Protein AF-0000000084946177 (afdb_homodimer)

pLDDT: mean 91.39, std 12.53, range [30.97, 98.94]

Organism: NCBI:txid445974

Radius of gyration: 28.73 Å; Cα contacts (8 Å, |Δi|>4): 1331; chains: 2; bounding box: 66×85×78 Å

Structure (mmCIF, N/CA/C/O backbone):
data_AF-0000000084946177-model_v1
#
loop_
_entity.id
_entity.type
_entity.pdbx_description
1 polymer 'Sugar-binding domain protein'
#
loop_
_atom_site.group_PDB
_atom_site.id
_atom_site.type_symbol
_atom_site.label_atom_id
_atom_site.label_alt_id
_atom_site.label_comp_id
_atom_site.label_asym_id
_atom_site.label_entity_id
_atom_site.label_seq_id
_atom_site.pdbx_PDB_ins_code
_atom_site.Cartn_x
_atom_site.Cartn_y
_atom_site.Cartn_z
_atom_site.occupancy
_atom_site.B_iso_or_equiv
_atom_site.auth_seq_id
_atom_site.auth_comp_id
_atom_site.auth_asym_id
_atom_site.auth_atom_id
_atom_site.pdbx_PDB_model_num
ATOM 1 N N . MET A 1 1 ? -23.422 39 31.766 1 31.2 1 MET A N 1
ATOM 2 C CA . MET A 1 1 ? -22.031 38.812 32.156 1 31.2 1 MET A CA 1
ATOM 3 C C . MET A 1 1 ? -21.438 37.594 31.469 1 31.2 1 MET A C 1
ATOM 5 O O . MET A 1 1 ? -21.938 36.469 31.656 1 31.2 1 MET A O 1
ATOM 9 N N . LYS A 1 2 ? -20.859 37.656 30.344 1 40.78 2 LYS A N 1
ATOM 10 C CA . LYS A 1 2 ? -20.438 36.625 29.391 1 40.78 2 LYS A CA 1
ATOM 11 C C . LYS A 1 2 ? -19.547 35.594 30.047 1 40.78 2 LYS A C 1
ATOM 13 O O . LYS A 1 2 ? -18.641 35.906 30.797 1 40.78 2 LYS A O 1
ATOM 18 N N . ASP A 1 3 ? -19.953 34.344 30.266 1 45.5 3 ASP A N 1
ATOM 19 C CA . ASP A 1 3 ? -19.312 33.219 30.922 1 45.5 3 ASP A CA 1
ATOM 20 C C . ASP A 1 3 ? -17.906 33 30.375 1 45.5 3 ASP A C 1
ATOM 22 O O . ASP A 1 3 ? -17.734 32.531 29.25 1 45.5 3 ASP A O 1
ATOM 26 N N . LYS A 1 4 ? -16.906 33.812 30.672 1 51.53 4 LYS A N 1
ATOM 27 C CA . LYS A 1 4 ? -15.492 33.781 30.328 1 51.53 4 LYS A CA 1
ATOM 28 C C . LYS A 1 4 ? -14.914 32.375 30.594 1 51.53 4 LYS A C 1
ATOM 30 O O . LYS A 1 4 ? -15 31.875 31.719 1 51.53 4 LYS A O 1
ATOM 35 N N . LYS A 1 5 ? -14.719 31.594 29.656 1 61.84 5 LYS A N 1
ATOM 36 C CA . LYS A 1 5 ? -14.039 30.297 29.797 1 61.84 5 LYS A CA 1
ATOM 37 C C . LYS A 1 5 ? -12.734 30.453 30.594 1 61.84 5 LYS A C 1
ATOM 39 O O . LYS A 1 5 ? -11.938 31.359 30.312 1 61.84 5 LYS A O 1
ATOM 44 N N . LEU A 1 6 ? -12.633 29.719 31.734 1 71.62 6 LEU A N 1
ATOM 45 C CA . LEU A 1 6 ? -11.484 29.734 32.625 1 71.62 6 LEU A CA 1
ATOM 46 C C . LEU A 1 6 ? -10.203 29.422 31.875 1 71.62 6 LEU A C 1
ATOM 48 O O . LEU A 1 6 ? -10.18 28.516 31.016 1 71.62 6 LEU A O 1
ATOM 52 N N . THR A 1 7 ? -9.242 30.312 31.938 1 73 7 THR A N 1
ATOM 53 C CA . THR A 1 7 ? -7.914 30.125 31.375 1 73 7 THR A CA 1
ATOM 54 C C . THR A 1 7 ? -6.984 29.453 32.375 1 73 7 THR A C 1
ATOM 56 O O . THR A 1 7 ? -7.316 29.344 33.562 1 73 7 THR A O 1
ATOM 59 N N . MET A 1 8 ? -5.836 29.047 31.812 1 77.12 8 MET A N 1
ATOM 60 C CA . MET A 1 8 ? -4.82 28.5 32.719 1 77.12 8 MET A CA 1
ATOM 61 C C . MET A 1 8 ? -4.441 29.531 33.781 1 77.12 8 MET A C 1
ATOM 63 O O . MET A 1 8 ? -4.16 29.156 34.906 1 77.12 8 MET A O 1
ATOM 67 N N . SER A 1 9 ? -4.523 30.766 33.344 1 81.12 9 SER A N 1
ATOM 68 C CA . SER A 1 9 ? -4.211 31.844 34.281 1 81.12 9 SER A CA 1
ATOM 69 C C . SER A 1 9 ? -5.266 31.953 35.406 1 81.12 9 SER A C 1
ATOM 71 O O . SER A 1 9 ? -4.934 32.156 36.562 1 81.12 9 SER A O 1
ATOM 73 N N . ASP A 1 10 ? -6.457 31.719 35 1 81.81 10 ASP A N 1
ATOM 74 C CA . ASP A 1 10 ? -7.543 31.75 35.969 1 81.81 10 ASP A CA 1
ATOM 75 C C . ASP A 1 10 ? -7.41 30.594 36.969 1 81.81 10 ASP A C 1
ATOM 77 O O . ASP A 1 10 ? -7.59 30.797 38.188 1 81.81 10 ASP A O 1
ATOM 81 N N . ILE A 1 11 ? -7.074 29.422 36.438 1 82.69 11 ILE A N 1
ATOM 82 C CA . ILE A 1 11 ? -6.891 28.234 37.25 1 82.69 11 ILE A CA 1
ATOM 83 C C . ILE A 1 11 ? -5.715 28.453 38.219 1 82.69 11 ILE A C 1
ATOM 85 O O . ILE A 1 11 ? -5.789 28.094 39.375 1 82.69 11 ILE A O 1
ATOM 89 N N . ALA A 1 12 ? -4.73 29.016 37.719 1 87.12 12 ALA A N 1
ATOM 90 C CA . ALA A 1 12 ? -3.553 29.328 38.531 1 87.12 12 ALA A CA 1
ATOM 91 C C . ALA A 1 12 ? -3.912 30.25 39.688 1 87.12 12 ALA A C 1
ATOM 93 O O . ALA A 1 12 ? -3.51 30.016 40.812 1 87.12 12 ALA A O 1
ATOM 94 N N . LYS A 1 13 ? -4.68 31.172 39.375 1 86.62 13 LYS A N 1
ATOM 95 C CA . LYS A 1 13 ? -5.117 32.125 40.406 1 86.62 13 LYS A CA 1
ATOM 96 C C . LYS A 1 13 ? -6.012 31.469 41.438 1 86.62 13 LYS A C 1
ATOM 98 O O . LYS A 1 13 ? -5.855 31.703 42.625 1 86.62 13 LYS A O 1
ATOM 103 N N . MET A 1 14 ? -6.82 30.688 40.969 1 86.25 14 MET A N 1
ATOM 104 C CA . MET A 1 14 ? -7.777 30.016 41.844 1 86.25 14 MET A CA 1
ATOM 105 C C . MET A 1 14 ? -7.066 29.031 42.75 1 86.25 14 MET A C 1
ATOM 107 O O . MET A 1 14 ? -7.48 28.828 43.906 1 86.25 14 MET A O 1
ATOM 111 N N . ALA A 1 15 ? -6.004 28.438 42.219 1 85.38 15 ALA A N 1
ATOM 112 C CA . ALA A 1 15 ? -5.262 27.422 42.969 1 85.38 15 ALA A CA 1
ATOM 113 C C . ALA A 1 15 ? -4.121 28.047 43.75 1 85.38 15 ALA A C 1
ATOM 115 O O . ALA A 1 15 ? -3.482 27.375 44.562 1 85.38 15 ALA A O 1
ATOM 116 N N . GLY A 1 16 ? -3.924 29.359 43.562 1 88.56 16 GLY A N 1
ATOM 117 C CA . GLY A 1 16 ? -2.861 30.062 44.25 1 88.56 16 GLY A CA 1
ATOM 118 C C . GLY A 1 16 ? -1.473 29.625 43.812 1 88.56 16 GLY A C 1
ATOM 119 O O . GLY A 1 16 ? -0.554 29.562 44.625 1 88.56 16 GLY A O 1
ATOM 120 N N . VAL A 1 17 ? -1.409 29.172 42.625 1 85.88 17 VAL A N 1
ATOM 121 C CA . VAL A 1 17 ? -0.122 28.75 42.094 1 85.88 17 VAL A CA 1
ATOM 122 C C . VAL A 1 17 ? 0.201 29.531 40.812 1 85.88 17 VAL A C 1
ATOM 124 O O . VAL A 1 17 ? -0.634 30.297 40.312 1 85.88 17 VAL A O 1
ATOM 127 N N . GLY A 1 18 ? 1.424 29.516 40.375 1 82.25 18 GLY A N 1
ATOM 128 C CA . GLY A 1 18 ? 1.798 30.141 39.094 1 82.25 18 GLY A CA 1
ATOM 129 C C . GLY A 1 18 ? 1.264 29.391 37.875 1 82.25 18 GLY A C 1
ATOM 130 O O . GLY A 1 18 ? 0.935 28.219 37.969 1 82.25 18 GLY A O 1
ATOM 131 N N . LYS A 1 19 ? 1.171 30.078 36.875 1 79.31 19 LYS A N 1
ATOM 132 C CA . LYS A 1 19 ? 0.706 29.5 35.594 1 79.31 19 LYS A CA 1
ATOM 133 C C . LYS A 1 19 ? 1.559 28.297 35.219 1 79.31 19 LYS A C 1
ATOM 135 O O . LYS A 1 19 ? 1.045 27.312 34.656 1 79.31 19 LYS A O 1
ATOM 140 N N . SER A 1 20 ? 2.84 28.391 35.625 1 79.69 20 SER A N 1
ATOM 141 C CA . SER A 1 20 ? 3.785 27.328 35.312 1 79.69 20 SER A CA 1
ATOM 142 C C . SER A 1 20 ? 3.461 26.047 36.062 1 79.69 20 SER A C 1
ATOM 144 O O . SER A 1 20 ? 3.65 24.953 35.531 1 79.69 20 SER A O 1
ATOM 146 N N . THR A 1 21 ? 2.963 26.234 37.219 1 81.25 21 THR A N 1
ATOM 147 C CA . THR A 1 21 ? 2.602 25.078 38.031 1 81.25 21 THR A CA 1
ATOM 148 C C . THR A 1 21 ? 1.371 24.375 37.469 1 81.25 21 THR A C 1
ATOM 150 O O . THR A 1 21 ? 1.31 23.141 37.438 1 81.25 21 THR A O 1
ATOM 153 N N . VAL A 1 22 ? 0.417 25.109 36.938 1 79.75 22 VAL A N 1
ATOM 154 C CA . VAL A 1 22 ? -0.782 24.547 36.312 1 79.75 22 VAL A CA 1
ATOM 155 C C . VAL A 1 22 ? -0.404 23.797 35.031 1 79.75 22 VAL A C 1
ATOM 157 O O . VAL A 1 22 ? -0.905 22.703 34.812 1 79.75 22 VAL A O 1
ATOM 160 N N . SER A 1 23 ? 0.478 24.391 34.375 1 74.94 23 SER A N 1
ATOM 161 C CA . SER A 1 23 ? 0.968 23.75 33.156 1 74.94 23 SER A CA 1
ATOM 162 C C . SER A 1 23 ? 1.623 22.406 33.469 1 74.94 23 SER A C 1
ATOM 164 O O . SER A 1 23 ? 1.36 21.406 32.781 1 74.94 23 SER A O 1
ATOM 166 N N . ARG A 1 24 ? 2.4 22.391 34.531 1 74.62 24 ARG A N 1
ATOM 167 C CA . ARG A 1 24 ? 3.07 21.172 34.969 1 74.62 24 ARG A CA 1
ATOM 168 C C . ARG A 1 24 ? 2.059 20.109 35.375 1 74.62 24 ARG A C 1
ATOM 170 O O . ARG A 1 24 ? 2.266 18.922 35.125 1 74.62 24 ARG A O 1
ATOM 177 N N . TYR A 1 25 ? 1.079 20.484 35.906 1 76.06 25 TYR A N 1
ATOM 178 C CA . TYR A 1 25 ? 0.021 19.594 36.344 1 76.06 25 TYR A CA 1
ATOM 179 C C . TYR A 1 25 ? -0.574 18.828 35.188 1 76.06 25 TYR A C 1
ATOM 181 O O . TYR A 1 25 ? -0.737 17.609 35.219 1 76.06 25 TYR A O 1
ATOM 189 N N . PHE A 1 26 ? -0.836 19.562 34.125 1 74.06 26 PHE A N 1
ATOM 190 C CA . PHE A 1 26 ? -1.528 18.953 33 1 74.06 26 PHE A CA 1
ATOM 191 C C . PHE A 1 26 ? -0.552 18.203 32.125 1 74.06 26 PHE A C 1
ATOM 193 O O . PHE A 1 26 ? -0.937 17.25 31.438 1 74.06 26 PHE A O 1
ATOM 200 N N . ASN A 1 27 ? 0.798 18.578 32.25 1 64.62 27 ASN A N 1
ATOM 201 C CA . ASN A 1 27 ? 1.787 18 31.359 1 64.62 27 ASN A CA 1
ATOM 202 C C . ASN A 1 27 ? 2.623 16.938 32.062 1 64.62 27 ASN A C 1
ATOM 204 O O . ASN A 1 27 ? 3.664 16.516 31.547 1 64.62 27 ASN A O 1
ATOM 208 N N . GLY A 1 28 ? 2.201 16.672 33.188 1 66.44 28 GLY A N 1
ATOM 209 C CA . GLY A 1 28 ? 2.83 15.586 33.938 1 66.44 28 GLY A CA 1
ATOM 210 C C . GLY A 1 28 ? 4.145 15.992 34.562 1 66.44 28 GLY A C 1
ATOM 211 O O . GLY A 1 28 ? 5.016 15.148 34.812 1 66.44 28 GLY A O 1
ATOM 212 N N . GLY A 1 29 ? 4.309 17.203 34.719 1 64.94 29 GLY A N 1
ATOM 213 C CA . GLY A 1 29 ? 5.504 17.688 35.406 1 64.94 29 GLY A CA 1
ATOM 214 C C . GLY A 1 29 ? 5.457 17.5 36.906 1 64.94 29 GLY A C 1
ATOM 215 O O . GLY A 1 29 ? 4.438 17.078 37.438 1 64.94 29 GLY A O 1
ATOM 216 N N . TYR A 1 30 ? 6.582 17.625 37.5 1 74.25 30 TYR A N 1
ATOM 217 C CA . TYR A 1 30 ? 6.66 17.469 38.938 1 74.25 30 TYR A CA 1
ATOM 218 C C . TYR A 1 30 ? 5.941 18.625 39.656 1 74.25 30 TYR A C 1
ATOM 220 O O . TYR A 1 30 ? 6.18 19.797 39.344 1 74.25 30 TYR A O 1
ATOM 228 N N . ILE A 1 31 ? 5.098 18.25 40.5 1 79.06 31 ILE A N 1
ATOM 229 C CA . ILE A 1 31 ? 4.441 19.172 41.406 1 79.06 31 ILE A CA 1
ATOM 230 C C . ILE A 1 31 ? 4.266 18.5 42.781 1 79.06 31 ILE A C 1
ATOM 232 O O . ILE A 1 31 ? 4.113 17.281 42.875 1 79.06 31 ILE A O 1
ATOM 236 N N . LYS A 1 32 ? 4.441 19.25 43.875 1 82 32 LYS A N 1
ATOM 237 C CA . LYS A 1 32 ? 4.227 18.703 45.219 1 82 32 LYS A CA 1
ATOM 238 C C . LYS A 1 32 ? 2.818 18.125 45.344 1 82 32 LYS A C 1
ATOM 240 O O . LYS A 1 32 ? 1.868 18.672 44.781 1 82 32 LYS A O 1
ATOM 245 N N . GLU A 1 33 ? 2.811 17.078 46.031 1 80.56 33 GLU A N 1
ATOM 246 C CA . GLU A 1 33 ? 1.549 16.359 46.188 1 80.56 33 GLU A CA 1
ATOM 247 C C . GLU A 1 33 ? 0.448 17.281 46.688 1 80.56 33 GLU A C 1
ATOM 249 O O . GLU A 1 33 ? -0.698 17.203 46.25 1 80.56 33 GLU A O 1
ATOM 254 N N . GLU A 1 34 ? 0.741 18.156 47.625 1 82.75 34 GLU A N 1
ATOM 255 C CA . GLU A 1 34 ? -0.228 19.094 48.156 1 82.75 34 GLU A CA 1
ATOM 256 C C . GLU A 1 34 ? -0.778 20.016 47.094 1 82.75 34 GLU A C 1
ATOM 258 O O . GLU A 1 34 ? -1.98 20.281 47.031 1 82.75 34 GLU A O 1
ATOM 263 N N . THR A 1 35 ? 0.054 20.438 46.156 1 84.44 35 THR A N 1
ATOM 264 C CA . THR A 1 35 ? -0.32 21.312 45.062 1 84.44 35 THR A CA 1
ATOM 265 C C . THR A 1 35 ? -1.135 20.562 44.031 1 84.44 35 THR A C 1
ATOM 267 O O . THR A 1 35 ? -2.09 21.109 43.469 1 84.44 35 THR A O 1
ATOM 270 N N . ARG A 1 36 ? -0.783 19.422 43.781 1 83.5 36 ARG A N 1
ATOM 271 C CA . ARG A 1 36 ? -1.489 18.562 42.844 1 83.5 36 ARG A CA 1
ATOM 272 C C . ARG A 1 36 ? -2.947 18.375 43.25 1 83.5 36 ARG A C 1
ATOM 274 O O . ARG A 1 36 ? -3.848 18.469 42.406 1 83.5 36 ARG A O 1
ATOM 281 N N . LEU A 1 37 ? -3.074 18.062 44.5 1 83.19 37 LEU A N 1
ATOM 282 C CA . LEU A 1 37 ? -4.414 17.828 45.031 1 83.19 37 LEU A CA 1
ATOM 283 C C . LEU A 1 37 ? -5.246 19.109 44.969 1 83.19 37 LEU A C 1
ATOM 285 O O . LEU A 1 37 ? -6.434 19.062 44.625 1 83.19 37 LEU A O 1
ATOM 289 N N . LYS A 1 38 ? -4.656 20.234 45.281 1 84.19 38 LYS A N 1
ATOM 290 C CA . LYS A 1 38 ? -5.324 21.531 45.219 1 84.19 38 LYS A CA 1
ATOM 291 C C . LYS A 1 38 ? -5.758 21.828 43.781 1 84.19 38 LYS A C 1
ATOM 293 O O . LYS A 1 38 ? -6.879 22.281 43.562 1 84.19 38 LYS A O 1
ATOM 298 N N . LEU A 1 39 ? -4.879 21.578 42.875 1 86.38 39 LEU A N 1
ATOM 299 C CA . LEU A 1 39 ? -5.168 21.828 41.469 1 86.38 39 LEU A CA 1
ATOM 300 C C . LEU A 1 39 ? -6.273 20.906 40.969 1 86.38 39 LEU A C 1
ATOM 302 O O . LEU A 1 39 ? -7.172 21.328 40.219 1 86.38 39 LEU A O 1
ATOM 306 N N . LYS A 1 40 ? -6.117 19.688 41.281 1 84.38 40 LYS A N 1
ATOM 307 C CA . LYS A 1 40 ? -7.156 18.734 40.906 1 84.38 40 LYS A CA 1
ATOM 308 C C . LYS A 1 40 ? -8.531 19.188 41.375 1 84.38 40 LYS A C 1
ATOM 310 O O . LYS A 1 40 ? -9.508 19.125 40.625 1 84.38 40 LYS A O 1
ATOM 315 N N . LYS A 1 41 ? -8.609 19.609 42.594 1 82.5 41 LYS A N 1
ATOM 316 C CA . LYS A 1 41 ? -9.852 20.078 43.188 1 82.5 41 LYS A CA 1
ATOM 317 C C . LYS A 1 41 ? -10.414 21.266 42.406 1 82.5 41 LYS A C 1
ATOM 319 O O . LYS A 1 41 ? -11.602 21.281 42.062 1 82.5 41 LYS A O 1
ATOM 324 N N . VAL A 1 42 ? -9.586 22.25 42.125 1 85.19 42 VAL A N 1
ATOM 325 C CA . VAL A 1 42 ? -10.008 23.453 41.406 1 85.19 42 VAL A CA 1
ATOM 326 C C . VAL A 1 42 ? -10.461 23.078 40 1 85.19 42 VAL A C 1
ATOM 328 O O . VAL A 1 42 ? -11.477 23.578 39.5 1 85.19 42 VAL A O 1
ATOM 331 N N . ILE A 1 43 ? -9.719 22.172 39.375 1 80.5 43 ILE A N 1
ATOM 332 C CA . ILE A 1 43 ? -9.992 21.734 38 1 80.5 43 ILE A CA 1
ATOM 333 C C . ILE A 1 43 ? -11.312 20.969 37.969 1 80.5 43 ILE A C 1
ATOM 335 O O . ILE A 1 43 ? -12.148 21.219 37.094 1 80.5 43 ILE A O 1
ATOM 339 N N . ASP A 1 44 ? -11.492 20.141 38.875 1 79.69 44 ASP A N 1
ATOM 340 C CA . ASP A 1 44 ? -12.711 19.328 38.969 1 79.69 44 ASP A CA 1
ATOM 341 C C . ASP A 1 44 ? -13.922 20.219 39.281 1 79.69 44 ASP A C 1
ATOM 343 O O . ASP A 1 44 ? -14.992 20.031 38.688 1 79.69 44 ASP A O 1
ATOM 347 N N . GLU A 1 45 ? -13.742 21.125 40.156 1 80.94 45 GLU A N 1
ATOM 348 C CA . GLU A 1 45 ? -14.82 22 40.625 1 80.94 45 GLU A CA 1
ATOM 349 C C . GLU A 1 45 ? -15.266 22.938 39.5 1 80.94 45 GLU A C 1
ATOM 351 O O . GLU A 1 45 ? -16.422 23.359 39.469 1 80.94 45 GLU A O 1
ATOM 356 N N . ASN A 1 46 ? -14.297 23.219 38.594 1 80.5 46 ASN A N 1
ATOM 357 C CA . ASN A 1 46 ? -14.617 24.188 37.562 1 80.5 46 ASN A CA 1
ATOM 358 C C . ASN A 1 46 ? -14.75 23.516 36.188 1 80.5 46 ASN A C 1
ATOM 360 O O . ASN A 1 46 ? -14.938 24.188 35.188 1 80.5 46 ASN A O 1
ATOM 364 N N . ASN A 1 47 ? -14.602 22.203 36.188 1 75.19 47 ASN A N 1
ATOM 365 C CA . ASN A 1 47 ? -14.625 21.422 34.969 1 75.19 47 ASN A CA 1
ATOM 366 C C . ASN A 1 47 ? -13.711 22.016 33.906 1 75.19 47 ASN A C 1
ATOM 368 O O . ASN A 1 47 ? -14.117 22.172 32.75 1 75.19 47 ASN A O 1
ATOM 372 N N . TYR A 1 48 ? -12.641 22.438 34.438 1 69.12 48 TYR A N 1
ATOM 373 C CA . TYR A 1 48 ? -11.68 23.062 33.531 1 69.12 48 TYR A CA 1
ATOM 374 C C . TYR A 1 48 ? -10.93 22 32.719 1 69.12 48 TYR A C 1
ATOM 376 O O . TYR A 1 48 ? -10.43 21.031 33.281 1 69.12 48 TYR A O 1
ATOM 384 N N . GLU A 1 49 ? -10.969 22.094 31.375 1 63.44 49 GLU A N 1
ATOM 385 C CA . GLU A 1 49 ? -10.117 21.359 30.453 1 63.44 49 GLU A CA 1
ATOM 386 C C . GLU A 1 49 ? -9.195 22.297 29.688 1 63.44 49 GLU A C 1
ATOM 388 O O . GLU A 1 49 ? -9.648 23.281 29.094 1 63.44 49 GLU A O 1
ATOM 393 N N . PRO A 1 50 ? -7.902 22.234 30.062 1 54.47 50 PRO A N 1
ATOM 394 C CA . PRO A 1 50 ? -7.016 23.094 29.281 1 54.47 50 PRO A CA 1
ATOM 395 C C . PRO A 1 50 ? -7.324 23.062 27.781 1 54.47 50 PRO A C 1
ATOM 397 O O . PRO A 1 50 ? -7.711 22.016 27.25 1 54.47 50 PRO A O 1
ATOM 400 N N . SER A 1 51 ? -7.668 24.156 27.234 1 47.81 51 SER A N 1
ATOM 401 C CA . SER A 1 51 ? -7.867 24.141 25.781 1 47.81 51 SER A CA 1
ATOM 402 C C . SER A 1 51 ? -6.68 23.516 25.062 1 47.81 51 SER A C 1
ATOM 404 O O . SER A 1 51 ? -5.531 23.703 25.469 1 47.81 51 SER A O 1
ATOM 406 N N . THR A 1 52 ? -6.812 22.484 24.344 1 43.66 52 THR A N 1
ATOM 407 C CA . THR A 1 52 ? -5.758 21.859 23.547 1 43.66 52 THR A CA 1
ATOM 408 C C . THR A 1 52 ? -4.898 22.922 22.859 1 43.66 52 THR A C 1
ATOM 410 O O . THR A 1 52 ? -3.693 22.719 22.672 1 43.66 52 THR A O 1
ATOM 413 N N . LEU A 1 53 ? -5.434 24.031 22.422 1 40.28 53 LEU A N 1
ATOM 414 C CA . LEU A 1 53 ? -4.73 25.094 21.703 1 40.28 53 LEU A CA 1
ATOM 415 C C . LEU A 1 53 ? -3.746 25.797 22.625 1 40.28 53 LEU A C 1
ATOM 417 O O . LEU A 1 53 ? -2.629 26.125 22.219 1 40.28 53 LEU A O 1
ATOM 421 N N . ALA A 1 54 ? -4.082 26.281 23.797 1 41.75 54 ALA A N 1
ATOM 422 C CA . ALA A 1 54 ? -3.219 26.984 24.734 1 41.75 54 ALA A CA 1
ATOM 423 C C . ALA A 1 54 ? -2.135 26.062 25.281 1 41.75 54 ALA A C 1
ATOM 425 O O . ALA A 1 54 ? -1.025 26.5 25.594 1 41.75 54 ALA A O 1
ATOM 426 N N . GLN A 1 55 ? -2.496 24.859 25.469 1 40.69 55 GLN A N 1
ATOM 427 C CA . GLN A 1 55 ? -1.429 23.922 25.797 1 40.69 55 GLN A CA 1
ATOM 428 C C . GLN A 1 55 ? -0.458 23.75 24.641 1 40.69 55 GLN A C 1
ATOM 430 O O . GLN A 1 55 ? 0.71 23.422 24.828 1 40.69 55 GLN A O 1
ATOM 435 N N . SER A 1 56 ? -0.946 23.891 23.359 1 40.12 56 SER A N 1
ATOM 436 C CA . SER A 1 56 ? -0.113 23.875 22.156 1 40.12 56 SER A CA 1
ATOM 437 C C . SER A 1 56 ? 0.808 25.078 22.094 1 40.12 56 SER A C 1
ATOM 439 O O . SER A 1 56 ? 1.889 25.016 21.516 1 40.12 56 SER A O 1
ATOM 441 N N . LEU A 1 57 ? 0.324 26.234 22.5 1 38.66 57 LEU A N 1
ATOM 442 C CA . LEU A 1 57 ? 1.154 27.438 22.359 1 38.66 57 LEU A CA 1
ATOM 443 C C . LEU A 1 57 ? 2.521 27.219 23 1 38.66 57 LEU A C 1
ATOM 445 O O . LEU A 1 57 ? 3.537 27.688 22.484 1 38.66 57 LEU A O 1
ATOM 449 N N . LYS A 1 58 ? 2.564 27.094 24.375 1 40.94 58 LYS A N 1
ATOM 450 C CA . LYS A 1 58 ? 3.887 27.094 25 1 40.94 58 LYS A CA 1
ATOM 451 C C . LYS A 1 58 ? 4.531 25.703 24.891 1 40.94 58 LYS A C 1
ATOM 453 O O . LYS A 1 58 ? 5.605 25.484 25.453 1 40.94 58 LYS A O 1
ATOM 458 N N . ALA A 1 59 ? 3.795 24.625 24.578 1 47.44 59 ALA A N 1
ATOM 459 C CA . ALA A 1 59 ? 4.484 23.344 24.656 1 47.44 59 ALA A CA 1
ATOM 460 C C . ALA A 1 59 ? 5.598 23.25 23.609 1 47.44 59 ALA A C 1
ATOM 462 O O . ALA A 1 59 ? 5.387 23.578 22.438 1 47.44 59 ALA A O 1
ATOM 463 N N . LYS A 1 60 ? 6.754 23.234 23.984 1 61.09 60 LYS A N 1
ATOM 464 C CA . LYS A 1 60 ? 7.992 23.109 23.219 1 61.09 60 LYS A CA 1
ATOM 465 C C . LYS A 1 60 ? 7.82 22.141 22.047 1 61.09 60 LYS A C 1
ATOM 467 O O . LYS A 1 60 ? 8.391 22.359 20.969 1 61.09 60 LYS A O 1
ATOM 472 N N . TYR A 1 61 ? 6.773 21.125 22.109 1 76.81 61 TYR A N 1
ATOM 473 C CA . TYR A 1 61 ? 6.613 20.109 21.078 1 76.81 61 TYR A CA 1
ATOM 474 C C . TYR A 1 61 ? 5.145 19.922 20.719 1 76.81 61 TYR A C 1
ATOM 476 O O . TYR A 1 61 ? 4.285 19.875 21.594 1 76.81 61 TYR A O 1
ATOM 484 N N . THR A 1 62 ? 4.719 19.906 19.469 1 87.81 62 THR A N 1
ATOM 485 C CA . THR A 1 62 ? 3.375 19.703 18.938 1 87.81 62 THR A CA 1
ATOM 486 C C . THR A 1 62 ? 3.012 18.219 18.938 1 87.81 62 THR A C 1
ATOM 488 O O . THR A 1 62 ? 1.841 17.875 18.797 1 87.81 62 THR A O 1
ATOM 491 N N . LYS A 1 63 ? 3.982 17.328 19.062 1 95 63 LYS A N 1
ATOM 492 C CA . LYS A 1 63 ? 3.852 15.883 18.984 1 95 63 LYS A CA 1
ATOM 493 C C . LYS A 1 63 ? 3.303 15.453 17.625 1 95 63 LYS A C 1
ATOM 495 O O . LYS A 1 63 ? 2.469 14.547 17.547 1 95 63 LYS A O 1
ATOM 500 N N . VAL A 1 64 ? 3.643 16.188 16.594 1 96.44 64 VAL A N 1
ATOM 501 C CA . VAL A 1 64 ? 3.303 15.852 15.219 1 96.44 64 VAL A CA 1
ATOM 502 C C . VAL A 1 64 ? 4.578 15.609 14.414 1 96.44 64 VAL A C 1
ATOM 504 O O . VAL A 1 64 ? 5.531 16.391 14.5 1 96.44 64 VAL A O 1
ATOM 507 N N . ILE A 1 65 ? 4.641 14.547 13.703 1 98.5 65 ILE A N 1
ATOM 508 C CA . ILE A 1 65 ? 5.746 14.242 12.805 1 98.5 65 ILE A CA 1
ATOM 509 C C . ILE A 1 65 ? 5.246 14.188 11.367 1 98.5 65 ILE A C 1
ATOM 511 O O . ILE A 1 65 ? 4.238 13.539 11.078 1 98.5 65 ILE A O 1
ATOM 515 N N . GLY A 1 66 ? 5.891 14.953 10.461 1 98.69 66 GLY A N 1
ATOM 516 C CA . GLY A 1 66 ? 5.617 14.867 9.039 1 98.69 66 GLY A CA 1
ATOM 517 C C . GLY A 1 66 ? 6.367 13.734 8.359 1 98.69 66 GLY A C 1
ATOM 518 O O . GLY A 1 66 ? 7.535 13.484 8.664 1 98.69 66 GLY A O 1
ATOM 519 N N . ILE A 1 67 ? 5.695 13.031 7.535 1 98.81 67 ILE A N 1
ATOM 520 C CA . ILE A 1 67 ? 6.297 11.961 6.746 1 98.81 67 ILE A CA 1
ATOM 521 C C . ILE A 1 67 ? 6.047 12.211 5.262 1 98.81 67 ILE A C 1
ATOM 523 O O . ILE A 1 67 ? 4.898 12.336 4.832 1 98.81 67 ILE A O 1
ATOM 527 N N . VAL A 1 68 ? 7.105 12.32 4.453 1 98.56 68 VAL A N 1
ATOM 528 C CA . VAL A 1 68 ? 7.031 12.516 3.01 1 98.56 68 VAL A CA 1
ATOM 529 C C . VAL A 1 68 ? 7.457 11.242 2.285 1 98.56 68 VAL A C 1
ATOM 531 O O . VAL A 1 68 ? 8.562 10.742 2.496 1 98.56 68 VAL A O 1
ATOM 534 N N . VAL A 1 69 ? 6.566 10.727 1.438 1 97.94 69 VAL A N 1
ATOM 535 C CA . VAL A 1 69 ? 6.852 9.445 0.796 1 97.94 69 VAL A CA 1
ATOM 536 C C . VAL A 1 69 ? 6.715 9.586 -0.719 1 97.94 69 VAL A C 1
ATOM 538 O O . VAL A 1 69 ? 5.938 10.406 -1.206 1 97.94 69 VAL A O 1
ATOM 541 N N . PRO A 1 70 ? 7.422 8.742 -1.498 1 94.81 70 PRO A N 1
ATOM 542 C CA . PRO A 1 70 ? 7.387 8.852 -2.959 1 94.81 70 PRO A CA 1
ATOM 543 C C . PRO A 1 70 ? 6.113 8.266 -3.562 1 94.81 70 PRO A C 1
ATOM 545 O O . PRO A 1 70 ? 5.711 8.656 -4.664 1 94.81 70 PRO A O 1
ATOM 548 N N . CYS A 1 71 ? 5.566 7.293 -2.828 1 94.25 71 CYS A N 1
ATOM 549 C CA . CYS A 1 71 ? 4.352 6.648 -3.318 1 94.25 71 CYS A CA 1
ATOM 550 C C . CYS A 1 71 ? 3.641 5.902 -2.197 1 94.25 71 CYS A C 1
ATOM 552 O O . CYS A 1 71 ? 4.219 5.668 -1.135 1 94.25 71 CYS A O 1
ATOM 554 N N . LEU A 1 72 ? 2.4 5.59 -2.441 1 96.12 72 LEU A N 1
ATOM 555 C CA . LEU A 1 72 ? 1.601 4.906 -1.432 1 96.12 72 LEU A CA 1
ATOM 556 C C . LEU A 1 72 ? 1.212 3.508 -1.899 1 96.12 72 LEU A C 1
ATOM 558 O O . LEU A 1 72 ? 0.559 2.762 -1.167 1 96.12 72 LEU A O 1
ATOM 562 N N . ASP A 1 73 ? 1.671 3.084 -3.098 1 93.69 73 ASP A N 1
ATOM 563 C CA . ASP A 1 73 ? 1.244 1.804 -3.652 1 93.69 73 ASP A CA 1
ATOM 564 C C . ASP A 1 73 ? 2.416 0.829 -3.748 1 93.69 73 ASP A C 1
ATOM 566 O O . ASP A 1 73 ? 2.375 -0.124 -4.531 1 93.69 73 ASP A O 1
ATOM 570 N N . SER A 1 74 ? 3.463 1.104 -3.033 1 93.62 74 SER A N 1
ATOM 571 C CA . SER A 1 74 ? 4.602 0.201 -2.91 1 93.62 74 SER A CA 1
ATOM 572 C C . SER A 1 74 ? 4.48 -0.679 -1.67 1 93.62 74 SER A C 1
ATOM 574 O O . SER A 1 74 ? 4.227 -0.181 -0.571 1 93.62 74 SER A O 1
ATOM 576 N N . ILE A 1 75 ? 4.699 -1.955 -1.872 1 93.38 75 ILE A N 1
ATOM 577 C CA . ILE A 1 75 ? 4.637 -2.9 -0.763 1 93.38 75 ILE A CA 1
ATOM 578 C C . ILE A 1 75 ? 5.719 -2.568 0.26 1 93.38 75 ILE A C 1
ATOM 580 O O . ILE A 1 75 ? 5.461 -2.547 1.466 1 93.38 75 ILE A O 1
ATOM 584 N N . THR A 1 76 ? 6.895 -2.266 -0.215 1 93.81 76 THR A N 1
ATOM 585 C CA . THR A 1 76 ? 8.016 -1.966 0.666 1 93.81 76 THR A CA 1
ATOM 586 C C . THR A 1 76 ? 7.77 -0.677 1.442 1 93.81 76 THR A C 1
ATOM 588 O O . THR A 1 76 ? 8.016 -0.614 2.648 1 93.81 76 THR A O 1
ATOM 591 N N . THR A 1 77 ? 7.246 0.347 0.774 1 95.25 77 THR A N 1
ATOM 592 C CA . THR A 1 77 ? 6.93 1.61 1.433 1 95.25 77 THR A CA 1
ATOM 593 C C . THR A 1 77 ? 5.848 1.412 2.492 1 95.25 77 THR A C 1
ATOM 595 O O . THR A 1 77 ? 5.953 1.941 3.6 1 95.25 77 THR A O 1
ATOM 598 N N . SER A 1 78 ? 4.848 0.645 2.15 1 96.44 78 SER A N 1
ATOM 599 C CA . SER A 1 78 ? 3.744 0.419 3.076 1 96.44 78 SER A CA 1
ATOM 600 C C . SER A 1 78 ? 4.215 -0.3 4.336 1 96.44 78 SER A C 1
ATOM 602 O O . SER A 1 78 ? 3.764 0.011 5.438 1 96.44 78 SER A O 1
ATOM 604 N N . ARG A 1 79 ? 5.105 -1.274 4.18 1 95.88 79 ARG A N 1
ATOM 605 C CA . ARG A 1 79 ? 5.641 -2.004 5.324 1 95.88 79 ARG A CA 1
ATOM 606 C C . ARG A 1 79 ? 6.398 -1.07 6.262 1 95.88 79 ARG A C 1
ATOM 608 O O . ARG A 1 79 ? 6.207 -1.117 7.48 1 95.88 79 ARG A O 1
ATOM 615 N N . VAL A 1 80 ? 7.18 -0.196 5.664 1 97.75 80 VAL A N 1
ATOM 616 C CA . VAL A 1 80 ? 7.93 0.777 6.449 1 97.75 80 VAL A CA 1
ATOM 617 C C . VAL A 1 80 ? 6.969 1.736 7.148 1 97.75 80 VAL A C 1
ATOM 619 O O . VAL A 1 80 ? 7.07 1.963 8.352 1 97.75 80 VAL A O 1
ATOM 622 N N . LEU A 1 81 ? 6 2.219 6.406 1 97.94 81 LEU A N 1
ATOM 623 C CA . LEU A 1 81 ? 5.078 3.236 6.902 1 97.94 81 LEU A CA 1
ATOM 624 C C . LEU A 1 81 ? 4.223 2.691 8.039 1 97.94 81 LEU A C 1
ATOM 626 O O . LEU A 1 81 ? 4.004 3.377 9.039 1 97.94 81 LEU A O 1
ATOM 630 N N . MET A 1 82 ? 3.762 1.491 7.887 1 97.5 82 MET A N 1
ATOM 631 C CA . MET A 1 82 ? 2.861 0.915 8.883 1 97.5 82 MET A CA 1
ATOM 632 C C . MET A 1 82 ? 3.568 0.755 10.227 1 97.5 82 MET A C 1
ATOM 634 O O . MET A 1 82 ? 3.01 1.095 11.273 1 97.5 82 MET A O 1
ATOM 638 N N . THR A 1 83 ? 4.789 0.277 10.211 1 98.06 83 THR A N 1
ATOM 639 C CA . THR A 1 83 ? 5.512 0.056 11.453 1 98.06 83 THR A CA 1
ATOM 640 C C . THR A 1 83 ? 6.023 1.375 12.023 1 98.06 83 THR A C 1
ATOM 642 O O . THR A 1 83 ? 6.012 1.579 13.242 1 98.06 83 THR A O 1
ATOM 645 N N . MET A 1 84 ? 6.422 2.309 11.133 1 98.56 84 MET A N 1
ATOM 646 C CA . MET A 1 84 ? 6.84 3.645 11.555 1 98.56 84 MET A CA 1
ATOM 647 C C . MET A 1 84 ? 5.691 4.387 12.227 1 98.56 84 MET A C 1
ATOM 649 O O . MET A 1 84 ? 5.848 4.922 13.328 1 98.56 84 MET A O 1
ATOM 653 N N . ASP A 1 85 ? 4.559 4.406 11.555 1 98.19 85 ASP A N 1
ATOM 654 C CA . ASP A 1 85 ? 3.365 5.098 12.039 1 98.19 85 ASP A CA 1
ATOM 655 C C . ASP A 1 85 ? 2.914 4.547 13.383 1 98.19 85 ASP A C 1
ATOM 657 O O . ASP A 1 85 ? 2.646 5.309 14.32 1 98.19 85 ASP A O 1
ATOM 661 N N . GLN A 1 86 ? 2.85 3.227 13.477 1 97.31 86 GLN A N 1
ATOM 662 C CA . GLN A 1 86 ? 2.424 2.605 14.727 1 97.31 86 GLN A CA 1
ATOM 663 C C . GLN A 1 86 ? 3.395 2.928 15.859 1 97.31 86 GLN A C 1
ATOM 665 O O . GLN A 1 86 ? 2.975 3.254 16.969 1 97.31 86 GLN A O 1
ATOM 670 N N . TYR A 1 87 ? 4.695 2.871 15.602 1 98.5 87 TYR A N 1
ATOM 671 C CA . TYR A 1 87 ? 5.703 3.178 16.609 1 98.5 87 TYR A CA 1
ATOM 672 C C . TYR A 1 87 ? 5.539 4.602 17.125 1 98.5 87 TYR A C 1
ATOM 674 O O . TYR A 1 87 ? 5.555 4.832 18.344 1 98.5 87 TYR A O 1
ATOM 682 N N . LEU A 1 88 ? 5.391 5.551 16.219 1 98.31 88 LEU A N 1
ATOM 683 C CA . LEU A 1 88 ? 5.266 6.957 16.578 1 98.31 88 LEU A CA 1
ATOM 684 C C . LEU A 1 88 ? 3.986 7.203 17.375 1 98.31 88 LEU A C 1
ATOM 686 O O . LEU A 1 88 ? 3.996 7.93 18.375 1 98.31 88 LEU A O 1
ATOM 690 N N . LYS A 1 89 ? 2.934 6.559 16.984 1 96.44 89 LYS A N 1
ATOM 691 C CA . LYS A 1 89 ? 1.67 6.699 17.703 1 96.44 89 LYS A CA 1
ATOM 692 C C . LYS A 1 89 ? 1.769 6.113 19.109 1 96.44 89 LYS A C 1
ATOM 694 O O . LYS A 1 89 ? 1.261 6.703 20.062 1 96.44 89 LYS A O 1
ATOM 699 N N . ASP A 1 90 ? 2.428 4.977 19.188 1 97.06 90 ASP A N 1
ATOM 700 C CA . ASP A 1 90 ? 2.625 4.348 20.5 1 97.06 90 ASP A CA 1
ATOM 701 C C . ASP A 1 90 ? 3.43 5.25 21.422 1 97.06 90 ASP A C 1
ATOM 703 O O . ASP A 1 90 ? 3.416 5.062 22.641 1 97.06 90 ASP A O 1
ATOM 707 N N . HIS A 1 91 ? 4.105 6.23 20.859 1 97.19 91 HIS A N 1
ATOM 708 C CA . HIS A 1 91 ? 4.922 7.137 21.656 1 97.19 91 HIS A CA 1
ATOM 709 C C . HIS A 1 91 ? 4.301 8.523 21.719 1 97.19 91 HIS A C 1
ATOM 711 O O . HIS A 1 91 ? 4.988 9.508 22.016 1 97.19 91 HIS A O 1
ATOM 717 N N . GLY A 1 92 ? 3.045 8.578 21.328 1 94.88 92 GLY A N 1
ATOM 718 C CA . GLY A 1 92 ? 2.254 9.773 21.578 1 94.88 92 GLY A CA 1
ATOM 719 C C . GLY A 1 92 ? 2.285 10.766 20.438 1 94.88 92 GLY A C 1
ATOM 720 O O . GLY A 1 92 ? 1.822 11.898 20.578 1 94.88 92 GLY A O 1
ATOM 721 N N . TYR A 1 93 ? 2.863 10.406 19.266 1 96.12 93 TYR A N 1
ATOM 722 C CA . TYR A 1 93 ? 2.941 11.32 18.141 1 96.12 93 TYR A CA 1
ATOM 723 C C . TYR A 1 93 ? 1.806 11.07 17.156 1 96.12 93 TYR A C 1
ATOM 725 O O . TYR A 1 93 ? 1.358 9.938 16.984 1 96.12 93 TYR A O 1
ATOM 733 N N . THR A 1 94 ? 1.342 12.125 16.578 1 95 94 THR A N 1
ATOM 734 C CA . THR A 1 94 ? 0.514 12.047 15.375 1 95 94 THR A CA 1
ATOM 735 C C . THR A 1 94 ? 1.372 12.148 14.117 1 95 94 THR A C 1
ATOM 737 O O . THR A 1 94 ? 2.318 12.938 14.07 1 95 94 THR A O 1
ATOM 740 N N . THR A 1 95 ? 1.017 11.391 13.125 1 98.06 95 THR A N 1
ATOM 741 C CA . THR A 1 95 ? 1.771 11.445 11.875 1 98.06 95 THR A CA 1
ATOM 742 C C . THR A 1 95 ? 0.938 12.086 10.766 1 98.06 95 THR A C 1
ATOM 744 O O . THR A 1 95 ? -0.259 11.812 10.648 1 98.06 95 THR A O 1
ATOM 747 N N . LEU A 1 96 ? 1.521 13.016 10.016 1 98.25 96 LEU A N 1
ATOM 748 C CA . LEU A 1 96 ? 0.97 13.586 8.789 1 98.25 96 LEU A CA 1
ATOM 749 C C . LEU A 1 96 ? 1.757 13.117 7.57 1 98.25 96 LEU A C 1
ATOM 751 O O . LEU A 1 96 ? 2.936 13.453 7.426 1 98.25 96 LEU A O 1
ATOM 755 N N . ILE A 1 97 ? 1.069 12.438 6.699 1 98.62 97 ILE A N 1
ATOM 756 C CA . ILE A 1 97 ? 1.754 11.828 5.562 1 98.62 97 ILE A CA 1
ATOM 757 C C . ILE A 1 97 ? 1.424 12.602 4.289 1 98.62 97 ILE A C 1
ATOM 759 O O . ILE A 1 97 ? 0.263 12.938 4.039 1 98.62 97 ILE A O 1
ATOM 763 N N . ILE A 1 98 ? 2.467 12.93 3.525 1 98.31 98 ILE A N 1
ATOM 764 C CA . ILE A 1 98 ? 2.305 13.539 2.209 1 98.31 98 ILE A CA 1
ATOM 765 C C . ILE A 1 98 ? 2.945 12.648 1.146 1 98.31 98 ILE A C 1
ATOM 767 O O . ILE A 1 98 ? 4.094 12.227 1.292 1 98.31 98 ILE A O 1
ATOM 771 N N . ASN A 1 99 ? 2.172 12.289 0.175 1 98.06 99 ASN A N 1
ATOM 772 C CA . ASN A 1 99 ? 2.654 11.539 -0.978 1 98.06 99 ASN A CA 1
ATOM 773 C C . ASN A 1 99 ? 3.111 12.461 -2.102 1 98.06 99 ASN A C 1
ATOM 775 O O . ASN A 1 99 ? 2.42 13.422 -2.441 1 98.06 99 ASN A O 1
ATOM 779 N N . THR A 1 100 ? 4.309 12.141 -2.713 1 96 100 THR A N 1
ATOM 780 C CA . THR A 1 100 ? 4.855 13.078 -3.68 1 96 100 THR A CA 1
ATOM 781 C C . THR A 1 100 ? 4.742 12.531 -5.098 1 96 100 THR A C 1
ATOM 783 O O . THR A 1 100 ? 4.996 13.242 -6.07 1 96 100 THR A O 1
ATOM 786 N N . ASN A 1 101 ? 4.32 11.258 -5.219 1 90.69 101 ASN A N 1
ATOM 787 C CA . ASN A 1 101 ? 4.242 10.594 -6.516 1 90.69 101 ASN A CA 1
ATOM 788 C C . ASN A 1 101 ? 5.57 10.68 -7.27 1 90.69 101 ASN A C 1
ATOM 790 O O . ASN A 1 101 ? 5.598 11.031 -8.453 1 90.69 101 ASN A O 1
ATOM 794 N N . HIS A 1 102 ? 6.648 10.5 -6.598 1 88.31 102 HIS A N 1
ATOM 795 C CA . HIS A 1 102 ? 8.008 10.43 -7.129 1 88.31 102 HIS A CA 1
ATOM 796 C C . HIS A 1 102 ? 8.422 11.758 -7.742 1 88.31 102 HIS A C 1
ATOM 798 O O . HIS A 1 102 ? 9.289 11.797 -8.617 1 88.31 102 HIS A O 1
ATOM 804 N N . ASP A 1 103 ? 7.809 12.836 -7.297 1 89.94 103 ASP A N 1
ATOM 805 C CA . ASP A 1 103 ? 8.141 14.172 -7.789 1 89.94 103 ASP A CA 1
ATOM 806 C C . ASP A 1 103 ? 9.062 14.906 -6.816 1 89.94 103 ASP A C 1
ATOM 808 O O . ASP A 1 103 ? 8.648 15.281 -5.719 1 89.94 103 ASP A O 1
ATOM 812 N N . GLU A 1 104 ? 10.242 15.156 -7.258 1 88.69 104 GLU A N 1
ATOM 813 C CA . GLU A 1 104 ? 11.266 15.773 -6.41 1 88.69 104 GLU A CA 1
ATOM 814 C C . GLU A 1 104 ? 10.828 17.156 -5.93 1 88.69 104 GLU A C 1
ATOM 816 O O . GLU A 1 104 ? 11.07 17.516 -4.777 1 88.69 104 GLU A O 1
ATOM 821 N N . MET A 1 105 ? 10.273 17.906 -6.836 1 90.81 105 MET A N 1
ATOM 822 C CA . MET A 1 105 ? 9.82 19.234 -6.461 1 90.81 105 MET A CA 1
ATOM 823 C C . MET A 1 105 ? 8.742 19.172 -5.383 1 90.81 105 MET A C 1
ATOM 825 O O . MET A 1 105 ? 8.711 20 -4.48 1 90.81 105 MET A O 1
ATOM 829 N N . ARG A 1 106 ? 7.945 18.188 -5.457 1 92.94 106 ARG A N 1
ATOM 830 C CA . ARG A 1 106 ? 6.906 18.016 -4.445 1 92.94 106 ARG A CA 1
ATOM 831 C C . ARG A 1 106 ? 7.512 17.609 -3.105 1 92.94 106 ARG A C 1
ATOM 833 O O . ARG A 1 106 ? 6.98 17.938 -2.047 1 92.94 106 ARG A O 1
ATOM 840 N N . GLU A 1 107 ? 8.609 16.859 -3.146 1 95.12 107 GLU A N 1
ATOM 841 C CA . GLU A 1 107 ? 9.289 16.531 -1.901 1 95.12 107 GLU A CA 1
ATOM 842 C C . GLU A 1 107 ? 9.695 17.797 -1.142 1 95.12 107 GLU A C 1
ATOM 844 O O . GLU A 1 107 ? 9.414 17.922 0.05 1 95.12 107 GLU A O 1
ATOM 849 N N . LEU A 1 108 ? 10.289 18.734 -1.903 1 94.44 108 LEU A N 1
ATOM 850 C CA . LEU A 1 108 ? 10.797 19.953 -1.295 1 94.44 108 LEU A CA 1
ATOM 851 C C . LEU A 1 108 ? 9.648 20.812 -0.767 1 94.44 108 LEU A C 1
ATOM 853 O O . LEU A 1 108 ? 9.703 21.297 0.364 1 94.44 108 LEU A O 1
ATOM 857 N N . THR A 1 109 ? 8.617 20.906 -1.579 1 94.5 109 THR A N 1
ATOM 858 C CA . THR A 1 109 ? 7.473 21.719 -1.165 1 94.5 109 THR A CA 1
ATOM 859 C C . THR A 1 109 ? 6.762 21.078 0.027 1 94.5 109 THR A C 1
ATOM 861 O O . THR A 1 109 ? 6.25 21.781 0.9 1 94.5 109 THR A O 1
ATOM 864 N N . SER A 1 110 ? 6.715 19.781 0.078 1 96.5 110 SER A N 1
ATOM 865 C CA . SER A 1 110 ? 6.086 19.078 1.187 1 96.5 110 SER A CA 1
ATOM 866 C C . SER A 1 110 ? 6.844 19.297 2.488 1 96.5 110 SER A C 1
ATOM 868 O O . SER A 1 110 ? 6.234 19.5 3.543 1 96.5 110 SER A O 1
ATOM 870 N N . ILE A 1 111 ? 8.156 19.297 2.385 1 96.94 111 ILE A N 1
ATOM 871 C CA . ILE A 1 111 ? 8.984 19.547 3.557 1 96.94 111 ILE A CA 1
ATOM 872 C C . ILE A 1 111 ? 8.703 20.938 4.098 1 96.94 111 ILE A C 1
ATOM 874 O O . ILE A 1 111 ? 8.492 21.125 5.301 1 96.94 111 ILE A O 1
ATOM 878 N N . GLU A 1 112 ? 8.648 21.875 3.225 1 94.31 112 GLU A N 1
ATOM 879 C CA . GLU A 1 112 ? 8.398 23.266 3.621 1 94.31 112 GLU A CA 1
ATOM 880 C C . GLU A 1 112 ? 7.012 23.406 4.242 1 94.31 112 GLU A C 1
ATOM 882 O O . GLU A 1 112 ? 6.844 24.109 5.242 1 94.31 112 GLU A O 1
ATOM 887 N N . GLN A 1 113 ? 6.074 22.781 3.627 1 93.19 113 GLN A N 1
ATOM 888 C CA . GLN A 1 113 ? 4.703 22.844 4.125 1 93.19 113 GLN A CA 1
ATOM 889 C C . GLN A 1 113 ? 4.598 22.266 5.531 1 93.19 113 GLN A C 1
ATOM 891 O O . GLN A 1 113 ? 3.971 22.859 6.41 1 93.19 113 GLN A O 1
ATOM 896 N N . LEU A 1 114 ? 5.191 21.125 5.77 1 95.69 114 LEU A N 1
ATOM 897 C CA . LEU A 1 114 ? 5.168 20.5 7.082 1 95.69 114 LEU A CA 1
ATOM 898 C C . LEU A 1 114 ? 5.891 21.359 8.109 1 95.69 114 LEU A C 1
ATOM 900 O O . LEU A 1 114 ? 5.441 21.484 9.258 1 95.69 114 LEU A O 1
ATOM 904 N N . TRP A 1 115 ? 6.98 21.953 7.609 1 94.62 115 TRP A N 1
ATOM 905 C CA . TRP A 1 115 ? 7.73 22.859 8.477 1 94.62 115 TRP A CA 1
ATOM 906 C C . TRP A 1 115 ? 6.863 24.031 8.922 1 94.62 115 TRP A C 1
ATOM 908 O O . TRP A 1 115 ? 6.844 24.391 10.102 1 94.62 115 TRP A O 1
ATOM 918 N N . ARG A 1 116 ? 6.09 24.562 8.023 1 89.38 116 ARG A N 1
ATOM 919 C CA . ARG A 1 116 ? 5.215 25.703 8.305 1 89.38 116 ARG A CA 1
ATOM 920 C C . ARG A 1 116 ? 4.07 25.297 9.227 1 89.38 116 ARG A C 1
ATOM 922 O O . ARG A 1 116 ? 3.5 26.141 9.922 1 89.38 116 ARG A O 1
ATOM 929 N N . MET A 1 117 ? 3.803 24.062 9.25 1 89.06 117 MET A N 1
ATOM 930 C CA . MET A 1 117 ? 2.74 23.547 10.109 1 89.06 117 MET A CA 1
ATOM 931 C C . MET A 1 117 ? 3.27 23.25 11.508 1 89.06 117 MET A C 1
ATOM 933 O O . MET A 1 117 ? 2.549 22.719 12.352 1 89.06 117 MET A O 1
ATOM 937 N N . ASN A 1 118 ? 4.535 23.516 11.758 1 91.5 118 ASN A N 1
ATOM 938 C CA . ASN A 1 118 ? 5.188 23.438 13.062 1 91.5 118 ASN A CA 1
ATOM 939 C C . ASN A 1 118 ? 5.246 22 13.578 1 91.5 118 ASN A C 1
ATOM 941 O O . ASN A 1 118 ? 5.004 21.75 14.758 1 91.5 118 ASN A O 1
ATOM 945 N N . VAL A 1 119 ? 5.496 21.047 12.688 1 95.56 119 VAL A N 1
ATOM 946 C CA . VAL A 1 119 ? 5.727 19.688 13.141 1 95.56 119 VAL A CA 1
ATOM 947 C C . VAL A 1 119 ? 7.035 19.609 13.93 1 95.56 119 VAL A C 1
ATOM 949 O O . VAL A 1 119 ? 7.895 20.484 13.789 1 95.56 119 VAL A O 1
ATOM 952 N N . ASP A 1 120 ? 7.152 18.594 14.75 1 97.38 120 ASP A N 1
ATOM 953 C CA . ASP A 1 120 ? 8.336 18.469 15.602 1 97.38 120 ASP A CA 1
ATOM 954 C C . ASP A 1 120 ? 9.508 17.875 14.828 1 97.38 120 ASP A C 1
ATOM 956 O O . ASP A 1 120 ? 10.664 18.031 15.227 1 97.38 120 ASP A O 1
ATOM 960 N N . GLY A 1 121 ? 9.273 17.203 13.766 1 98.44 121 GLY A N 1
ATOM 961 C CA . GLY A 1 121 ? 10.266 16.562 12.914 1 98.44 121 GLY A CA 1
ATOM 962 C C . GLY A 1 121 ? 9.688 16.062 11.602 1 98.44 121 GLY A C 1
ATOM 963 O O . GLY A 1 121 ? 8.469 15.945 11.461 1 98.44 121 GLY A O 1
ATOM 964 N N . ILE A 1 122 ? 10.555 15.82 10.602 1 98.69 122 ILE A N 1
ATOM 965 C CA . ILE A 1 122 ? 10.141 15.344 9.289 1 98.69 122 ILE A CA 1
ATOM 966 C C . ILE A 1 122 ? 10.969 14.117 8.906 1 98.69 122 ILE A C 1
ATOM 968 O O . ILE A 1 122 ? 12.18 14.094 9.109 1 98.69 122 ILE A O 1
ATOM 972 N N . ILE A 1 123 ? 10.32 13.125 8.477 1 98.81 123 ILE A N 1
ATOM 973 C CA . ILE A 1 123 ? 10.961 11.961 7.871 1 98.81 123 ILE A CA 1
ATOM 974 C C . ILE A 1 123 ? 10.711 11.961 6.363 1 98.81 123 ILE A C 1
ATOM 976 O O . ILE A 1 123 ? 9.562 12.023 5.914 1 98.81 123 ILE A O 1
ATOM 980 N N . LEU A 1 124 ? 11.766 11.93 5.586 1 98.25 124 LEU A N 1
ATOM 981 C CA . LEU A 1 124 ? 11.688 11.898 4.129 1 98.25 124 LEU A CA 1
ATOM 982 C C . LEU A 1 124 ? 12.141 10.547 3.588 1 98.25 124 LEU A C 1
ATOM 984 O O . LEU A 1 124 ? 13.312 10.18 3.73 1 98.25 124 LEU A O 1
ATOM 988 N N . MET A 1 125 ? 11.195 9.797 3.107 1 96.94 125 MET A N 1
ATOM 989 C CA . MET A 1 125 ? 11.594 8.68 2.258 1 96.94 125 MET A CA 1
ATOM 990 C C . MET A 1 125 ? 11.898 9.156 0.841 1 96.94 125 MET A C 1
ATOM 992 O O . MET A 1 125 ? 10.992 9.281 0.019 1 96.94 125 MET A O 1
ATOM 996 N N . ALA A 1 126 ? 13.133 9.367 0.546 1 89.12 126 ALA A N 1
ATOM 997 C CA . ALA A 1 126 ? 13.578 10.125 -0.624 1 89.12 126 ALA A CA 1
ATOM 998 C C . ALA A 1 126 ? 13.75 9.211 -1.834 1 89.12 126 ALA A C 1
ATOM 1000 O O . ALA A 1 126 ? 14.141 8.047 -1.692 1 89.12 126 ALA A O 1
ATOM 1001 N N . THR A 1 127 ? 13.422 9.734 -2.992 1 84.5 127 THR A N 1
ATOM 1002 C CA . THR A 1 127 ? 13.773 9.078 -4.246 1 84.5 127 THR A CA 1
ATOM 1003 C C . THR A 1 127 ? 15.234 9.336 -4.598 1 84.5 127 THR A C 1
ATOM 1005 O O . THR A 1 127 ? 15.945 8.43 -5.043 1 84.5 127 THR A O 1
ATOM 1008 N N . ALA A 1 128 ? 15.656 10.523 -4.371 1 87.88 128 ALA A N 1
ATOM 1009 C CA . ALA A 1 128 ? 17.031 11.008 -4.539 1 87.88 128 ALA A CA 1
ATOM 1010 C C . ALA A 1 128 ? 17.328 12.141 -3.564 1 87.88 128 ALA A C 1
ATOM 1012 O O . ALA A 1 128 ? 16.422 12.844 -3.117 1 87.88 128 ALA A O 1
ATOM 1013 N N . VAL A 1 129 ? 18.578 12.188 -3.205 1 91.81 129 VAL A N 1
ATOM 1014 C CA . VAL A 1 129 ? 19 13.328 -2.398 1 91.81 129 VAL A CA 1
ATOM 1015 C C . VAL A 1 129 ? 19.844 14.281 -3.248 1 91.81 129 VAL A C 1
ATOM 1017 O O . VAL A 1 129 ? 20.984 13.984 -3.582 1 91.81 129 VAL A O 1
ATOM 1020 N N . THR A 1 130 ? 19.281 15.383 -3.555 1 91.06 130 THR A N 1
ATOM 1021 C CA . THR A 1 130 ? 19.938 16.391 -4.395 1 91.06 130 THR A CA 1
ATOM 1022 C C . THR A 1 130 ? 20.438 17.547 -3.551 1 91.06 130 THR A C 1
ATOM 1024 O O . THR A 1 130 ? 20.219 17.594 -2.338 1 91.06 130 THR A O 1
ATOM 1027 N N . MET A 1 131 ? 21.031 18.484 -4.207 1 91.25 131 MET A N 1
ATOM 1028 C CA . MET A 1 131 ? 21.5 19.688 -3.529 1 91.25 131 MET A CA 1
ATOM 1029 C C . MET A 1 131 ? 20.312 20.469 -2.951 1 91.25 131 MET A C 1
ATOM 1031 O O . MET A 1 131 ? 20.438 21.094 -1.895 1 91.25 131 MET A O 1
ATOM 1035 N N . ALA A 1 132 ? 19.25 20.438 -3.646 1 91.06 132 ALA A N 1
ATOM 1036 C CA . ALA A 1 132 ? 18.062 21.125 -3.164 1 91.06 132 ALA A CA 1
ATOM 1037 C C . ALA A 1 132 ? 17.594 20.547 -1.83 1 91.06 132 ALA A C 1
ATOM 1039 O O . ALA A 1 132 ? 17.172 21.281 -0.936 1 91.06 132 ALA A O 1
ATOM 1040 N N . HIS A 1 133 ? 17.672 19.266 -1.666 1 93.12 133 HIS A N 1
ATOM 1041 C CA . HIS A 1 133 ? 17.344 18.609 -0.404 1 93.12 133 HIS A CA 1
ATOM 1042 C C . HIS A 1 133 ? 18.297 19.047 0.708 1 93.12 133 HIS A C 1
ATOM 1044 O O . HIS A 1 133 ? 17.859 19.312 1.831 1 93.12 133 HIS A O 1
ATOM 1050 N N . GLN A 1 134 ? 19.531 19.141 0.353 1 91.62 134 GLN A N 1
ATOM 1051 C CA . GLN A 1 134 ? 20.547 19.547 1.321 1 91.62 134 GLN A CA 1
ATOM 1052 C C . GLN A 1 134 ? 20.297 20.984 1.791 1 91.62 134 GLN A C 1
ATOM 1054 O O . GLN A 1 134 ? 20.406 21.281 2.982 1 91.62 134 GLN A O 1
ATOM 1059 N N . ASN A 1 135 ? 19.969 21.797 0.83 1 92.69 135 ASN A N 1
ATOM 1060 C CA . ASN A 1 135 ? 19.719 23.203 1.138 1 92.69 135 ASN A CA 1
ATOM 1061 C C . ASN A 1 135 ? 18.516 23.359 2.068 1 92.69 135 ASN A C 1
ATOM 1063 O O . ASN A 1 135 ? 18.562 24.141 3.029 1 92.69 135 ASN A O 1
ATOM 1067 N N . ILE A 1 136 ? 17.484 22.656 1.809 1 92.69 136 ILE A N 1
ATOM 1068 C CA . ILE A 1 136 ? 16.297 22.781 2.646 1 92.69 136 ILE A CA 1
ATOM 1069 C C . ILE A 1 136 ? 16.578 22.188 4.027 1 92.69 136 ILE A C 1
ATOM 1071 O O . ILE A 1 136 ? 16.109 22.719 5.039 1 92.69 136 ILE A O 1
ATOM 1075 N N . ALA A 1 137 ? 17.281 21.125 4.109 1 93.25 137 ALA A N 1
ATOM 1076 C CA . ALA A 1 137 ? 17.641 20.5 5.387 1 93.25 137 ALA A CA 1
ATOM 1077 C C . ALA A 1 137 ? 18.422 21.484 6.266 1 93.25 137 ALA A C 1
ATOM 1079 O O . ALA A 1 137 ? 18.203 21.531 7.48 1 93.25 137 ALA A O 1
ATOM 1080 N N . ALA A 1 138 ? 19.281 22.266 5.668 1 91.69 138 ALA A N 1
ATOM 1081 C CA . ALA A 1 138 ? 20.141 23.203 6.391 1 91.69 138 ALA A CA 1
ATOM 1082 C C . ALA A 1 138 ? 19.328 24.375 6.934 1 91.69 138 ALA A C 1
ATOM 1084 O O . ALA A 1 138 ? 19.719 25.016 7.91 1 91.69 138 ALA A O 1
ATOM 1085 N N . LYS A 1 139 ? 18.219 24.594 6.285 1 92.19 139 LYS A N 1
ATOM 1086 C CA . LYS A 1 139 ? 17.406 25.734 6.652 1 92.19 139 LYS A CA 1
ATOM 1087 C C . LYS A 1 139 ? 16.438 25.391 7.789 1 92.19 139 LYS A C 1
ATOM 1089 O O . LYS A 1 139 ? 15.953 26.281 8.492 1 92.19 139 LYS A O 1
ATOM 1094 N N . LEU A 1 140 ? 16.156 24.156 7.973 1 94 140 LEU A N 1
ATOM 1095 C CA . LEU A 1 140 ? 15.172 23.719 8.945 1 94 140 LEU A CA 1
ATOM 1096 C C . LEU A 1 140 ? 15.703 23.859 10.367 1 94 140 LEU A C 1
ATOM 1098 O O . LEU A 1 140 ? 16.891 23.625 10.617 1 94 140 LEU A O 1
ATOM 1102 N N . ASP A 1 141 ? 14.883 24.266 11.281 1 95.06 141 ASP A N 1
ATOM 1103 C CA . ASP A 1 141 ? 15.242 24.312 12.695 1 95.06 141 ASP A CA 1
ATOM 1104 C C . ASP A 1 141 ? 14.711 23.094 13.438 1 95.06 141 ASP A C 1
ATOM 1106 O O . ASP A 1 141 ? 14.648 23.094 14.672 1 95.06 141 ASP A O 1
ATOM 1110 N N . ILE A 1 142 ? 14.172 22.141 12.734 1 96.19 142 ILE A N 1
ATOM 1111 C CA . ILE A 1 142 ? 13.711 20.875 13.273 1 96.19 142 ILE A CA 1
ATOM 1112 C C . ILE A 1 142 ? 14.461 19.719 12.594 1 96.19 142 ILE A C 1
ATOM 1114 O O . ILE A 1 142 ? 15.023 19.906 11.516 1 96.19 142 ILE A O 1
ATOM 1118 N N . PRO A 1 143 ? 14.43 18.516 13.18 1 97.69 143 PRO A N 1
ATOM 1119 C CA . PRO A 1 143 ? 15.141 17.375 12.578 1 97.69 143 PRO A CA 1
ATOM 1120 C C . PRO A 1 143 ? 14.492 16.906 11.273 1 97.69 143 PRO A C 1
ATOM 1122 O O . PRO A 1 143 ? 13.266 16.891 11.164 1 97.69 143 PRO A O 1
ATOM 1125 N N . LEU A 1 144 ? 15.367 16.594 10.305 1 97.94 144 LEU A N 1
ATOM 1126 C CA . LEU A 1 144 ? 14.992 15.922 9.062 1 97.94 144 LEU A CA 1
ATOM 1127 C C . LEU A 1 144 ? 15.734 14.594 8.922 1 97.94 144 LEU A C 1
ATOM 1129 O O . LEU A 1 144 ? 16.969 14.57 8.844 1 97.94 144 LEU A O 1
ATOM 1133 N N . LEU A 1 145 ? 15.023 13.531 8.93 1 98.5 145 LEU A N 1
ATOM 1134 C CA . LEU A 1 145 ? 15.586 12.188 8.797 1 98.5 145 LEU A CA 1
ATOM 1135 C C . LEU A 1 145 ? 15.391 11.648 7.387 1 98.5 145 LEU A C 1
ATOM 1137 O O . LEU A 1 145 ? 14.273 11.664 6.863 1 98.5 145 LEU A O 1
ATOM 1141 N N . PHE A 1 146 ? 16.469 11.234 6.762 1 98 146 PHE A N 1
ATOM 1142 C CA . PHE A 1 146 ? 16.406 10.609 5.445 1 98 146 PHE A CA 1
ATOM 1143 C C . PHE A 1 146 ? 16.328 9.094 5.566 1 98 146 PHE A C 1
ATOM 1145 O O . PHE A 1 146 ? 17.125 8.477 6.266 1 98 146 PHE A O 1
ATOM 1152 N N . VAL A 1 147 ? 15.367 8.516 4.879 1 97.88 147 VAL A N 1
ATOM 1153 C CA . VAL A 1 147 ? 15.195 7.07 4.828 1 97.88 147 VAL A CA 1
ATOM 1154 C C . VAL A 1 147 ? 15.281 6.59 3.383 1 97.88 147 VAL A C 1
ATOM 1156 O O . VAL A 1 147 ? 14.797 7.262 2.469 1 97.88 147 VAL A O 1
ATOM 1159 N N . ALA A 1 148 ? 15.945 5.43 3.086 1 95.44 148 ALA A N 1
ATOM 1160 C CA . ALA A 1 148 ? 16.047 4.719 1.815 1 95.44 148 ALA A CA 1
ATOM 1161 C C . ALA A 1 148 ? 17.203 5.262 0.979 1 95.44 148 ALA A C 1
ATOM 1163 O O . ALA A 1 148 ? 17.703 4.582 0.077 1 95.44 148 ALA A O 1
ATOM 1164 N N . GLN A 1 149 ? 17.531 6.57 1.145 1 94.88 149 GLN A N 1
ATOM 1165 C CA . GLN A 1 149 ? 18.656 7.172 0.44 1 94.88 149 GLN A CA 1
ATOM 1166 C C . GLN A 1 149 ? 19.672 7.766 1.421 1 94.88 149 GLN A C 1
ATOM 1168 O O . GLN A 1 149 ? 19.281 8.344 2.441 1 94.88 149 GLN A O 1
ATOM 1173 N N . ARG A 1 150 ? 20.859 7.711 1.04 1 93.38 150 ARG A N 1
ATOM 1174 C CA . ARG A 1 150 ? 21.922 8.242 1.897 1 93.38 150 ARG A CA 1
ATOM 1175 C C . ARG A 1 150 ? 21.969 9.766 1.833 1 93.38 150 ARG A C 1
ATOM 1177 O O . ARG A 1 150 ? 21.812 10.352 0.758 1 93.38 150 ARG A O 1
ATOM 1184 N N . TYR A 1 151 ? 22.062 10.305 2.92 1 91.38 151 TYR A N 1
ATOM 1185 C CA . TYR A 1 151 ? 22.328 11.734 3.084 1 91.38 151 TYR A CA 1
ATOM 1186 C C . TYR A 1 151 ? 23.625 11.961 3.852 1 91.38 151 TYR A C 1
ATOM 1188 O O . TYR A 1 151 ? 23.656 11.844 5.078 1 91.38 151 TYR A O 1
ATOM 1196 N N . GLY A 1 152 ? 24.656 12.406 3.195 1 89.44 152 GLY A N 1
ATOM 1197 C CA . GLY A 1 152 ? 25.984 12.5 3.768 1 89.44 152 GLY A CA 1
ATOM 1198 C C . GLY A 1 152 ? 26.094 13.539 4.863 1 89.44 152 GLY A C 1
ATOM 1199 O O . GLY A 1 152 ? 26.906 13.406 5.781 1 89.44 152 GLY A O 1
ATOM 1200 N N . ALA A 1 153 ? 25.297 14.547 4.852 1 90.62 153 ALA A N 1
ATOM 1201 C CA . ALA A 1 153 ? 25.422 15.68 5.773 1 90.62 153 ALA A CA 1
ATOM 1202 C C . ALA A 1 153 ? 24.469 15.531 6.953 1 90.62 153 ALA A C 1
ATOM 1204 O O . ALA A 1 153 ? 24.359 16.438 7.785 1 90.62 153 ALA A O 1
ATOM 1205 N N . GLY A 1 154 ? 23.812 14.367 7.031 1 93.69 154 GLY A N 1
ATOM 1206 C CA . GLY A 1 154 ? 22.812 14.18 8.078 1 93.69 154 GLY A CA 1
ATOM 1207 C C . GLY A 1 154 ? 22.578 12.719 8.422 1 93.69 154 GLY A C 1
ATOM 1208 O O . GLY A 1 154 ? 23.469 11.891 8.266 1 93.69 154 GLY A O 1
ATOM 1209 N N . VAL A 1 155 ? 21.469 12.453 9.039 1 96.75 155 VAL A N 1
ATOM 1210 C CA . VAL A 1 155 ? 21.141 11.109 9.508 1 96.75 155 VAL A CA 1
ATOM 1211 C C . VAL A 1 155 ? 20.312 10.375 8.453 1 96.75 155 VAL A C 1
ATOM 1213 O O . VAL A 1 155 ? 19.344 10.914 7.938 1 96.75 155 VAL A O 1
ATOM 1216 N N . SER A 1 156 ? 20.766 9.203 8.094 1 97.88 156 SER A N 1
ATOM 1217 C CA . SER A 1 156 ? 20.047 8.414 7.105 1 97.88 156 SER A CA 1
ATOM 1218 C C . SER A 1 156 ? 19.953 6.953 7.527 1 97.88 156 SER A C 1
ATOM 1220 O O . SER A 1 156 ? 20.844 6.438 8.211 1 97.88 156 SER A O 1
ATOM 1222 N N . ILE A 1 157 ? 18.875 6.324 7.238 1 98.25 157 ILE A N 1
ATOM 1223 C CA . ILE A 1 157 ? 18.641 4.887 7.359 1 98.25 157 ILE A CA 1
ATOM 1224 C C . ILE A 1 157 ? 18.484 4.27 5.973 1 98.25 157 ILE A C 1
ATOM 1226 O O . ILE A 1 157 ? 17.594 4.66 5.211 1 98.25 157 ILE A O 1
ATOM 1230 N N . ILE A 1 158 ? 19.375 3.316 5.586 1 97.69 158 ILE A N 1
ATOM 1231 C CA . ILE A 1 158 ? 19.328 2.787 4.227 1 97.69 158 ILE A CA 1
ATOM 1232 C C . ILE A 1 158 ? 19.453 1.264 4.266 1 97.69 158 ILE A C 1
ATOM 1234 O O . ILE A 1 158 ? 19.938 0.697 5.246 1 97.69 158 ILE A O 1
ATOM 1238 N N . ASN A 1 159 ? 18.984 0.626 3.225 1 97.5 159 ASN A N 1
ATOM 1239 C CA . ASN A 1 159 ? 19.25 -0.792 3.018 1 97.5 159 ASN A CA 1
ATOM 1240 C C . ASN A 1 159 ? 20.703 -1.033 2.586 1 97.5 159 ASN A C 1
ATOM 1242 O O . ASN A 1 159 ? 21.312 -0.171 1.957 1 97.5 159 ASN A O 1
ATOM 1246 N N . ASP A 1 160 ? 21.234 -2.133 2.912 1 97.88 160 ASP A N 1
ATOM 1247 C CA . ASP A 1 160 ? 22.531 -2.545 2.361 1 97.88 160 ASP A CA 1
ATOM 1248 C C . ASP A 1 160 ? 22.375 -3.08 0.94 1 97.88 160 ASP A C 1
ATOM 1250 O O . ASP A 1 160 ? 22.625 -4.258 0.684 1 97.88 160 ASP A O 1
ATOM 1254 N N . ASP A 1 161 ? 22.062 -2.232 0.037 1 98.12 161 ASP A N 1
ATOM 1255 C CA . ASP A 1 161 ? 21.719 -2.576 -1.339 1 98.12 161 ASP A CA 1
ATOM 1256 C C . ASP A 1 161 ? 22.906 -3.215 -2.061 1 98.12 161 ASP A C 1
ATOM 1258 O O . ASP A 1 161 ? 22.734 -4.172 -2.818 1 98.12 161 ASP A O 1
ATOM 1262 N N . TYR A 1 162 ? 24.078 -2.678 -1.789 1 98.38 162 TYR A N 1
ATOM 1263 C CA . TYR A 1 162 ? 25.25 -3.223 -2.477 1 98.38 162 TYR A CA 1
ATOM 1264 C C . TYR A 1 162 ? 25.484 -4.676 -2.082 1 98.38 162 TYR A C 1
ATOM 1266 O O . TYR A 1 162 ? 25.625 -5.543 -2.945 1 98.38 162 TYR A O 1
ATOM 1274 N N . SER A 1 163 ? 25.5 -4.941 -0.772 1 98.81 163 SER A N 1
ATOM 1275 C CA . SER A 1 163 ? 25.766 -6.301 -0.305 1 98.81 163 SER A CA 1
ATOM 1276 C C . SER A 1 163 ? 24.672 -7.258 -0.75 1 98.81 163 SER A C 1
ATOM 1278 O O . SER A 1 163 ? 24.938 -8.406 -1.093 1 98.81 163 SER A O 1
ATOM 1280 N N . ALA A 1 164 ? 23.469 -6.781 -0.711 1 98.81 164 ALA A N 1
ATOM 1281 C CA . ALA A 1 164 ? 22.359 -7.59 -1.188 1 98.81 164 ALA A CA 1
ATOM 1282 C C . ALA A 1 164 ? 22.531 -7.945 -2.662 1 98.81 164 ALA A C 1
ATOM 1284 O O . ALA A 1 164 ? 22.359 -9.102 -3.053 1 98.81 164 ALA A O 1
ATOM 1285 N N . GLY A 1 165 ? 22.859 -6.926 -3.465 1 98.94 165 GLY A N 1
ATOM 1286 C CA . GLY A 1 165 ? 23.125 -7.172 -4.875 1 98.94 165 GLY A CA 1
ATOM 1287 C C . GLY A 1 165 ? 24.266 -8.141 -5.105 1 98.94 165 GLY A C 1
ATOM 1288 O O . GLY A 1 165 ? 24.156 -9.047 -5.934 1 98.94 165 GLY A O 1
ATOM 1289 N N . TYR A 1 166 ? 25.297 -7.945 -4.352 1 98.88 166 TYR A N 1
ATOM 1290 C CA . TYR A 1 166 ? 26.469 -8.797 -4.48 1 98.88 166 TYR A CA 1
ATOM 1291 C C . TYR A 1 166 ? 26.109 -10.258 -4.211 1 98.88 166 TYR A C 1
ATOM 1293 O O . TYR A 1 166 ? 26.531 -11.148 -4.949 1 98.88 166 TYR A O 1
ATOM 1301 N N . GLU A 1 167 ? 25.359 -10.477 -3.219 1 98.88 167 GLU A N 1
ATOM 1302 C CA . GLU A 1 167 ? 24.953 -11.836 -2.865 1 98.88 167 GLU A CA 1
ATOM 1303 C C . GLU A 1 167 ? 24.109 -12.461 -3.971 1 98.88 167 GLU A C 1
ATOM 1305 O O . GLU A 1 167 ? 24.234 -13.656 -4.262 1 98.88 167 GLU A O 1
ATOM 1310 N N . VAL A 1 168 ? 23.25 -11.68 -4.59 1 98.94 168 VAL A N 1
ATOM 1311 C CA . VAL A 1 168 ? 22.406 -12.164 -5.684 1 98.94 168 VAL A CA 1
ATOM 1312 C C . VAL A 1 168 ? 23.281 -12.531 -6.879 1 98.94 168 VAL A C 1
ATOM 1314 O O . VAL A 1 168 ? 23.109 -13.602 -7.477 1 98.94 168 VAL A O 1
ATOM 1317 N N . GLY A 1 169 ? 24.234 -11.656 -7.203 1 98.88 169 GLY A N 1
ATOM 1318 C CA . GLY A 1 169 ? 25.156 -11.961 -8.281 1 98.88 169 GLY A CA 1
ATOM 1319 C C . GLY A 1 169 ? 25.953 -13.234 -8.039 1 98.88 169 GLY A C 1
ATOM 1320 O O . GLY A 1 169 ? 26.062 -14.086 -8.93 1 98.88 169 GLY A O 1
ATOM 1321 N N . LYS A 1 170 ? 26.469 -13.344 -6.832 1 98.81 170 LYS A N 1
ATOM 1322 C CA . LYS A 1 170 ? 27.219 -14.523 -6.434 1 98.81 170 LYS A CA 1
ATOM 1323 C C . LYS A 1 170 ? 26.375 -15.789 -6.555 1 98.81 170 LYS A C 1
ATOM 1325 O O . LYS A 1 170 ? 26.828 -16.812 -7.07 1 98.81 170 LYS A O 1
ATOM 1330 N N . TYR A 1 171 ? 25.172 -15.719 -6.094 1 98.88 171 TYR A N 1
ATOM 1331 C CA . TYR A 1 171 ? 24.25 -16.844 -6.133 1 98.88 171 TYR A CA 1
ATOM 1332 C C . TYR A 1 171 ? 23.953 -17.266 -7.57 1 98.88 171 TYR A C 1
ATOM 1334 O O . TYR A 1 171 ? 24 -18.453 -7.895 1 98.88 171 TYR A O 1
ATOM 1342 N N . ALA A 1 172 ? 23.703 -16.297 -8.422 1 98.75 172 ALA A N 1
ATOM 1343 C CA . ALA A 1 172 ? 23.422 -16.578 -9.828 1 98.75 172 ALA A CA 1
ATOM 1344 C C . ALA A 1 172 ? 24.594 -17.297 -10.5 1 98.75 172 ALA A C 1
ATOM 1346 O O . ALA A 1 172 ? 24.391 -18.281 -11.203 1 98.75 172 ALA A O 1
ATOM 1347 N N . ALA A 1 173 ? 25.75 -16.812 -10.266 1 98.56 173 ALA A N 1
ATOM 1348 C CA . ALA A 1 173 ? 26.953 -17.422 -10.836 1 98.56 173 ALA A CA 1
ATOM 1349 C C . ALA A 1 173 ? 27.156 -18.844 -10.297 1 98.56 173 ALA A C 1
ATOM 1351 O O . ALA A 1 173 ? 27.484 -19.75 -11.047 1 98.56 173 ALA A O 1
ATOM 1352 N N . TYR A 1 174 ? 26.969 -18.953 -9 1 98.44 174 TYR A N 1
ATOM 1353 C CA . TYR A 1 174 ? 27.125 -20.234 -8.336 1 98.44 174 TYR A CA 1
ATOM 1354 C C . TYR A 1 174 ? 26.172 -21.266 -8.93 1 98.44 174 TYR A C 1
ATOM 1356 O O . TYR A 1 174 ? 26.516 -22.438 -9.055 1 98.44 174 TYR A O 1
ATOM 1364 N N . MET A 1 175 ? 25 -20.859 -9.352 1 98.56 175 MET A N 1
ATOM 1365 C CA . MET A 1 175 ? 23.984 -21.734 -9.922 1 98.56 175 MET A CA 1
ATOM 1366 C C . MET A 1 175 ? 24.297 -22.031 -11.383 1 98.56 175 MET A C 1
ATOM 1368 O O . MET A 1 175 ? 23.547 -22.766 -12.039 1 98.56 175 MET A O 1
ATOM 1372 N N . GLY A 1 176 ? 25.344 -21.453 -11.953 1 98.31 176 GLY A N 1
ATOM 1373 C CA . GLY A 1 176 ? 25.859 -21.828 -13.258 1 98.31 176 GLY A CA 1
ATOM 1374 C C . GLY A 1 176 ? 25.391 -20.922 -14.375 1 98.31 176 GLY A C 1
ATOM 1375 O O . GLY A 1 176 ? 25.672 -21.156 -15.547 1 98.31 176 GLY A O 1
ATOM 1376 N N . HIS A 1 177 ? 24.656 -19.875 -14.062 1 98.5 177 HIS A N 1
ATOM 1377 C CA . HIS A 1 177 ? 24.125 -18.984 -15.094 1 98.5 177 HIS A CA 1
ATOM 1378 C C . HIS A 1 177 ? 25.203 -18.062 -15.641 1 98.5 177 HIS A C 1
ATOM 1380 O O . HIS A 1 177 ? 25.969 -17.469 -14.867 1 98.5 177 HIS A O 1
ATOM 1386 N N . ARG A 1 178 ? 25.281 -17.938 -16.953 1 97.69 178 ARG A N 1
ATOM 1387 C CA . ARG A 1 178 ? 26.281 -17.109 -17.609 1 97.69 178 ARG A CA 1
ATOM 1388 C C . ARG A 1 178 ? 25.641 -16.141 -18.609 1 97.69 178 ARG A C 1
ATOM 1390 O O . ARG A 1 178 ? 26.234 -15.133 -18.984 1 97.69 178 ARG A O 1
ATOM 1397 N N . LYS A 1 179 ? 24.453 -16.453 -19.094 1 98 179 LYS A N 1
ATOM 1398 C CA . LYS A 1 179 ? 23.641 -15.562 -19.938 1 98 179 LYS A CA 1
ATOM 1399 C C . LYS A 1 179 ? 22.578 -14.859 -19.109 1 98 179 LYS A C 1
ATOM 1401 O O . LYS A 1 179 ? 21.438 -15.336 -19.031 1 98 179 LYS A O 1
ATOM 1406 N N . ILE A 1 180 ? 22.969 -13.719 -18.578 1 98.56 180 ILE A N 1
ATOM 1407 C CA . ILE A 1 180 ? 22.109 -13.062 -17.594 1 98.56 180 ILE A CA 1
ATOM 1408 C C . ILE A 1 180 ? 21.672 -11.695 -18.125 1 98.56 180 ILE A C 1
ATOM 1410 O O . ILE A 1 180 ? 22.469 -10.969 -18.734 1 98.56 180 ILE A O 1
ATOM 1414 N N . CYS A 1 181 ? 20.391 -11.406 -17.938 1 98.88 181 CYS A N 1
ATOM 1415 C CA . CYS A 1 181 ? 19.859 -10.07 -18.172 1 98.88 181 CYS A CA 1
ATOM 1416 C C . CYS A 1 181 ? 19.391 -9.43 -16.875 1 98.88 181 CYS A C 1
ATOM 1418 O O . CYS A 1 181 ? 18.562 -10 -16.156 1 98.88 181 CYS A O 1
ATOM 1420 N N . TYR A 1 182 ? 20 -8.32 -16.531 1 98.88 182 TYR A N 1
ATOM 1421 C CA . TYR A 1 182 ? 19.562 -7.512 -15.398 1 98.88 182 TYR A CA 1
ATOM 1422 C C . TYR A 1 182 ? 18.703 -6.348 -15.844 1 98.88 182 TYR A C 1
ATOM 1424 O O . TYR A 1 182 ? 19.094 -5.574 -16.719 1 98.88 182 TYR A O 1
ATOM 1432 N N . ILE A 1 183 ? 17.5 -6.293 -15.266 1 98.88 183 ILE A N 1
ATOM 1433 C CA . ILE A 1 183 ? 16.609 -5.168 -15.547 1 98.88 183 ILE A CA 1
ATOM 1434 C C . ILE A 1 183 ? 16.484 -4.289 -14.297 1 98.88 183 ILE A C 1
ATOM 1436 O O . ILE A 1 183 ? 15.914 -4.703 -13.289 1 98.88 183 ILE A O 1
ATOM 1440 N N . GLY A 1 184 ? 17.062 -3.098 -14.367 1 98.5 184 GLY A N 1
ATOM 1441 C CA . GLY A 1 184 ? 17.078 -2.17 -13.242 1 98.5 184 GLY A CA 1
ATOM 1442 C C . GLY A 1 184 ? 16.438 -0.839 -13.562 1 98.5 184 GLY A C 1
ATOM 1443 O O . GLY A 1 184 ? 15.617 -0.744 -14.484 1 98.5 184 GLY A O 1
ATOM 1444 N N . VAL A 1 185 ? 16.641 0.116 -12.664 1 97.31 185 VAL A N 1
ATOM 1445 C CA . VAL A 1 185 ? 16.078 1.452 -12.828 1 97.31 185 VAL A CA 1
ATOM 1446 C C . VAL A 1 185 ? 17.203 2.467 -13.023 1 97.31 185 VAL A C 1
ATOM 1448 O O . VAL A 1 185 ? 18.375 2.115 -12.977 1 97.31 185 VAL A O 1
ATOM 1451 N N . SER A 1 186 ? 16.797 3.711 -13.281 1 95.38 186 SER A N 1
ATOM 1452 C CA . SER A 1 186 ? 17.75 4.77 -13.555 1 95.38 186 SER A CA 1
ATOM 1453 C C . SER A 1 186 ? 18.609 5.066 -12.328 1 95.38 186 SER A C 1
ATOM 1455 O O . SER A 1 186 ? 18.188 4.828 -11.195 1 95.38 186 SER A O 1
ATOM 1457 N N . GLY A 1 187 ? 19.797 5.656 -12.539 1 94.94 187 GLY A N 1
ATOM 1458 C CA . GLY A 1 187 ? 20.734 6.027 -11.484 1 94.94 187 GLY A CA 1
ATOM 1459 C C . GLY A 1 187 ? 20.25 7.211 -10.664 1 94.94 187 GLY A C 1
ATOM 1460 O O . GLY A 1 187 ? 20.875 7.566 -9.656 1 94.94 187 GLY A O 1
ATOM 1461 N N . LYS A 1 188 ? 19.109 7.762 -11.055 1 90.94 188 LYS A N 1
ATOM 1462 C CA . LYS A 1 188 ? 18.531 8.805 -10.211 1 90.94 188 LYS A CA 1
ATOM 1463 C C . LYS A 1 188 ? 18.219 8.273 -8.82 1 90.94 188 LYS A C 1
ATOM 1465 O O . LYS A 1 188 ? 18.344 8.992 -7.824 1 90.94 188 LYS A O 1
ATOM 1470 N N . ASP A 1 189 ? 17.719 7.074 -8.844 1 92.81 189 ASP A N 1
ATOM 1471 C CA . ASP A 1 189 ? 17.625 6.336 -7.586 1 92.81 189 ASP A CA 1
ATOM 1472 C C . ASP A 1 189 ? 18.938 5.637 -7.262 1 92.81 189 ASP A C 1
ATOM 1474 O O . ASP A 1 189 ? 19.188 4.52 -7.719 1 92.81 189 ASP A O 1
ATOM 1478 N N . GLU A 1 190 ? 19.703 6.191 -6.5 1 94.94 190 GLU A N 1
ATOM 1479 C CA . GLU A 1 190 ? 21.078 5.711 -6.281 1 94.94 190 GLU A CA 1
ATOM 1480 C C . GLU A 1 190 ? 21.078 4.355 -5.586 1 94.94 190 GLU A C 1
ATOM 1482 O O . GLU A 1 190 ? 21.891 3.488 -5.906 1 94.94 190 GLU A O 1
ATOM 1487 N N . ALA A 1 191 ? 20.219 4.145 -4.641 1 95.94 191 ALA A N 1
ATOM 1488 C CA . ALA A 1 191 ? 20.188 2.895 -3.885 1 95.94 191 ALA A CA 1
ATOM 1489 C C . ALA A 1 191 ? 19.938 1.705 -4.809 1 95.94 191 ALA A C 1
ATOM 1491 O O . ALA A 1 191 ? 20.672 0.723 -4.781 1 95.94 191 ALA A O 1
ATOM 1492 N N . VAL A 1 192 ? 18.969 1.835 -5.688 1 96.81 192 VAL A N 1
ATOM 1493 C CA . VAL A 1 192 ? 18.562 0.71 -6.523 1 96.81 192 VAL A CA 1
ATOM 1494 C C . VAL A 1 192 ? 19.297 0.761 -7.859 1 96.81 192 VAL A C 1
ATOM 1496 O O . VAL A 1 192 ? 19.781 -0.261 -8.344 1 96.81 192 VAL A O 1
ATOM 1499 N N . GLY A 1 193 ? 19.406 1.96 -8.398 1 97.38 193 GLY A N 1
ATOM 1500 C CA . GLY A 1 193 ? 19.922 2.107 -9.75 1 97.38 193 GLY A CA 1
ATOM 1501 C C . GLY A 1 193 ? 21.438 2.084 -9.812 1 97.38 193 GLY A C 1
ATOM 1502 O O . GLY A 1 193 ? 22.016 1.887 -10.883 1 97.38 193 GLY A O 1
ATOM 1503 N N . ILE A 1 194 ? 22.078 2.275 -8.688 1 97.75 194 ILE A N 1
ATOM 1504 C CA . ILE A 1 194 ? 23.531 2.293 -8.688 1 97.75 194 ILE A CA 1
ATOM 1505 C C . ILE A 1 194 ? 24.062 1.22 -7.742 1 97.75 194 ILE A C 1
ATOM 1507 O O . ILE A 1 194 ? 24.594 0.196 -8.188 1 97.75 194 ILE A O 1
ATOM 1511 N N . TYR A 1 195 ? 23.812 1.301 -6.465 1 98.12 195 TYR A N 1
ATOM 1512 C CA . TYR A 1 195 ? 24.453 0.434 -5.48 1 98.12 195 TYR A CA 1
ATOM 1513 C C . TYR A 1 195 ? 23.969 -1.006 -5.629 1 98.12 195 TYR A C 1
ATOM 1515 O O . TYR A 1 195 ? 24.781 -1.938 -5.633 1 98.12 195 TYR A O 1
ATOM 1523 N N . ARG A 1 196 ? 22.703 -1.243 -5.723 1 98.56 196 ARG A N 1
ATOM 1524 C CA . ARG A 1 196 ? 22.172 -2.592 -5.906 1 98.56 196 ARG A CA 1
ATOM 1525 C C . ARG A 1 196 ? 22.672 -3.195 -7.219 1 98.56 196 ARG A C 1
ATOM 1527 O O . ARG A 1 196 ? 23.125 -4.34 -7.25 1 98.56 196 ARG A O 1
ATOM 1534 N N . LYS A 1 197 ? 22.516 -2.383 -8.273 1 98.81 197 LYS A N 1
ATOM 1535 C CA . LYS A 1 197 ? 22.984 -2.818 -9.586 1 98.81 197 LYS A CA 1
ATOM 1536 C C . LYS A 1 197 ? 24.453 -3.178 -9.562 1 98.81 197 LYS A C 1
ATOM 1538 O O . LYS A 1 197 ? 24.859 -4.25 -10.031 1 98.81 197 LYS A O 1
ATOM 1543 N N . ASP A 1 198 ? 25.266 -2.256 -9.008 1 98.69 198 ASP A N 1
ATOM 1544 C CA . ASP A 1 198 ? 26.703 -2.5 -8.93 1 98.69 198 ASP A CA 1
ATOM 1545 C C . ASP A 1 198 ? 27.016 -3.762 -8.125 1 98.69 198 ASP A C 1
ATOM 1547 O O . ASP A 1 198 ? 27.906 -4.527 -8.477 1 98.69 198 ASP A O 1
ATOM 1551 N N . GLY A 1 199 ? 26.25 -3.957 -7.07 1 98.88 199 GLY A N 1
ATOM 1552 C CA . GLY A 1 199 ? 26.406 -5.18 -6.297 1 98.88 199 GLY A CA 1
ATOM 1553 C C . GLY A 1 199 ? 26.188 -6.434 -7.121 1 98.88 199 GLY A C 1
ATOM 1554 O O . GLY A 1 199 ? 27.016 -7.352 -7.09 1 98.88 199 GLY A O 1
ATOM 1555 N N . VAL A 1 200 ? 25.141 -6.453 -7.883 1 98.88 200 VAL A N 1
ATOM 1556 C CA . VAL A 1 200 ? 24.812 -7.613 -8.711 1 98.88 200 VAL A CA 1
ATOM 1557 C C . VAL A 1 200 ? 25.938 -7.848 -9.727 1 98.88 200 VAL A C 1
ATOM 1559 O O . VAL A 1 200 ? 26.438 -8.961 -9.859 1 98.88 200 VAL A O 1
ATOM 1562 N N . ILE A 1 201 ? 26.328 -6.793 -10.43 1 98.69 201 ILE A N 1
ATOM 1563 C CA . ILE A 1 201 ? 27.312 -6.883 -11.508 1 98.69 201 ILE A CA 1
ATOM 1564 C C . ILE A 1 201 ? 28.641 -7.359 -10.938 1 98.69 201 ILE A C 1
ATOM 1566 O O . ILE A 1 201 ? 29.281 -8.25 -11.5 1 98.69 201 ILE A O 1
ATOM 1570 N N . ASN A 1 202 ? 29.062 -6.77 -9.812 1 98.69 202 ASN A N 1
ATOM 1571 C CA . ASN A 1 202 ? 30.328 -7.152 -9.203 1 98.69 202 ASN A CA 1
ATOM 1572 C C . ASN A 1 202 ? 30.281 -8.578 -8.648 1 98.69 202 ASN A C 1
ATOM 1574 O O . ASN A 1 202 ? 31.266 -9.305 -8.719 1 98.69 202 ASN A O 1
ATOM 1578 N N . GLY A 1 203 ? 29.125 -8.961 -8.016 1 98.75 203 GLY A N 1
ATOM 1579 C CA . GLY A 1 203 ? 28.969 -10.336 -7.574 1 98.75 203 GLY A CA 1
ATOM 1580 C C . GLY A 1 203 ? 29.094 -11.344 -8.695 1 98.75 203 GLY A C 1
ATOM 1581 O O . GLY A 1 203 ? 29.719 -12.398 -8.516 1 98.75 203 GLY A O 1
ATOM 1582 N N . LEU A 1 204 ? 28.562 -10.992 -9.867 1 98.75 204 LEU A N 1
ATOM 1583 C CA . LEU A 1 204 ? 28.688 -11.836 -11.055 1 98.75 204 LEU A CA 1
ATOM 1584 C C . LEU A 1 204 ? 30.141 -11.867 -11.547 1 98.75 204 LEU A C 1
ATOM 1586 O O . LEU A 1 204 ? 30.719 -12.938 -11.727 1 98.75 204 LEU A O 1
ATOM 1590 N N . ARG A 1 205 ? 30.688 -10.695 -11.719 1 98.31 205 ARG A N 1
ATOM 1591 C CA . ARG A 1 205 ? 32.031 -10.547 -12.258 1 98.31 205 ARG A CA 1
ATOM 1592 C C . ARG A 1 205 ? 33.062 -11.289 -11.398 1 98.31 205 ARG A C 1
ATOM 1594 O O . ARG A 1 205 ? 33.875 -12.055 -11.914 1 98.31 205 ARG A O 1
ATOM 1601 N N . ASP A 1 206 ? 33 -11.125 -10.148 1 98.38 206 ASP A N 1
ATOM 1602 C CA . ASP A 1 206 ? 33.938 -11.719 -9.219 1 98.38 206 ASP A CA 1
ATOM 1603 C C . ASP A 1 206 ? 33.781 -13.242 -9.172 1 98.38 206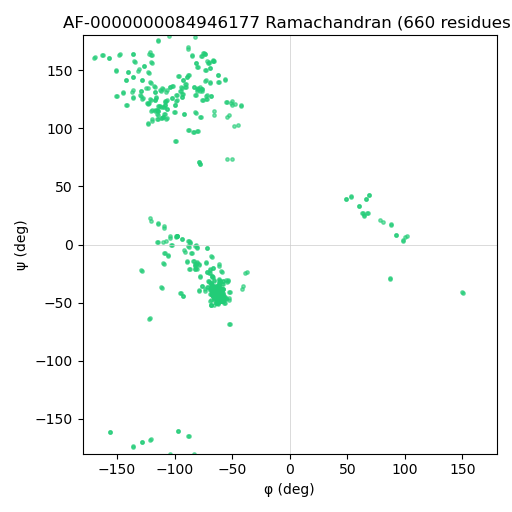 ASP A C 1
ATOM 1605 O O . ASP A 1 206 ? 34.656 -13.938 -8.633 1 98.38 206 ASP A O 1
ATOM 1609 N N . ASN A 1 207 ? 32.781 -13.734 -9.734 1 98.12 207 ASN A N 1
ATOM 1610 C CA . ASN A 1 207 ? 32.531 -15.172 -9.742 1 98.12 207 ASN A CA 1
ATOM 1611 C C . ASN A 1 207 ? 32.469 -15.727 -11.164 1 98.12 207 ASN A C 1
ATOM 1613 O O . ASN A 1 207 ? 31.766 -16.703 -11.422 1 98.12 207 ASN A O 1
ATOM 1617 N N . GLY A 1 208 ? 33.031 -15.016 -12.117 1 97.38 208 GLY A N 1
ATOM 1618 C CA . GLY A 1 208 ? 33.375 -15.578 -13.414 1 97.38 208 GLY A CA 1
ATOM 1619 C C . GLY A 1 208 ? 32.375 -15.219 -14.492 1 97.38 208 GLY A C 1
ATOM 1620 O O . GLY A 1 208 ? 32.406 -15.758 -15.602 1 97.38 208 GLY A O 1
ATOM 1621 N N . VAL A 1 209 ? 31.453 -14.375 -14.203 1 97.44 209 VAL A N 1
ATOM 1622 C CA . VAL A 1 209 ? 30.469 -13.945 -15.211 1 97.44 209 VAL A CA 1
ATOM 1623 C C . VAL A 1 209 ? 30.734 -12.492 -15.602 1 97.44 209 VAL A C 1
ATOM 1625 O O . VAL A 1 209 ? 30.516 -11.578 -14.805 1 97.44 209 VAL A O 1
ATOM 1628 N N . SER A 1 210 ? 31.156 -12.266 -16.797 1 91.19 210 SER A N 1
ATOM 1629 C CA . SER A 1 210 ? 31.625 -10.93 -17.141 1 91.19 210 SER A CA 1
ATOM 1630 C C . SER A 1 210 ? 30.656 -10.227 -18.078 1 91.19 210 SER A C 1
ATOM 1632 O O . SER A 1 210 ? 30.719 -9.008 -18.25 1 91.19 210 SER A O 1
ATOM 1634 N N . SER A 1 211 ? 29.781 -10.938 -18.703 1 92.06 211 SER A N 1
ATOM 1635 C CA . SER A 1 211 ? 28.859 -10.297 -19.641 1 92.06 211 SER A CA 1
ATOM 1636 C C . SER A 1 211 ? 27.422 -10.383 -19.141 1 92.06 211 SER A C 1
ATOM 1638 O O . SER A 1 211 ? 26.891 -11.477 -18.938 1 92.06 211 SER A O 1
ATOM 1640 N N . VAL A 1 212 ? 26.891 -9.289 -18.859 1 97.75 212 VAL A N 1
ATOM 1641 C CA . VAL A 1 212 ? 25.516 -9.164 -18.422 1 97.75 212 VAL A CA 1
ATOM 1642 C C . VAL A 1 212 ? 24.781 -8.125 -19.281 1 97.75 212 VAL A C 1
ATOM 1644 O O . VAL A 1 212 ? 25.312 -7.035 -19.516 1 97.75 212 VAL A O 1
ATOM 1647 N N . ASP A 1 213 ? 23.656 -8.516 -19.859 1 98.56 213 ASP A N 1
ATOM 1648 C CA . ASP A 1 213 ? 22.828 -7.523 -20.531 1 98.56 213 ASP A CA 1
ATOM 1649 C C . ASP A 1 213 ? 22.125 -6.625 -19.516 1 98.56 213 ASP A C 1
ATOM 1651 O O . ASP A 1 213 ? 21.5 -7.113 -18.562 1 98.56 213 ASP A O 1
ATOM 1655 N N . LEU A 1 214 ? 22.328 -5.336 -19.688 1 98.5 214 LEU A N 1
ATOM 1656 C CA . LEU A 1 214 ? 21.75 -4.363 -18.766 1 98.5 214 LEU A CA 1
ATOM 1657 C C . LEU A 1 214 ? 20.609 -3.59 -19.422 1 98.5 214 LEU A C 1
ATOM 1659 O O . LEU A 1 214 ? 20.828 -2.947 -20.453 1 98.5 214 LEU A O 1
ATOM 1663 N N . LEU A 1 215 ? 19.422 -3.699 -18.844 1 98.75 215 LEU A N 1
ATOM 1664 C CA . LEU A 1 215 ? 18.25 -2.949 -19.328 1 98.75 215 LEU A CA 1
ATOM 1665 C C . LEU A 1 215 ? 17.703 -2.043 -18.219 1 98.75 215 LEU A C 1
ATOM 1667 O O . LEU A 1 215 ? 17.953 -2.277 -17.047 1 98.75 215 LEU A O 1
ATOM 1671 N N . GLU A 1 216 ? 17 -1.006 -18.656 1 98.31 216 GLU A N 1
ATOM 1672 C CA . GLU A 1 216 ? 16.453 -0.033 -17.719 1 98.31 216 GLU A CA 1
ATOM 1673 C C . GLU A 1 216 ? 14.953 0.118 -17.906 1 98.31 216 GLU A C 1
ATOM 1675 O O . GLU A 1 216 ? 14.453 0.141 -19.031 1 98.31 216 GLU A O 1
ATOM 1680 N N . THR A 1 217 ? 14.305 0.125 -16.828 1 97.88 217 THR A N 1
ATOM 1681 C CA . THR A 1 217 ? 12.867 0.387 -16.734 1 97.88 217 THR A CA 1
ATOM 1682 C C . THR A 1 217 ? 12.562 1.324 -15.57 1 97.88 217 THR A C 1
ATOM 1684 O O . THR A 1 217 ? 13.453 1.987 -15.047 1 97.88 217 THR A O 1
ATOM 1687 N N . ASP A 1 218 ? 11.289 1.576 -15.273 1 93.88 218 ASP A N 1
ATOM 1688 C CA . ASP A 1 218 ? 10.906 2.168 -14 1 93.88 218 ASP A CA 1
ATOM 1689 C C . ASP A 1 218 ? 10.477 1.095 -13 1 93.88 218 ASP A C 1
ATOM 1691 O O . ASP A 1 218 ? 10.844 -0.075 -13.148 1 93.88 218 ASP A O 1
ATOM 1695 N N . PHE A 1 219 ? 9.789 1.453 -12.031 1 92.75 219 PHE A N 1
ATOM 1696 C CA . PHE A 1 219 ? 9.484 0.509 -10.969 1 92.75 219 PHE A CA 1
ATOM 1697 C C . PHE A 1 219 ? 8.211 -0.27 -11.281 1 92.75 219 PHE A C 1
ATOM 1699 O O . PHE A 1 219 ? 7.793 -1.123 -10.492 1 92.75 219 PHE A O 1
ATOM 1706 N N . SER A 1 220 ? 7.648 -0.015 -12.445 1 92.31 220 SER A N 1
ATOM 1707 C CA . SER A 1 220 ? 6.344 -0.603 -12.734 1 92.31 220 SER A CA 1
ATOM 1708 C C . SER A 1 220 ? 6.488 -1.987 -13.352 1 92.31 220 SER A C 1
ATOM 1710 O O . SER A 1 220 ? 7.402 -2.227 -14.148 1 92.31 220 SER A O 1
ATOM 1712 N N . LEU A 1 221 ? 5.582 -2.82 -13.031 1 94.44 221 LEU A N 1
ATOM 1713 C CA . LEU A 1 221 ? 5.492 -4.16 -13.602 1 94.44 221 LEU A CA 1
ATOM 1714 C C . LEU A 1 221 ? 5.227 -4.098 -15.102 1 94.44 221 LEU A C 1
ATOM 1716 O O . LEU A 1 221 ? 5.859 -4.816 -15.883 1 94.44 221 LEU A O 1
ATOM 1720 N N . GLU A 1 222 ? 4.355 -3.227 -15.531 1 94.31 222 GLU A N 1
ATOM 1721 C CA . GLU A 1 222 ? 3.908 -3.129 -16.906 1 94.31 222 GLU A CA 1
ATOM 1722 C C . GLU A 1 222 ? 5.062 -2.758 -17.844 1 94.31 222 GLU A C 1
ATOM 1724 O O . GLU A 1 222 ? 5.242 -3.375 -18.891 1 94.31 222 GLU A O 1
ATOM 1729 N N . LYS A 1 223 ? 5.809 -1.772 -17.422 1 97.31 223 LYS A N 1
ATOM 1730 C CA . LYS A 1 223 ? 6.93 -1.367 -18.266 1 97.31 223 LYS A CA 1
ATOM 1731 C C . LYS A 1 223 ? 8.008 -2.447 -18.312 1 97.31 223 LYS A C 1
ATOM 1733 O O . LYS A 1 223 ? 8.617 -2.686 -19.359 1 97.31 223 LYS A O 1
ATOM 1738 N N . ALA A 1 224 ? 8.211 -3.082 -17.203 1 98.25 224 ALA A N 1
ATOM 1739 C CA . ALA A 1 224 ? 9.18 -4.176 -17.156 1 98.25 224 ALA A CA 1
ATOM 1740 C C . ALA A 1 224 ? 8.758 -5.316 -18.078 1 98.25 224 ALA A C 1
ATOM 1742 O O . ALA A 1 224 ? 9.594 -5.918 -18.766 1 98.25 224 ALA A O 1
ATOM 1743 N N . HIS A 1 225 ? 7.496 -5.551 -18.141 1 97.81 225 HIS A N 1
ATOM 1744 C CA . HIS A 1 225 ? 6.938 -6.574 -19.016 1 97.81 225 HIS A CA 1
ATOM 1745 C C . HIS A 1 225 ? 7.258 -6.281 -20.484 1 97.81 225 HIS A C 1
ATOM 1747 O O . HIS A 1 225 ? 7.758 -7.152 -21.203 1 97.81 225 HIS A O 1
ATOM 1753 N N . LEU A 1 226 ? 7.012 -5.074 -20.859 1 98.44 226 LEU A N 1
ATOM 1754 C CA . LEU A 1 226 ? 7.211 -4.688 -22.25 1 98.44 226 LEU A CA 1
ATOM 1755 C C . LEU A 1 226 ? 8.688 -4.75 -22.625 1 98.44 226 LEU A C 1
ATOM 1757 O O . LEU A 1 226 ? 9.039 -5.223 -23.703 1 98.44 226 LEU A O 1
ATOM 1761 N N . ILE A 1 227 ? 9.523 -4.355 -21.734 1 98.69 227 ILE A N 1
ATOM 1762 C CA . ILE A 1 227 ? 10.969 -4.352 -21.969 1 98.69 227 ILE A CA 1
ATOM 1763 C C . ILE A 1 227 ? 11.477 -5.785 -22.062 1 98.69 227 ILE A C 1
ATOM 1765 O O . ILE A 1 227 ? 12.266 -6.113 -22.953 1 98.69 227 ILE A O 1
ATOM 1769 N N . ALA A 1 228 ? 11.016 -6.625 -21.203 1 98.69 228 ALA A N 1
ATOM 1770 C CA . ALA A 1 228 ? 11.406 -8.031 -21.203 1 98.69 228 ALA A CA 1
ATOM 1771 C C . ALA A 1 228 ? 10.93 -8.727 -22.484 1 98.69 228 ALA A C 1
ATOM 1773 O O . ALA A 1 228 ? 11.664 -9.523 -23.078 1 98.69 228 ALA A O 1
ATOM 1774 N N . LEU A 1 229 ? 9.711 -8.414 -22.875 1 98.44 229 LEU A N 1
ATOM 1775 C CA . LEU A 1 229 ? 9.148 -9 -24.094 1 98.44 229 LEU A CA 1
ATOM 1776 C C . LEU A 1 229 ? 10 -8.641 -25.312 1 98.44 229 LEU A C 1
ATOM 1778 O O . LEU A 1 229 ? 10.305 -9.5 -26.141 1 98.44 229 LEU A O 1
ATOM 1782 N N . ASP A 1 230 ? 10.32 -7.379 -25.406 1 98.5 230 ASP A N 1
ATOM 1783 C CA . ASP A 1 230 ? 11.133 -6.91 -26.516 1 98.5 230 ASP A CA 1
ATOM 1784 C C . ASP A 1 230 ? 12.508 -7.566 -26.516 1 98.5 230 ASP A C 1
ATOM 1786 O O . ASP A 1 230 ? 13.031 -7.941 -27.562 1 98.5 230 ASP A O 1
ATOM 1790 N N . TYR A 1 231 ? 13.086 -7.746 -25.375 1 98.69 231 TYR A N 1
ATOM 1791 C CA . TYR A 1 231 ? 14.391 -8.375 -25.219 1 98.69 231 TYR A CA 1
ATOM 1792 C C . TYR A 1 231 ? 14.352 -9.836 -25.641 1 98.69 231 TYR A C 1
ATOM 1794 O O . TYR A 1 231 ? 15.258 -10.32 -26.328 1 98.69 231 TYR A O 1
ATOM 1802 N N . LEU A 1 232 ? 13.305 -10.547 -25.297 1 98.31 232 LEU A N 1
ATOM 1803 C CA . LEU A 1 232 ? 13.18 -11.984 -25.516 1 98.31 232 LEU A CA 1
ATOM 1804 C C . LEU A 1 232 ? 12.953 -12.281 -27 1 98.31 232 LEU A C 1
ATOM 1806 O O . LEU A 1 232 ? 13.109 -13.422 -27.438 1 98.31 232 LEU A O 1
ATOM 1810 N N . LYS A 1 233 ? 12.586 -11.242 -27.766 1 96.75 233 LYS A N 1
ATOM 1811 C CA . LYS A 1 233 ? 12.469 -11.406 -29.219 1 96.75 233 LYS A CA 1
ATOM 1812 C C . LYS A 1 233 ? 13.836 -11.594 -29.859 1 96.75 233 LYS A C 1
ATOM 1814 O O . LYS A 1 233 ? 13.953 -12.188 -30.938 1 96.75 233 LYS A O 1
ATOM 1819 N N . LYS A 1 234 ? 14.828 -11.125 -29.219 1 97.12 234 LYS A N 1
ATOM 1820 C CA . LYS A 1 234 ? 16.156 -11.086 -29.828 1 97.12 234 LYS A CA 1
ATOM 1821 C C . LYS A 1 234 ? 17.109 -12.062 -29.125 1 97.12 234 LYS A C 1
ATOM 1823 O O . LYS A 1 234 ? 18.016 -12.609 -29.766 1 97.12 234 LYS A O 1
ATOM 1828 N N . LYS A 1 235 ? 16.938 -12.156 -27.859 1 97.31 235 LYS A N 1
ATOM 1829 C CA . LYS A 1 235 ? 17.859 -12.945 -27.031 1 97.31 235 LYS A CA 1
ATOM 1830 C C . LYS A 1 235 ? 17.125 -13.711 -25.953 1 97.31 235 LYS A C 1
ATOM 1832 O O . LYS A 1 235 ? 16.062 -13.273 -25.484 1 97.31 235 LYS A O 1
ATOM 1837 N N . GLN A 1 236 ? 17.625 -14.852 -25.578 1 97.5 236 GLN A N 1
ATOM 1838 C CA . GLN A 1 236 ? 17.062 -15.609 -24.469 1 97.5 236 GLN A CA 1
ATOM 1839 C C . GLN A 1 236 ? 18.109 -15.875 -23.391 1 97.5 236 GLN A C 1
ATOM 1841 O O . GLN A 1 236 ? 18.953 -16.75 -23.547 1 97.5 236 GLN A O 1
ATOM 1846 N N . PRO A 1 237 ? 18.031 -15.164 -22.359 1 98.38 237 PRO A N 1
ATOM 1847 C CA . PRO A 1 237 ? 18.906 -15.477 -21.234 1 98.38 237 PRO A CA 1
ATOM 1848 C C . PRO A 1 237 ? 18.484 -16.734 -20.484 1 98.38 237 PRO A C 1
ATOM 1850 O O . PRO A 1 237 ? 17.391 -17.25 -20.703 1 98.38 237 PRO A O 1
ATOM 1853 N N . THR A 1 238 ? 19.359 -17.219 -19.719 1 98.38 238 THR A N 1
ATOM 1854 C CA . THR A 1 238 ? 18.969 -18.328 -18.844 1 98.38 238 THR A CA 1
ATOM 1855 C C . THR A 1 238 ? 18.438 -17.797 -17.516 1 98.38 238 THR A C 1
ATOM 1857 O O . THR A 1 238 ? 17.828 -18.547 -16.75 1 98.38 238 THR A O 1
ATOM 1860 N N . LEU A 1 239 ? 18.688 -16.453 -17.234 1 98.81 239 LEU A N 1
ATOM 1861 C CA . LEU A 1 239 ? 18.266 -15.875 -15.969 1 98.81 239 LEU A CA 1
ATOM 1862 C C . LEU A 1 239 ? 17.969 -14.383 -16.141 1 98.81 239 LEU A C 1
ATOM 1864 O O . LEU A 1 239 ? 18.781 -13.641 -16.688 1 98.81 239 LEU A O 1
ATOM 1868 N N . PHE A 1 240 ? 16.766 -13.969 -15.703 1 98.94 240 PHE A N 1
ATOM 1869 C CA . PHE A 1 240 ? 16.469 -12.562 -15.445 1 98.94 240 PHE A CA 1
ATOM 1870 C C . PHE A 1 240 ? 16.703 -12.219 -13.984 1 98.94 240 PHE A C 1
ATOM 1872 O O . PHE A 1 240 ? 16.328 -12.984 -13.094 1 98.94 240 PHE A O 1
ATOM 1879 N N . ILE A 1 241 ? 17.344 -11.125 -13.75 1 98.94 241 ILE A N 1
ATOM 1880 C CA . ILE A 1 241 ? 17.375 -10.5 -12.438 1 98.94 241 ILE A CA 1
ATOM 1881 C C . ILE A 1 241 ? 16.656 -9.148 -12.492 1 98.94 241 ILE A C 1
ATOM 1883 O O . ILE A 1 241 ? 17.109 -8.227 -13.18 1 98.94 241 ILE A O 1
ATOM 1887 N N . GLY A 1 242 ? 15.516 -9.047 -11.836 1 98.81 242 GLY A N 1
ATOM 1888 C CA . GLY A 1 242 ? 14.828 -7.77 -11.695 1 98.81 242 GLY A CA 1
ATOM 1889 C C . GLY A 1 242 ? 15.242 -6.996 -10.461 1 98.81 242 GLY A C 1
ATOM 1890 O O . GLY A 1 242 ? 15.297 -7.555 -9.367 1 98.81 242 GLY A O 1
ATOM 1891 N N . ALA A 1 243 ? 15.422 -5.766 -10.57 1 98.62 243 ALA A N 1
ATOM 1892 C CA . ALA A 1 243 ? 15.883 -4.938 -9.461 1 98.62 243 ALA A CA 1
ATOM 1893 C C . ALA A 1 243 ? 14.836 -4.875 -8.352 1 98.62 243 ALA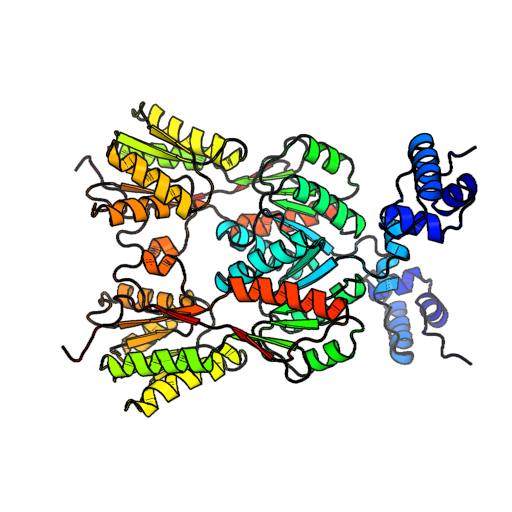 A C 1
ATOM 1895 O O . ALA A 1 243 ? 15.133 -4.453 -7.23 1 98.62 243 ALA A O 1
ATOM 1896 N N . THR A 1 244 ? 13.594 -5.164 -8.633 1 97.56 244 THR A N 1
ATOM 1897 C CA . THR A 1 244 ? 12.523 -5.344 -7.668 1 97.56 244 THR A CA 1
ATOM 1898 C C . THR A 1 244 ? 11.672 -6.566 -8.016 1 97.56 244 THR A C 1
ATOM 1900 O O . THR A 1 244 ? 11.75 -7.078 -9.141 1 97.56 244 THR A O 1
ATOM 1903 N N . ASP A 1 245 ? 10.914 -6.996 -7.062 1 96.69 245 ASP A N 1
ATOM 1904 C CA . ASP A 1 245 ? 9.984 -8.094 -7.352 1 96.69 245 ASP A CA 1
ATOM 1905 C C . ASP A 1 245 ? 8.984 -7.691 -8.43 1 96.69 245 ASP A C 1
ATOM 1907 O O . ASP A 1 245 ? 8.578 -8.523 -9.25 1 96.69 245 ASP A O 1
ATOM 1911 N N . ASN A 1 246 ? 8.602 -6.445 -8.484 1 95.38 246 ASN A N 1
ATOM 1912 C CA . ASN A 1 246 ? 7.707 -5.98 -9.539 1 95.38 246 ASN A CA 1
ATOM 1913 C C . ASN A 1 246 ? 8.328 -6.152 -10.922 1 95.38 246 ASN A C 1
ATOM 1915 O O . ASN A 1 246 ? 7.668 -6.605 -11.859 1 95.38 246 ASN A O 1
ATOM 1919 N N . ILE A 1 247 ? 9.531 -5.758 -11.008 1 97.44 247 ILE A N 1
ATOM 1920 C CA . ILE A 1 247 ? 10.234 -5.895 -12.273 1 97.44 247 ILE A CA 1
ATOM 1921 C C . ILE A 1 247 ? 10.383 -7.371 -12.625 1 97.44 247 ILE A C 1
ATOM 1923 O O . ILE A 1 247 ? 10.141 -7.773 -13.766 1 97.44 247 ILE A O 1
ATOM 1927 N N . ALA A 1 248 ? 10.75 -8.18 -11.633 1 97.81 248 ALA A N 1
ATOM 1928 C CA . ALA A 1 248 ? 10.859 -9.617 -11.852 1 97.81 248 ALA A CA 1
ATOM 1929 C C . ALA A 1 248 ? 9.523 -10.203 -12.312 1 97.81 248 ALA A C 1
ATOM 1931 O O . ALA A 1 248 ? 9.484 -11.023 -13.234 1 97.81 248 ALA A O 1
ATOM 1932 N N . LEU A 1 249 ? 8.461 -9.742 -11.711 1 95.75 249 LEU A N 1
ATOM 1933 C CA . LEU A 1 249 ? 7.141 -10.234 -12.086 1 95.75 249 LEU A CA 1
ATOM 1934 C C . LEU A 1 249 ? 6.77 -9.781 -13.492 1 95.75 249 LEU A C 1
ATOM 1936 O O . LEU A 1 249 ? 6.082 -10.5 -14.219 1 95.75 249 LEU A O 1
ATOM 1940 N N . GLY A 1 250 ? 7.219 -8.555 -13.883 1 96.69 250 GLY A N 1
ATOM 1941 C CA . GLY A 1 250 ? 7.074 -8.148 -15.273 1 96.69 250 GLY A CA 1
ATOM 1942 C C . GLY A 1 250 ? 7.773 -9.078 -16.234 1 96.69 250 GLY A C 1
ATOM 1943 O O . GLY A 1 250 ? 7.23 -9.414 -17.297 1 96.69 250 GLY A O 1
ATOM 1944 N N . CYS A 1 251 ? 8.93 -9.555 -15.867 1 98.12 251 CYS A N 1
ATOM 1945 C CA . CYS A 1 251 ? 9.664 -10.531 -16.656 1 98.12 251 CYS A CA 1
ATOM 1946 C C . CYS A 1 251 ? 8.898 -11.852 -16.734 1 98.12 251 CYS A C 1
ATOM 1948 O O . CYS A 1 251 ? 8.828 -12.469 -17.797 1 98.12 251 CYS A O 1
ATOM 1950 N N . LEU A 1 252 ? 8.375 -12.266 -15.617 1 96.5 252 LEU A N 1
ATOM 1951 C CA . LEU A 1 252 ? 7.609 -13.508 -15.586 1 96.5 252 LEU A CA 1
ATOM 1952 C C . LEU A 1 252 ? 6.41 -13.438 -16.531 1 96.5 252 LEU A C 1
ATOM 1954 O O . LEU A 1 252 ? 6.102 -14.406 -17.219 1 96.5 252 LEU A O 1
ATOM 1958 N N . LYS A 1 253 ? 5.746 -12.305 -16.5 1 94.5 253 LYS A N 1
ATOM 1959 C CA . LYS A 1 253 ? 4.621 -12.102 -17.406 1 94.5 253 LYS A CA 1
ATOM 1960 C C . LYS A 1 253 ? 5.047 -12.289 -18.859 1 94.5 253 LYS A C 1
ATOM 1962 O O . LYS A 1 253 ? 4.34 -12.922 -19.641 1 94.5 253 LYS A O 1
ATOM 1967 N N . ALA A 1 254 ? 6.16 -11.734 -19.234 1 97.44 254 ALA A N 1
ATOM 1968 C CA . ALA A 1 254 ? 6.691 -11.875 -20.594 1 97.44 254 ALA A CA 1
ATOM 1969 C C . ALA A 1 254 ? 7.02 -13.336 -20.891 1 97.44 254 ALA A C 1
ATOM 1971 O O . ALA A 1 254 ? 6.688 -13.836 -21.969 1 97.44 254 ALA A O 1
ATOM 1972 N N . ILE A 1 255 ? 7.641 -14.031 -19.938 1 97 255 ILE A N 1
ATOM 1973 C CA . ILE A 1 255 ? 7.996 -15.438 -20.078 1 97 255 ILE A CA 1
ATOM 1974 C C . ILE A 1 255 ? 6.738 -16.266 -20.359 1 97 255 ILE A C 1
ATOM 1976 O O . ILE A 1 255 ? 6.707 -17.062 -21.297 1 97 255 ILE A O 1
ATOM 1980 N N . ASN A 1 256 ? 5.738 -16 -19.547 1 93.19 256 ASN A N 1
ATOM 1981 C CA . ASN A 1 256 ? 4.48 -16.734 -19.688 1 93.19 256 ASN A CA 1
ATOM 1982 C C . ASN A 1 256 ? 3.82 -16.438 -21.031 1 93.19 256 ASN A C 1
ATOM 1984 O O . ASN A 1 256 ? 3.283 -17.344 -21.672 1 93.19 256 ASN A O 1
ATOM 1988 N N . GLU A 1 257 ? 3.844 -15.188 -21.406 1 93.88 257 GLU A N 1
ATOM 1989 C CA . GLU A 1 257 ? 3.225 -14.766 -22.656 1 93.88 257 GLU A CA 1
ATOM 1990 C C . GLU A 1 257 ? 3.863 -15.477 -23.859 1 93.88 257 GLU A C 1
ATOM 1992 O O . GLU A 1 257 ? 3.186 -15.773 -24.844 1 93.88 257 GLU A O 1
ATOM 1997 N N . LEU A 1 258 ? 5.102 -15.773 -23.75 1 97.06 258 LEU A N 1
ATOM 1998 C CA . LEU A 1 258 ? 5.836 -16.422 -24.828 1 97.06 258 LEU A CA 1
ATOM 1999 C C . LEU A 1 258 ? 5.828 -17.938 -24.656 1 97.06 258 LEU A C 1
ATOM 2001 O O . LEU A 1 258 ? 6.516 -18.656 -25.391 1 97.06 258 LEU A O 1
ATOM 2005 N N . LYS A 1 259 ? 5.121 -18.406 -23.688 1 95.56 259 LYS A N 1
ATOM 2006 C CA . LYS A 1 259 ? 4.934 -19.828 -23.391 1 95.56 259 LYS A CA 1
ATOM 2007 C C . LYS A 1 259 ? 6.262 -20.484 -23.031 1 95.56 259 LYS A C 1
ATOM 2009 O O . LYS A 1 259 ? 6.488 -21.656 -23.375 1 95.56 259 LYS A O 1
ATOM 2014 N N . LEU A 1 260 ? 7.152 -19.688 -22.516 1 96.94 260 LEU A N 1
ATOM 2015 C CA . LEU A 1 260 ? 8.375 -20.219 -21.922 1 96.94 260 LEU A CA 1
ATOM 2016 C C . LEU A 1 260 ? 8.133 -20.625 -20.469 1 96.94 260 LEU A C 1
ATOM 2018 O O . LEU A 1 260 ? 7.141 -20.234 -19.859 1 96.94 260 LEU A O 1
ATOM 2022 N N . LYS A 1 261 ? 9.062 -21.453 -19.969 1 96.06 261 LYS A N 1
ATOM 2023 C CA . LYS A 1 261 ? 8.867 -22 -18.625 1 96.06 261 LYS A CA 1
ATOM 2024 C C . LYS A 1 261 ? 9.898 -21.438 -17.641 1 96.06 261 LYS A C 1
ATOM 2026 O O . LYS A 1 261 ? 11.086 -21.375 -17.953 1 96.06 261 LYS A O 1
ATOM 2031 N N . MET A 1 262 ? 9.523 -21 -16.531 1 96.38 262 MET A N 1
ATOM 2032 C CA . MET A 1 262 ? 10.383 -20.688 -15.383 1 96.38 262 MET A CA 1
ATOM 2033 C C . MET A 1 262 ? 10.359 -21.828 -14.367 1 96.38 262 MET A C 1
ATOM 2035 O O . MET A 1 262 ? 9.289 -22.234 -13.906 1 96.38 262 MET A O 1
ATOM 2039 N N . PRO A 1 263 ? 11.438 -22.406 -14.078 1 97.19 263 PRO A N 1
ATOM 2040 C CA . PRO A 1 263 ? 12.789 -21.938 -14.383 1 97.19 263 PRO A CA 1
ATOM 2041 C C . PRO A 1 263 ? 13.414 -22.672 -15.57 1 97.19 263 PRO A C 1
ATOM 2043 O O . PRO A 1 263 ? 14.555 -22.375 -15.953 1 97.19 263 PRO A O 1
ATOM 2046 N N . ASP A 1 264 ? 12.719 -23.609 -16.156 1 97.88 264 ASP A N 1
ATOM 2047 C CA . ASP A 1 264 ? 13.344 -24.547 -17.062 1 97.88 264 ASP A CA 1
ATOM 2048 C C . ASP A 1 264 ? 13.961 -23.828 -18.266 1 97.88 264 ASP A C 1
ATOM 2050 O O . ASP A 1 264 ? 15.047 -24.188 -18.719 1 97.88 264 ASP A O 1
ATOM 2054 N N . ASP A 1 265 ? 13.242 -22.875 -18.781 1 98.12 265 ASP A N 1
ATOM 2055 C CA . ASP A 1 265 ? 13.766 -22.125 -19.906 1 98.12 265 ASP A CA 1
ATOM 2056 C C . ASP A 1 265 ? 14.508 -20.875 -19.438 1 98.12 265 ASP A C 1
ATOM 2058 O O . ASP A 1 265 ? 15.562 -20.531 -19.969 1 98.12 265 ASP A O 1
ATOM 2062 N N . ILE A 1 266 ? 13.906 -20.156 -18.469 1 98.62 266 ILE A N 1
ATOM 2063 C CA . ILE A 1 266 ? 14.484 -18.922 -17.953 1 98.62 266 ILE A CA 1
ATOM 2064 C C . ILE A 1 266 ? 14.273 -18.828 -16.453 1 98.62 266 ILE A C 1
ATOM 2066 O O . ILE A 1 266 ? 13.133 -18.828 -15.977 1 98.62 266 ILE A O 1
ATOM 2070 N N . SER A 1 267 ? 15.336 -18.75 -15.664 1 98.81 267 SER A N 1
ATOM 2071 C CA . SER A 1 267 ? 15.297 -18.516 -14.219 1 98.81 267 SER A CA 1
ATOM 2072 C C . SER A 1 267 ? 15.008 -17.047 -13.906 1 98.81 267 SER A C 1
ATOM 2074 O O . SER A 1 267 ? 15.156 -16.188 -14.766 1 98.81 267 SER A O 1
ATOM 2076 N N . LEU A 1 268 ? 14.594 -16.828 -12.641 1 98.62 268 LEU A N 1
ATOM 2077 C CA . LEU A 1 268 ? 14.156 -15.492 -12.266 1 98.62 268 LEU A CA 1
ATOM 2078 C C . LEU A 1 268 ? 14.539 -15.18 -10.82 1 98.62 268 LEU A C 1
ATOM 2080 O O . LEU A 1 268 ? 14.336 -16 -9.93 1 98.62 268 LEU A O 1
ATOM 2084 N N . ILE A 1 269 ? 15.156 -14.016 -10.594 1 98.81 269 ILE A N 1
ATOM 2085 C CA . ILE A 1 269 ? 15.445 -13.508 -9.258 1 98.81 269 ILE A CA 1
ATOM 2086 C C . ILE A 1 269 ? 14.922 -12.078 -9.133 1 98.81 269 ILE A C 1
ATOM 2088 O O . ILE A 1 269 ? 15.008 -11.289 -10.078 1 98.81 269 ILE A O 1
ATOM 2092 N N . GLY A 1 270 ? 14.375 -11.727 -7.98 1 98.38 270 GLY A N 1
ATOM 2093 C CA . GLY A 1 270 ? 13.945 -10.359 -7.719 1 98.38 270 GLY A CA 1
ATOM 2094 C C . GLY A 1 270 ? 14.492 -9.797 -6.422 1 98.38 270 GLY A C 1
ATOM 2095 O O . GLY A 1 270 ? 15.453 -10.336 -5.859 1 98.38 270 GLY A O 1
ATOM 2096 N N . PHE A 1 271 ? 14.023 -8.648 -5.969 1 98.31 271 PHE A N 1
ATOM 2097 C CA . PHE A 1 271 ? 14.273 -7.945 -4.715 1 98.31 271 PHE A CA 1
ATOM 2098 C C . PHE A 1 271 ? 12.977 -7.41 -4.121 1 98.31 271 PHE A C 1
ATOM 2100 O O . PHE A 1 271 ? 12.25 -6.66 -4.777 1 98.31 271 PHE A O 1
ATOM 2107 N N . GLY A 1 272 ? 12.711 -7.75 -2.895 1 95.88 272 GLY A N 1
ATOM 2108 C CA . GLY A 1 272 ? 11.539 -7.184 -2.244 1 95.88 272 GLY A CA 1
ATOM 2109 C C . GLY A 1 272 ? 10.938 -8.102 -1.191 1 95.88 272 GLY A C 1
ATOM 2110 O O . GLY A 1 272 ? 10.5 -7.633 -0.138 1 95.88 272 GLY A O 1
ATOM 2111 N N . GLY A 1 273 ? 10.891 -9.391 -1.562 1 94.88 273 GLY A N 1
ATOM 2112 C CA . GLY A 1 273 ? 10.32 -10.352 -0.627 1 94.88 273 GLY A CA 1
ATOM 2113 C C . GLY A 1 273 ? 8.828 -10.188 -0.44 1 94.88 273 GLY A C 1
ATOM 2114 O O . GLY A 1 273 ? 8.328 -10.227 0.687 1 94.88 273 GLY A O 1
ATOM 2115 N N . TYR A 1 274 ? 8.07 -9.953 -1.545 1 90.94 274 TYR A N 1
ATOM 2116 C CA . TYR A 1 274 ? 6.621 -9.805 -1.498 1 90.94 274 TYR A CA 1
ATOM 2117 C C . TYR A 1 274 ? 5.945 -11.133 -1.166 1 90.94 274 TYR A C 1
ATOM 2119 O O . TYR A 1 274 ? 6.457 -12.195 -1.509 1 90.94 274 TYR A O 1
ATOM 2127 N N . GLU A 1 275 ? 4.801 -11.055 -0.565 1 85.31 275 GLU A N 1
ATOM 2128 C CA . GLU A 1 275 ? 4.027 -12.25 -0.236 1 85.31 275 GLU A CA 1
ATOM 2129 C C . GLU A 1 275 ? 3.643 -13.016 -1.495 1 85.31 275 GLU A C 1
ATOM 2131 O O . GLU A 1 275 ? 3.539 -14.242 -1.47 1 85.31 275 GLU A O 1
ATOM 2136 N N . THR A 1 276 ? 3.477 -12.297 -2.576 1 85.12 276 THR A N 1
ATOM 2137 C CA . THR A 1 276 ? 3.121 -12.891 -3.859 1 85.12 276 THR A CA 1
ATOM 2138 C C . THR A 1 276 ? 4.094 -14.008 -4.227 1 85.12 276 THR A C 1
ATOM 2140 O O . THR A 1 276 ? 3.717 -14.969 -4.898 1 85.12 276 THR A O 1
ATOM 2143 N N . SER A 1 277 ? 5.332 -13.875 -3.812 1 85.69 277 SER A N 1
ATOM 2144 C CA . SER A 1 277 ? 6.383 -14.82 -4.168 1 85.69 277 SER A CA 1
ATOM 2145 C C . SER A 1 277 ? 6.035 -16.234 -3.713 1 85.69 277 SER A C 1
ATOM 2147 O O . SER A 1 277 ? 6.449 -17.219 -4.336 1 85.69 277 SER A O 1
ATOM 2149 N N . GLN A 1 278 ? 5.191 -16.297 -2.725 1 83 278 GLN A N 1
ATOM 2150 C CA . GLN A 1 278 ? 4.863 -17.609 -2.174 1 83 278 GLN A CA 1
ATOM 2151 C C . GLN A 1 278 ? 3.773 -18.297 -2.994 1 83 278 GLN A C 1
ATOM 2153 O O . GLN A 1 278 ? 3.572 -19.5 -2.881 1 83 278 GLN A O 1
ATOM 2158 N N . PHE A 1 279 ? 3.121 -17.547 -3.824 1 86.44 279 PHE A N 1
ATOM 2159 C CA . PHE A 1 279 ? 1.983 -18.109 -4.551 1 86.44 279 PHE A CA 1
ATOM 2160 C C . PHE A 1 279 ? 2.346 -18.359 -6.012 1 86.44 279 PHE A C 1
ATOM 2162 O O . PHE A 1 279 ? 1.578 -18.984 -6.746 1 86.44 279 PHE A O 1
ATOM 2169 N N . ILE A 1 280 ? 3.51 -17.828 -6.309 1 85.62 280 ILE A N 1
ATOM 2170 C CA . ILE A 1 280 ? 4.031 -18.125 -7.641 1 85.62 280 ILE A CA 1
ATOM 2171 C C . ILE A 1 280 ? 4.594 -19.547 -7.68 1 85.62 280 ILE A C 1
ATOM 2173 O O . ILE A 1 280 ? 5.219 -19.984 -6.719 1 85.62 280 ILE A O 1
ATOM 2177 N N . ASN A 1 281 ? 4.215 -20.297 -8.695 1 81.56 281 ASN A N 1
ATOM 2178 C CA . ASN A 1 281 ? 4.75 -21.641 -8.891 1 81.56 281 ASN A CA 1
ATOM 2179 C C . ASN A 1 281 ? 5.562 -21.734 -10.18 1 81.56 281 ASN A C 1
ATOM 2181 O O . ASN A 1 281 ? 5.016 -21.641 -11.273 1 81.56 281 ASN A O 1
ATOM 2185 N N . PRO A 1 282 ? 6.867 -22 -10.039 1 89 282 PRO A N 1
ATOM 2186 C CA . PRO A 1 282 ? 7.707 -22.203 -8.852 1 89 282 PRO A CA 1
ATOM 2187 C C . PRO A 1 282 ? 7.934 -20.906 -8.07 1 89 282 PRO A C 1
ATOM 2189 O O . PRO A 1 282 ? 7.867 -19.812 -8.641 1 89 282 PRO A O 1
ATOM 2192 N N . SER A 1 283 ? 8.25 -21 -6.738 1 92 283 SER A N 1
ATOM 2193 C CA . SER A 1 283 ? 8.414 -19.859 -5.844 1 92 283 SER A CA 1
ATOM 2194 C C . SER A 1 283 ? 9.57 -18.969 -6.289 1 92 283 SER A C 1
ATOM 2196 O O . SER A 1 283 ? 10.617 -19.453 -6.719 1 92 283 SER A O 1
ATOM 2198 N N . LEU A 1 284 ? 9.43 -17.703 -6.094 1 95.88 284 LEU A N 1
ATOM 2199 C CA . LEU A 1 284 ? 10.391 -16.719 -6.578 1 95.88 284 LEU A CA 1
ATOM 2200 C C . LEU A 1 284 ? 11.578 -16.609 -5.633 1 95.88 284 LEU A C 1
ATOM 2202 O O . LEU A 1 284 ? 11.406 -16.5 -4.418 1 95.88 284 LEU A O 1
ATOM 2206 N N . SER A 1 285 ? 12.82 -16.703 -6.156 1 98 285 SER A N 1
ATOM 2207 C CA . SER A 1 285 ? 14 -16.266 -5.418 1 98 285 SER A CA 1
ATOM 2208 C C . SER A 1 285 ? 14.062 -14.742 -5.332 1 98 285 SER A C 1
ATOM 2210 O O . SER A 1 285 ? 13.875 -14.055 -6.332 1 98 285 SER A O 1
ATOM 2212 N N . THR A 1 286 ? 14.227 -14.219 -4.164 1 98.25 286 THR A N 1
ATOM 2213 C CA . THR A 1 286 ? 14.164 -12.773 -3.979 1 98.25 286 THR A CA 1
ATOM 2214 C C . THR A 1 286 ? 14.914 -12.359 -2.717 1 98.25 286 THR A C 1
ATOM 2216 O O . THR A 1 286 ? 15.266 -13.203 -1.888 1 98.25 286 THR A O 1
ATOM 2219 N N . VAL A 1 287 ? 15.273 -11.102 -2.625 1 98.56 287 VAL A N 1
ATOM 2220 C CA . VAL A 1 287 ? 15.867 -10.539 -1.422 1 98.56 287 VAL A CA 1
ATOM 2221 C C . VAL A 1 287 ? 14.797 -9.812 -0.608 1 98.56 287 VAL A C 1
ATOM 2223 O O . VAL A 1 287 ? 14.039 -9.008 -1.15 1 98.56 287 VAL A O 1
ATOM 2226 N N . ARG A 1 288 ? 14.695 -10.094 0.599 1 97.69 288 ARG A N 1
ATOM 2227 C CA . ARG A 1 288 ? 13.805 -9.367 1.505 1 97.69 288 ARG A CA 1
ATOM 2228 C C . ARG A 1 288 ? 14.602 -8.461 2.436 1 97.69 288 ARG A C 1
ATOM 2230 O O . ARG A 1 288 ? 15.453 -8.93 3.197 1 97.69 288 ARG A O 1
ATOM 2237 N N . PHE A 1 289 ? 14.391 -7.195 2.314 1 97.75 289 PHE A N 1
ATOM 2238 C CA . PHE A 1 289 ? 14.961 -6.266 3.281 1 97.75 289 PHE A CA 1
ATOM 2239 C C . PHE A 1 289 ? 14.117 -6.219 4.551 1 97.75 289 PHE A C 1
ATOM 2241 O O . PHE A 1 289 ? 12.93 -6.531 4.523 1 97.75 289 PHE A O 1
ATOM 2248 N N . ASN A 1 290 ? 14.719 -5.898 5.668 1 97.81 290 ASN A N 1
ATOM 2249 C CA . ASN A 1 290 ? 13.984 -5.793 6.926 1 97.81 290 ASN A CA 1
ATOM 2250 C C . ASN A 1 290 ? 13.234 -4.469 7.027 1 97.81 290 ASN A C 1
ATOM 2252 O O . ASN A 1 290 ? 13.555 -3.629 7.871 1 97.81 290 ASN A O 1
ATOM 2256 N N . ASN A 1 291 ? 12.18 -4.328 6.238 1 97.38 291 ASN A N 1
ATOM 2257 C CA . ASN A 1 291 ? 11.422 -3.088 6.121 1 97.38 291 ASN A CA 1
ATOM 2258 C C . ASN A 1 291 ? 10.758 -2.711 7.438 1 97.38 291 ASN A C 1
ATOM 2260 O O . ASN A 1 291 ? 10.664 -1.529 7.777 1 97.38 291 ASN A O 1
ATOM 2264 N N . GLU A 1 292 ? 10.234 -3.721 8.195 1 97.25 292 GLU A N 1
ATOM 2265 C CA . GLU A 1 292 ? 9.617 -3.469 9.492 1 97.25 292 GLU A CA 1
ATOM 2266 C C . GLU A 1 292 ? 10.617 -2.855 10.469 1 97.25 292 GLU A C 1
ATOM 2268 O O . GLU A 1 292 ? 10.289 -1.921 11.203 1 97.25 292 GLU A O 1
ATOM 2273 N N . GLU A 1 293 ? 11.836 -3.352 10.422 1 98.19 293 GLU A N 1
ATOM 2274 C CA . GLU A 1 293 ? 12.898 -2.77 11.227 1 98.19 293 GLU A CA 1
ATOM 2275 C C . GLU A 1 293 ? 13.18 -1.326 10.82 1 98.19 293 GLU A C 1
ATOM 2277 O O . GLU A 1 293 ? 13.422 -0.47 11.68 1 98.19 293 GLU A O 1
ATOM 2282 N N . THR A 1 294 ? 13.172 -1.101 9.547 1 98.38 294 THR A N 1
ATOM 2283 C CA . THR A 1 294 ? 13.391 0.251 9.039 1 98.38 294 THR A CA 1
ATOM 2284 C C . THR A 1 294 ? 12.383 1.225 9.656 1 98.38 294 THR A C 1
ATOM 2286 O O . THR A 1 294 ? 12.758 2.312 10.094 1 98.38 294 THR A O 1
ATOM 2289 N N . GLY A 1 295 ? 11.086 0.854 9.68 1 98.69 295 GLY A N 1
ATOM 2290 C CA . GLY A 1 295 ? 10.055 1.716 10.227 1 98.69 295 GLY A CA 1
ATOM 2291 C C . GLY A 1 295 ? 10.258 2.018 11.703 1 98.69 295 GLY A C 1
ATOM 2292 O O . GLY A 1 295 ? 10.18 3.174 12.125 1 98.69 295 GLY A O 1
ATOM 2293 N N . ILE A 1 296 ? 10.547 0.983 12.484 1 98.62 296 ILE A N 1
ATOM 2294 C CA . ILE A 1 296 ? 10.758 1.131 13.922 1 98.62 296 ILE A CA 1
ATOM 2295 C C . ILE A 1 296 ? 11.977 2.016 14.18 1 98.62 296 ILE A C 1
ATOM 2297 O O . ILE A 1 296 ? 11.906 2.957 14.977 1 98.62 296 ILE A O 1
ATOM 2301 N N . LYS A 1 297 ? 13.039 1.747 13.438 1 98.69 297 LYS A N 1
ATOM 2302 C CA . LYS A 1 297 ? 14.273 2.514 13.594 1 98.69 297 LYS A CA 1
ATOM 2303 C C . LYS A 1 297 ? 14.062 3.977 13.219 1 98.69 297 LYS A C 1
ATOM 2305 O O . LYS A 1 297 ? 14.617 4.875 13.859 1 98.69 297 LYS A O 1
ATOM 2310 N N . ALA A 1 298 ? 13.328 4.223 12.164 1 98.81 298 ALA A N 1
ATOM 2311 C CA . ALA A 1 298 ? 13.039 5.594 11.75 1 98.81 298 ALA A CA 1
ATOM 2312 C C . ALA A 1 298 ? 12.273 6.344 12.828 1 98.81 298 ALA A C 1
ATOM 2314 O O . ALA A 1 298 ? 12.594 7.492 13.141 1 98.81 298 ALA A O 1
ATOM 2315 N N . GLY A 1 299 ? 11.219 5.699 13.406 1 98.81 299 GLY A N 1
ATOM 2316 C CA . GLY A 1 299 ? 10.484 6.297 14.508 1 98.81 299 GLY A CA 1
ATOM 2317 C C . GLY A 1 299 ? 11.359 6.609 15.703 1 98.81 299 GLY A C 1
ATOM 2318 O O . GLY A 1 299 ? 11.312 7.723 16.234 1 98.81 299 GLY A O 1
ATOM 2319 N N . GLN A 1 300 ? 12.18 5.621 16.078 1 98.75 300 GLN A N 1
ATOM 2320 C CA . GLN A 1 300 ? 13.094 5.797 17.203 1 98.75 300 GLN A CA 1
ATOM 2321 C C . GLN A 1 300 ? 14.062 6.949 16.938 1 98.75 300 GLN A C 1
ATOM 2323 O O . GLN A 1 300 ? 14.266 7.801 17.812 1 98.75 300 GLN A O 1
ATOM 2328 N N . THR A 1 301 ? 14.617 6.98 15.797 1 98.81 301 THR A N 1
ATOM 2329 C CA . THR A 1 301 ? 15.656 7.934 15.445 1 98.81 301 THR A CA 1
ATOM 2330 C C . THR A 1 301 ? 15.109 9.359 15.414 1 98.81 301 THR A C 1
ATOM 2332 O O . THR A 1 301 ? 15.734 10.281 15.938 1 98.81 301 THR A O 1
ATOM 2335 N N . ILE A 1 302 ? 13.898 9.562 14.82 1 98.75 302 ILE A N 1
ATOM 2336 C CA . ILE A 1 302 ? 13.352 10.914 14.719 1 98.75 302 ILE A CA 1
ATOM 2337 C C . ILE A 1 302 ? 13.031 11.445 16.109 1 98.75 302 ILE A C 1
ATOM 2339 O O . ILE A 1 302 ? 13.227 12.633 16.391 1 98.75 302 ILE A O 1
ATOM 2343 N N . ILE A 1 303 ? 12.523 10.609 17.016 1 98.5 303 ILE A N 1
ATOM 2344 C CA . ILE A 1 303 ? 12.234 11.023 18.375 1 98.5 303 ILE A CA 1
ATOM 2345 C C . ILE A 1 303 ? 13.531 11.383 19.094 1 98.5 303 ILE A C 1
ATOM 2347 O O . ILE A 1 303 ? 13.609 12.414 19.781 1 98.5 303 ILE A O 1
ATOM 2351 N N . ASP A 1 304 ? 14.57 10.531 18.922 1 98.56 304 ASP A N 1
ATOM 2352 C CA . ASP A 1 304 ? 15.875 10.812 19.516 1 98.56 304 ASP A CA 1
ATOM 2353 C C . ASP A 1 304 ? 16.406 12.164 19.031 1 98.56 304 ASP A C 1
ATOM 2355 O O . ASP A 1 304 ? 16.938 12.945 19.828 1 98.56 304 ASP A O 1
ATOM 2359 N N . LEU A 1 305 ? 16.266 12.438 17.75 1 97.94 305 LEU A N 1
ATOM 2360 C CA . LEU A 1 305 ? 16.734 13.703 17.188 1 97.94 305 LEU A CA 1
ATOM 2361 C C . LEU A 1 305 ? 15.969 14.883 17.797 1 97.94 305 LEU A C 1
ATOM 2363 O O . LEU A 1 305 ? 16.562 15.906 18.125 1 97.94 305 LEU A O 1
ATOM 2367 N N . ILE A 1 306 ? 14.664 14.727 17.922 1 97.06 306 ILE A N 1
ATOM 2368 C CA . ILE A 1 306 ? 13.812 15.766 18.484 1 97.06 306 ILE A CA 1
ATOM 2369 C C . ILE A 1 306 ? 14.234 16.047 19.938 1 97.06 306 ILE A C 1
ATOM 2371 O O . ILE A 1 306 ? 14.258 17.203 20.359 1 97.06 306 ILE A O 1
ATOM 2375 N N . GLU A 1 307 ? 14.625 15.008 20.625 1 95.75 307 GLU A N 1
ATOM 2376 C CA . GLU A 1 307 ? 14.977 15.109 22.031 1 95.75 307 GLU A CA 1
ATOM 2377 C C . GLU A 1 307 ? 16.438 15.523 22.203 1 95.75 307 GLU A C 1
ATOM 2379 O O . GLU A 1 307 ? 16.906 15.688 23.328 1 95.75 307 GLU A O 1
ATOM 2384 N N . GLY A 1 308 ? 17.188 15.586 21.188 1 95.38 308 GLY A N 1
ATOM 2385 C CA . GLY A 1 308 ? 18.562 16.047 21.25 1 95.38 308 GLY A CA 1
ATOM 2386 C C . GLY A 1 308 ? 19.562 14.945 21.562 1 95.38 308 GLY A C 1
ATOM 2387 O O . GLY A 1 308 ? 20.672 15.211 22 1 95.38 308 GLY A O 1
ATOM 2388 N N . ASN A 1 309 ? 19.109 13.703 21.391 1 97 309 ASN A N 1
ATOM 2389 C CA . ASN A 1 309 ? 20 12.57 21.625 1 97 309 ASN A CA 1
ATOM 2390 C C . ASN A 1 309 ? 20.906 12.305 20.438 1 97 309 ASN A C 1
ATOM 2392 O O . ASN A 1 309 ? 20.562 12.664 19.297 1 97 309 ASN A O 1
ATOM 2396 N N . VAL A 1 310 ? 22.031 11.672 20.688 1 95.94 310 VAL A N 1
ATOM 2397 C CA . VAL A 1 310 ? 22.984 11.336 19.641 1 95.94 310 VAL A CA 1
ATOM 2398 C C . VAL A 1 310 ? 22.531 10.078 18.906 1 95.94 310 VAL A C 1
ATOM 2400 O O . VAL A 1 310 ? 22.125 9.102 19.531 1 95.94 310 VAL A O 1
ATOM 2403 N N . VAL A 1 311 ? 22.578 10.141 17.609 1 97.25 311 VAL A N 1
ATOM 2404 C CA . VAL A 1 311 ? 22.234 9.008 16.75 1 97.25 311 VAL A CA 1
ATOM 2405 C C . VAL A 1 311 ? 23.328 8.828 15.688 1 97.25 311 VAL A C 1
ATOM 2407 O O . VAL A 1 311 ? 24.031 9.773 15.352 1 97.25 311 VAL A O 1
ATOM 2410 N N . ASP A 1 312 ? 23.516 7.574 15.273 1 96.81 312 ASP A N 1
ATOM 2411 C CA . ASP A 1 312 ? 24.438 7.344 14.164 1 96.81 312 ASP A CA 1
ATOM 2412 C C . ASP A 1 312 ? 23.969 8.055 12.898 1 96.81 312 ASP A C 1
ATOM 2414 O O . ASP A 1 312 ? 22.781 8.023 12.562 1 96.81 312 ASP A O 1
ATOM 2418 N N . ASN A 1 313 ? 24.906 8.633 12.18 1 96.69 313 ASN A N 1
ATOM 2419 C CA . ASN A 1 313 ? 24.578 9.336 10.945 1 96.69 313 ASN A CA 1
ATOM 2420 C C . ASN A 1 313 ? 24.062 8.383 9.875 1 96.69 313 ASN A C 1
ATOM 2422 O O . ASN A 1 313 ? 23.172 8.727 9.102 1 96.69 313 ASN A O 1
ATOM 2426 N N . LEU A 1 314 ? 24.703 7.223 9.898 1 97.5 314 LEU A N 1
ATOM 2427 C CA . LEU A 1 314 ? 24.297 6.203 8.938 1 97.5 314 LEU A CA 1
ATOM 2428 C C . LEU A 1 314 ? 23.875 4.922 9.656 1 97.5 314 LEU A C 1
ATOM 2430 O O . LEU A 1 314 ? 24.641 4.363 10.438 1 97.5 314 LEU A O 1
ATOM 2434 N N . GLN A 1 315 ? 22.703 4.52 9.438 1 98 315 GLN A N 1
ATOM 2435 C CA . GLN A 1 315 ? 22.172 3.273 9.969 1 98 315 GLN A CA 1
ATOM 2436 C C . GLN A 1 315 ? 21.797 2.311 8.844 1 98 315 GLN A C 1
ATOM 2438 O O . GLN A 1 315 ? 21 2.648 7.969 1 98 315 GLN A O 1
ATOM 2443 N N . LEU A 1 316 ? 22.344 1.157 8.891 1 97.56 316 LEU A N 1
ATOM 2444 C CA . LEU A 1 316 ? 22.188 0.179 7.816 1 97.56 316 LEU A CA 1
ATOM 2445 C C . LEU A 1 316 ? 21.172 -0.887 8.203 1 97.56 316 LEU A C 1
ATOM 2447 O O . LEU A 1 316 ? 21.156 -1.35 9.344 1 97.56 316 LEU A O 1
ATOM 2451 N N . ILE A 1 317 ? 20.312 -1.227 7.293 1 98 317 ILE A N 1
ATOM 2452 C CA . ILE A 1 317 ? 19.297 -2.258 7.465 1 98 317 ILE A CA 1
ATOM 2453 C C . ILE A 1 317 ? 19.719 -3.521 6.715 1 98 317 ILE A C 1
ATOM 2455 O O . ILE A 1 317 ? 20.125 -3.457 5.551 1 98 317 ILE A O 1
ATOM 2459 N N . GLY A 1 318 ? 19.578 -4.648 7.344 1 97.44 318 GLY A N 1
ATOM 2460 C CA . GLY A 1 318 ? 19.984 -5.918 6.773 1 97.44 318 GLY A CA 1
ATOM 2461 C C . GLY A 1 318 ? 18.953 -6.508 5.824 1 97.44 318 GLY A C 1
ATOM 2462 O O . GLY A 1 318 ? 17.938 -5.879 5.535 1 97.44 318 GLY A O 1
ATOM 2463 N N . TYR A 1 319 ? 19.328 -7.668 5.273 1 98.19 319 TYR A N 1
ATOM 2464 C CA . TYR A 1 319 ? 18.5 -8.352 4.281 1 98.19 319 TYR A CA 1
ATOM 2465 C C . TYR A 1 319 ? 18.656 -9.867 4.391 1 98.19 319 TYR A C 1
ATOM 2467 O O . TYR A 1 319 ? 19.562 -10.352 5.086 1 98.19 319 TYR A O 1
ATOM 2475 N N . THR A 1 320 ? 17.75 -10.555 3.805 1 98.31 320 THR A N 1
ATOM 2476 C CA . THR A 1 320 ? 17.828 -12.008 3.656 1 98.31 320 THR A CA 1
ATOM 2477 C C . THR A 1 320 ? 17.578 -12.414 2.209 1 98.31 320 THR A C 1
ATOM 2479 O O . THR A 1 320 ? 16.609 -11.961 1.595 1 98.31 320 THR A O 1
ATOM 2482 N N . LEU A 1 321 ? 18.484 -13.211 1.658 1 98.5 321 LEU A N 1
ATOM 2483 C CA . LEU A 1 321 ? 18.234 -13.828 0.36 1 98.5 321 LEU A CA 1
ATOM 2484 C C . LEU A 1 321 ? 17.375 -15.078 0.509 1 98.5 321 LEU A C 1
ATOM 2486 O O . LEU A 1 321 ? 17.797 -16.062 1.129 1 98.5 321 LEU A O 1
ATOM 2490 N N . ILE A 1 322 ? 16.188 -15.062 0.003 1 97.5 322 ILE A N 1
ATOM 2491 C CA . ILE A 1 322 ? 15.281 -16.203 -0.012 1 97.5 322 ILE A CA 1
ATOM 2492 C C . ILE A 1 322 ? 15.461 -16.984 -1.308 1 97.5 322 ILE A C 1
ATOM 2494 O O . ILE A 1 322 ? 15.148 -16.5 -2.391 1 97.5 322 ILE A O 1
ATOM 2498 N N . LYS A 1 323 ? 15.953 -18.125 -1.207 1 97.44 323 LYS A N 1
ATOM 2499 C CA . LYS A 1 323 ? 16.203 -18.969 -2.369 1 97.44 323 LYS A CA 1
ATOM 2500 C C . LYS A 1 323 ? 14.984 -19.812 -2.713 1 97.44 323 LYS A C 1
ATOM 2502 O O . LYS A 1 323 ? 14.75 -20.859 -2.107 1 97.44 323 LYS A O 1
ATOM 2507 N N . GLY A 1 324 ? 14.25 -19.297 -3.703 1 95.44 324 GLY A N 1
ATOM 2508 C CA . GLY A 1 324 ? 13.094 -20.031 -4.176 1 95.44 324 GLY A CA 1
ATOM 2509 C C . GLY A 1 324 ? 13.422 -21.031 -5.27 1 95.44 324 GLY A C 1
ATOM 2510 O O . GLY A 1 324 ? 14.586 -21.359 -5.488 1 95.44 324 GLY A O 1
ATOM 2511 N N . GLN A 1 325 ? 12.398 -21.516 -5.965 1 95.56 325 GLN A N 1
ATOM 2512 C CA . GLN A 1 325 ? 12.555 -22.547 -6.98 1 95.56 325 GLN A CA 1
ATOM 2513 C C . GLN A 1 325 ? 12.609 -21.938 -8.383 1 95.56 325 GLN A C 1
ATOM 2515 O O . GLN A 1 325 ? 12.633 -22.672 -9.375 1 95.56 325 GLN A O 1
ATOM 2520 N N . SER A 1 326 ? 12.656 -20.625 -8.391 1 97.5 326 SER A N 1
ATOM 2521 C CA . SER A 1 326 ? 12.633 -19.938 -9.672 1 97.5 326 SER A CA 1
ATOM 2522 C C . SER A 1 326 ? 14.023 -19.906 -10.312 1 97.5 326 SER A C 1
ATOM 2524 O O . SER A 1 326 ? 14.195 -19.359 -11.398 1 97.5 326 SER A O 1
ATOM 2526 N N . VAL A 1 327 ? 15.047 -20.469 -9.664 1 98.5 327 VAL A N 1
ATOM 2527 C CA . VAL A 1 327 ? 16.406 -20.5 -10.211 1 98.5 327 VAL A CA 1
ATOM 2528 C C . VAL A 1 327 ? 16.844 -21.938 -10.438 1 98.5 327 VAL A C 1
ATOM 2530 O O . VAL A 1 327 ? 16.969 -22.719 -9.484 1 98.5 327 VAL A O 1
ATOM 2533 N N . LYS A 1 328 ? 17.047 -22.25 -11.648 1 98.31 328 LYS A N 1
ATOM 2534 C CA . LYS A 1 328 ? 17.5 -23.578 -12.016 1 98.31 328 LYS A CA 1
ATOM 2535 C C . LYS A 1 328 ? 19.016 -23.719 -11.789 1 98.31 328 LYS A C 1
ATOM 2537 O O . LYS A 1 328 ? 19.781 -22.812 -12.102 1 98.31 328 LYS A O 1
ATOM 2542 N N . ASP A 1 329 ? 19.406 -24.812 -11.195 1 98.25 329 ASP A N 1
ATOM 2543 C CA . ASP A 1 329 ? 20.812 -25.156 -11.117 1 98.25 329 ASP A CA 1
ATOM 2544 C C . ASP A 1 329 ? 21.312 -25.734 -12.445 1 98.25 329 ASP A C 1
ATOM 2546 O O . ASP A 1 329 ? 21.016 -26.875 -12.789 1 98.25 329 ASP A O 1
ATOM 2550 N N . LEU A 1 330 ? 22.125 -24.984 -13.133 1 97.5 330 LEU A N 1
ATOM 2551 C CA . LEU A 1 330 ? 22.531 -25.391 -14.469 1 97.5 330 LEU A CA 1
ATOM 2552 C C . LEU A 1 330 ? 23.781 -26.281 -14.406 1 97.5 330 LEU A C 1
ATOM 2554 O O . LEU A 1 330 ? 24.234 -26.781 -15.438 1 97.5 330 LEU A O 1
ATOM 2558 N N . ASN A 1 331 ? 24.25 -26.484 -13.219 1 95.81 331 ASN A N 1
ATOM 2559 C CA . ASN A 1 331 ? 25.375 -27.391 -13.055 1 95.81 331 ASN A CA 1
ATOM 2560 C C . ASN A 1 331 ? 24.922 -28.859 -13.016 1 95.81 331 ASN A C 1
ATOM 2562 O O . ASN A 1 331 ? 25.734 -29.766 -13.117 1 95.81 331 ASN A O 1
ATOM 2566 N N . LYS A 1 332 ? 23.672 -29.172 -12.773 1 88.25 332 LYS A N 1
ATOM 2567 C CA . LYS A 1 332 ? 23.125 -30.531 -12.688 1 88.25 332 LYS A CA 1
ATOM 2568 C C . LYS A 1 332 ? 22.5 -30.953 -14.016 1 88.25 332 LYS A C 1
ATOM 2570 O O . LYS A 1 332 ? 22.031 -30.109 -14.789 1 88.25 332 LYS A O 1
ATOM 2575 N N . MET B 1 1 ? 17.812 51.406 11.117 1 30.97 1 MET B N 1
ATOM 2576 C CA . MET B 1 1 ? 16.422 51.406 10.664 1 30.97 1 MET B CA 1
ATOM 2577 C C . MET B 1 1 ? 16.031 50.062 10.07 1 30.97 1 MET B C 1
ATOM 2579 O O . MET B 1 1 ? 16.641 49.625 9.109 1 30.97 1 MET B O 1
ATOM 2583 N N . LYS B 1 2 ? 15.555 49.188 10.789 1 40.75 2 LYS B N 1
ATOM 2584 C CA . LYS B 1 2 ? 15.305 47.75 10.562 1 40.75 2 LYS B CA 1
ATOM 2585 C C . LYS B 1 2 ? 14.492 47.531 9.289 1 40.75 2 LYS B C 1
ATOM 2587 O O . LYS B 1 2 ? 13.492 48.219 9.055 1 40.75 2 LYS B O 1
ATOM 2592 N N . ASP B 1 3 ? 14.977 46.969 8.195 1 45.94 3 ASP B N 1
ATOM 2593 C CA . ASP B 1 3 ? 14.43 46.781 6.859 1 45.94 3 ASP B CA 1
ATOM 2594 C C . ASP B 1 3 ? 13.086 46.062 6.922 1 45.94 3 ASP B C 1
ATOM 2596 O O . ASP B 1 3 ? 13.031 44.844 7.238 1 45.94 3 ASP B O 1
ATOM 2600 N N . LYS B 1 4 ? 12 46.688 7.344 1 52.81 4 LYS B N 1
ATOM 2601 C CA . LYS B 1 4 ? 10.609 46.25 7.43 1 52.81 4 LYS B CA 1
ATOM 2602 C C . LYS B 1 4 ? 10.172 45.531 6.145 1 52.81 4 LYS B C 1
ATOM 2604 O O . LYS B 1 4 ? 10.281 46.125 5.055 1 52.81 4 LYS B O 1
ATOM 2609 N N . LYS B 1 5 ? 10.07 44.281 6.074 1 62.41 5 LYS B N 1
ATOM 2610 C CA . LYS B 1 5 ? 9.531 43.562 4.938 1 62.41 5 LYS B CA 1
ATOM 2611 C C . LYS B 1 5 ? 8.188 44.125 4.492 1 62.41 5 LYS B C 1
ATOM 2613 O O . LYS B 1 5 ? 7.312 44.375 5.32 1 62.41 5 LYS B O 1
ATOM 2618 N N . LEU B 1 6 ? 8.109 44.531 3.188 1 71.31 6 LEU B N 1
ATOM 2619 C CA . LEU B 1 6 ? 6.926 45.125 2.576 1 71.31 6 LEU B CA 1
ATOM 2620 C C . LEU B 1 6 ? 5.719 44.219 2.736 1 71.31 6 LEU B C 1
ATOM 2622 O O . LEU B 1 6 ? 5.828 43 2.57 1 71.31 6 LEU B O 1
ATOM 2626 N N . THR B 1 7 ? 4.68 44.75 3.354 1 73.12 7 THR B N 1
ATOM 2627 C CA . THR B 1 7 ? 3.41 44.031 3.48 1 73.12 7 THR B CA 1
ATOM 2628 C C . THR B 1 7 ? 2.514 44.312 2.275 1 73.12 7 THR B C 1
ATOM 2630 O O . THR B 1 7 ? 2.807 45.219 1.47 1 73.12 7 THR B O 1
ATOM 2633 N N . MET B 1 8 ? 1.45 43.5 2.262 1 77.25 8 MET B N 1
ATOM 2634 C CA . MET B 1 8 ? 0.46 43.781 1.223 1 77.25 8 MET B CA 1
ATOM 2635 C C . MET B 1 8 ? -0.067 45.188 1.332 1 77.25 8 MET B C 1
ATOM 2637 O O . MET B 1 8 ? -0.357 45.844 0.318 1 77.25 8 MET B O 1
ATOM 2641 N N . SER B 1 9 ? -0.108 45.656 2.57 1 80.94 9 SER B N 1
ATOM 2642 C CA . SER B 1 9 ? -0.57 47.031 2.807 1 80.94 9 SER B CA 1
ATOM 2643 C C . SER B 1 9 ? 0.421 48.031 2.262 1 80.94 9 SER B C 1
ATOM 2645 O O . SER B 1 9 ? 0.022 49.062 1.691 1 80.94 9 SER B O 1
ATOM 2647 N N . ASP B 1 10 ? 1.646 47.719 2.398 1 81.69 10 ASP B N 1
ATOM 2648 C CA . ASP B 1 10 ? 2.682 48.594 1.873 1 81.69 10 ASP B CA 1
ATOM 2649 C C . ASP B 1 10 ? 2.631 48.656 0.348 1 81.69 10 ASP B C 1
ATOM 2651 O O . ASP B 1 10 ? 2.738 49.75 -0.238 1 81.69 10 ASP B O 1
ATOM 2655 N N . ILE B 1 11 ? 2.445 47.469 -0.242 1 82.69 11 ILE B N 1
ATOM 2656 C CA . ILE B 1 11 ? 2.354 47.375 -1.694 1 82.69 11 ILE B CA 1
ATOM 2657 C C . ILE B 1 11 ? 1.125 48.125 -2.188 1 82.69 11 ILE B C 1
ATOM 2659 O O . ILE B 1 11 ? 1.188 48.844 -3.197 1 82.69 11 ILE B O 1
ATOM 2663 N N . ALA B 1 12 ? 0.104 48 -1.487 1 87.19 12 ALA B N 1
ATOM 2664 C CA . ALA B 1 12 ? -1.13 48.719 -1.814 1 87.19 12 ALA B CA 1
ATOM 2665 C C . ALA B 1 12 ? -0.916 50.219 -1.8 1 87.19 12 ALA B C 1
ATOM 2667 O O . ALA B 1 12 ? -1.337 50.906 -2.723 1 87.19 12 ALA B O 1
ATOM 2668 N N . LYS B 1 13 ? -0.238 50.625 -0.865 1 86.44 13 LYS B N 1
ATOM 2669 C CA . LYS B 1 13 ? 0.055 52.062 -0.719 1 86.44 13 LYS B CA 1
ATOM 2670 C C . LYS B 1 13 ? 0.969 52.562 -1.839 1 86.44 13 LYS B C 1
ATOM 2672 O O . LYS B 1 13 ? 0.742 53.625 -2.41 1 86.44 13 LYS B O 1
ATOM 2677 N N . MET B 1 14 ? 1.884 51.781 -2.102 1 86.19 14 MET B N 1
ATOM 2678 C CA . MET B 1 14 ? 2.867 52.125 -3.121 1 86.19 14 MET B CA 1
ATOM 2679 C C . MET B 1 14 ? 2.229 52.188 -4.504 1 86.19 14 MET B C 1
ATOM 2681 O O . MET B 1 14 ? 2.613 53 -5.348 1 86.19 14 MET B O 1
ATOM 2685 N N . ALA B 1 15 ? 1.265 51.281 -4.668 1 85.5 15 ALA B N 1
ATOM 2686 C CA . ALA B 1 15 ? 0.601 51.156 -5.965 1 85.5 15 ALA B CA 1
ATOM 2687 C C . ALA B 1 15 ? -0.63 52.062 -6.031 1 85.5 15 ALA B C 1
ATOM 2689 O O . ALA B 1 15 ? -1.232 52.219 -7.098 1 85.5 15 ALA B O 1
ATOM 2690 N N . GLY B 1 16 ? -0.958 52.688 -4.898 1 88.62 16 GLY B N 1
ATOM 2691 C CA . GLY B 1 16 ? -2.115 53.562 -4.832 1 88.62 16 GLY B CA 1
ATOM 2692 C C . GLY B 1 16 ? -3.434 52.812 -4.98 1 88.62 16 GLY B C 1
ATOM 2693 O O . GLY B 1 16 ? -4.375 53.344 -5.586 1 88.62 16 GLY B O 1
ATOM 2694 N N . VAL B 1 17 ? -3.404 51.594 -4.602 1 85.94 17 VAL B N 1
ATOM 2695 C CA . VAL B 1 17 ? -4.617 50.781 -4.676 1 85.94 17 VAL B CA 1
ATOM 2696 C C . VAL B 1 17 ? -4.969 50.25 -3.289 1 85.94 17 VAL B C 1
ATOM 2698 O O . VAL B 1 17 ? -4.199 50.438 -2.34 1 85.94 17 VAL B O 1
ATOM 2701 N N . GLY B 1 18 ? -6.164 49.75 -3.088 1 82.06 18 GLY B N 1
ATOM 2702 C CA . GLY B 1 18 ? -6.547 49.125 -1.839 1 82.06 18 GLY B CA 1
ATOM 2703 C C . GLY B 1 18 ? -5.887 47.781 -1.63 1 82.06 18 GLY B C 1
ATOM 2704 O O . GLY B 1 18 ? -5.441 47.156 -2.59 1 82.06 18 GLY B O 1
ATOM 2705 N N . LYS B 1 19 ? -5.816 47.406 -0.44 1 79.25 19 LYS B N 1
ATOM 2706 C CA . LYS B 1 19 ? -5.242 46.094 -0.089 1 79.25 19 LYS B CA 1
ATOM 2707 C C . LYS B 1 19 ? -5.949 44.969 -0.827 1 79.25 19 LYS B C 1
ATOM 2709 O O . LYS B 1 19 ? -5.312 44 -1.226 1 79.25 19 LYS B O 1
ATOM 2714 N N . SER B 1 20 ? -7.242 45.25 -1.067 1 79.56 20 SER B N 1
ATOM 2715 C CA . SER B 1 20 ? -8.055 44.219 -1.743 1 79.56 20 SER B CA 1
ATOM 2716 C C . SER B 1 20 ? -7.633 44.062 -3.199 1 79.56 20 SER B C 1
ATOM 2718 O O . SER B 1 20 ? -7.691 42.969 -3.744 1 79.56 20 SER B O 1
ATOM 2720 N N . THR B 1 21 ? -7.199 45.125 -3.748 1 81.06 21 THR B N 1
ATOM 2721 C CA . THR B 1 21 ? -6.758 45.094 -5.137 1 81.06 21 THR B CA 1
ATOM 2722 C C . THR B 1 21 ? -5.438 44.344 -5.27 1 81.06 21 THR B C 1
ATOM 2724 O O . THR B 1 21 ? -5.246 43.562 -6.215 1 81.06 21 THR B O 1
ATOM 2727 N N . VAL B 1 22 ? -4.543 44.469 -4.316 1 79.69 22 VAL B N 1
ATOM 2728 C CA . VAL B 1 22 ? -3.268 43.75 -4.305 1 79.69 22 VAL B CA 1
ATOM 2729 C C . VAL B 1 22 ? -3.512 42.25 -4.121 1 79.69 22 VAL B C 1
ATOM 2731 O O . VAL B 1 22 ? -2.889 41.438 -4.797 1 79.69 22 VAL B O 1
ATOM 2734 N N . SER B 1 23 ? -4.426 42 -3.293 1 74.69 23 SER B N 1
ATOM 2735 C CA . SER B 1 23 ? -4.797 40.625 -3.061 1 74.69 23 SER B CA 1
ATOM 2736 C C . SER B 1 23 ? -5.32 39.969 -4.336 1 74.69 23 SER B C 1
ATOM 2738 O O . SER B 1 23 ? -4.926 38.844 -4.676 1 74.69 23 SER B O 1
ATOM 2740 N N . ARG B 1 24 ? -6.133 40.719 -5.059 1 74.81 24 ARG B N 1
ATOM 2741 C CA . ARG B 1 24 ? -6.691 40.25 -6.316 1 74.81 24 ARG B CA 1
ATOM 2742 C C . ARG B 1 24 ? -5.59 40 -7.344 1 74.81 24 ARG B C 1
ATOM 2744 O O . ARG B 1 24 ? -5.66 39.062 -8.125 1 74.81 24 ARG B O 1
ATOM 2751 N N . TYR B 1 25 ? -4.676 40.75 -7.336 1 76.31 25 TYR B N 1
ATOM 2752 C CA . TYR B 1 25 ? -3.549 40.656 -8.258 1 76.31 25 TYR B CA 1
ATOM 2753 C C . TYR B 1 25 ? -2.832 39.312 -8.07 1 76.31 25 TYR B C 1
ATOM 2755 O O . TYR B 1 25 ? -2.547 38.625 -9.047 1 76.31 25 TYR B O 1
ATOM 2763 N N . PHE B 1 26 ? -2.605 38.969 -6.848 1 73.94 26 PHE B N 1
ATOM 2764 C CA . PHE B 1 26 ? -1.81 37.781 -6.57 1 73.94 26 PHE B CA 1
ATOM 2765 C C . PHE B 1 26 ? -2.664 36.531 -6.66 1 73.94 26 PHE B C 1
ATOM 2767 O O . PHE B 1 26 ? -2.156 35.438 -6.961 1 73.94 26 PHE B O 1
ATOM 2774 N N . ASN B 1 27 ? -4.035 36.75 -6.52 1 64.56 27 ASN B N 1
ATOM 2775 C CA . ASN B 1 27 ? -4.922 35.594 -6.461 1 64.56 27 ASN B CA 1
ATOM 2776 C C . ASN B 1 27 ? -5.668 35.375 -7.773 1 64.56 27 ASN B C 1
ATOM 2778 O O . ASN B 1 27 ? -6.629 34.625 -7.832 1 64.56 27 ASN B O 1
ATOM 2782 N N . GLY B 1 28 ? -5.289 36.156 -8.656 1 66.38 28 GLY B N 1
ATOM 2783 C CA . GLY B 1 28 ? -5.832 36 -10 1 66.38 28 GLY B CA 1
ATOM 2784 C C . GLY B 1 28 ? -7.207 36.625 -10.156 1 66.38 28 GLY B C 1
ATOM 2785 O O . GLY B 1 28 ? -7.988 36.219 -11.008 1 66.38 28 GLY B O 1
ATOM 2786 N N . GLY B 1 29 ? -7.504 37.469 -9.312 1 65.12 29 GLY B N 1
ATOM 2787 C CA . GLY B 1 29 ? -8.766 38.188 -9.422 1 65.12 29 GLY B CA 1
ATOM 2788 C C . GLY B 1 29 ? -8.766 39.25 -10.508 1 65.12 29 GLY B C 1
ATOM 2789 O O . GLY B 1 29 ? -7.73 39.5 -11.117 1 65.12 29 GLY B O 1
ATOM 2790 N N . TYR B 1 30 ? -9.93 39.688 -10.844 1 74.44 30 TYR B N 1
ATOM 2791 C CA . TYR B 1 30 ? -10.047 40.719 -11.867 1 74.44 30 TYR B CA 1
ATOM 2792 C C . TYR B 1 30 ? -9.484 42.062 -11.375 1 74.44 30 TYR B C 1
ATOM 2794 O O . TYR B 1 30 ? -9.828 42.5 -10.281 1 74.44 30 TYR B O 1
ATOM 2802 N N . ILE B 1 31 ? -8.648 42.562 -12.148 1 79.19 31 ILE B N 1
ATOM 2803 C CA . ILE B 1 31 ? -8.125 43.906 -11.961 1 79.19 31 ILE B CA 1
ATOM 2804 C C . ILE B 1 31 ? -7.938 44.594 -13.32 1 79.19 31 ILE B C 1
ATOM 2806 O O . ILE B 1 31 ? -7.668 43.906 -14.32 1 79.19 31 ILE B O 1
ATOM 2810 N N . LYS B 1 32 ? -8.227 45.906 -13.422 1 82.12 32 LYS B N 1
ATOM 2811 C CA . LYS B 1 32 ? -8.016 46.625 -14.672 1 82.12 32 LYS B CA 1
ATOM 2812 C C . LYS B 1 32 ? -6.559 46.5 -15.125 1 82.12 32 LYS B C 1
ATOM 2814 O O . LYS B 1 32 ? -5.645 46.469 -14.297 1 82.12 32 LYS B O 1
ATOM 2819 N N . GLU B 1 33 ? -6.469 46.375 -16.375 1 80.62 33 GLU B N 1
ATOM 2820 C CA . GLU B 1 33 ? -5.148 46.188 -16.953 1 80.62 33 GLU B CA 1
ATOM 2821 C C . GLU B 1 33 ? -4.168 47.25 -16.5 1 80.62 33 GLU B C 1
ATOM 2823 O O . GLU B 1 33 ? -3.004 46.969 -16.219 1 80.62 33 GLU B O 1
ATOM 2828 N N . GLU B 1 34 ? -4.59 48.5 -16.422 1 83 34 GLU B N 1
ATOM 2829 C CA . GLU B 1 34 ? -3.744 49.594 -15.969 1 83 34 GLU B CA 1
ATOM 2830 C C . GLU B 1 34 ? -3.244 49.375 -14.547 1 83 34 GLU B C 1
ATOM 2832 O O . GLU B 1 34 ? -2.074 49.594 -14.242 1 83 34 GLU B O 1
ATOM 2837 N N . THR B 1 35 ? -4.07 48.844 -13.703 1 84.44 35 THR B N 1
ATOM 2838 C CA . THR B 1 35 ? -3.744 48.562 -12.305 1 84.44 35 THR B CA 1
ATOM 2839 C C . THR B 1 35 ? -2.816 47.344 -12.195 1 84.44 35 THR B C 1
ATOM 2841 O O . THR B 1 35 ? -1.899 47.344 -11.375 1 84.44 35 THR B O 1
ATOM 2844 N N . ARG B 1 36 ? -3.043 46.438 -12.969 1 83.56 36 ARG B N 1
ATOM 2845 C CA . ARG B 1 36 ? -2.217 45.219 -13 1 83.56 36 ARG B CA 1
ATOM 2846 C C . ARG B 1 36 ? -0.766 45.562 -13.32 1 83.56 36 ARG B C 1
ATOM 2848 O O . ARG B 1 36 ? 0.155 45.062 -12.68 1 83.56 36 ARG B O 1
ATOM 2855 N N . LEU B 1 37 ? -0.66 46.344 -14.336 1 83.31 37 LEU B N 1
ATOM 2856 C CA . LEU B 1 37 ? 0.673 46.75 -14.766 1 83.31 37 LEU B CA 1
ATOM 2857 C C . LEU B 1 37 ? 1.37 47.562 -13.688 1 83.31 37 LEU B C 1
ATOM 2859 O O . LEU B 1 37 ? 2.572 47.406 -13.461 1 83.31 37 LEU B O 1
ATOM 2863 N N . LYS B 1 38 ? 0.663 48.469 -13.062 1 84.19 38 LYS B N 1
ATOM 2864 C CA . LYS B 1 38 ? 1.194 49.25 -11.961 1 84.19 38 LYS B CA 1
ATOM 2865 C C . LYS B 1 38 ? 1.65 48.375 -10.805 1 84.19 38 LYS B C 1
ATOM 2867 O O . LYS B 1 38 ? 2.732 48.594 -10.25 1 84.19 38 LYS B O 1
ATOM 2872 N N . LEU B 1 39 ? 0.834 47.438 -10.477 1 86.25 39 LEU B N 1
ATOM 2873 C CA . LEU B 1 39 ? 1.152 46.5 -9.398 1 86.25 39 LEU B CA 1
ATOM 2874 C C . LEU B 1 39 ? 2.369 45.656 -9.75 1 86.25 39 LEU B C 1
ATOM 2876 O O . LEU B 1 39 ? 3.248 45.438 -8.906 1 86.25 39 LEU B O 1
ATOM 2880 N N . LYS B 1 40 ? 2.326 45.125 -10.906 1 84.31 40 LYS B N 1
ATOM 2881 C CA . LYS B 1 40 ? 3.473 44.344 -11.359 1 84.31 40 LYS B CA 1
ATOM 2882 C C . LYS B 1 40 ? 4.77 45.156 -11.219 1 84.31 40 LYS B C 1
ATOM 2884 O O . LYS B 1 40 ? 5.781 44.625 -10.758 1 84.31 40 LYS B O 1
ATOM 2889 N N . LYS B 1 41 ? 4.754 46.344 -11.664 1 82.38 41 LYS B N 1
ATOM 2890 C CA . LYS B 1 41 ? 5.922 47.219 -11.594 1 82.38 41 LYS B CA 1
ATOM 2891 C C . LYS B 1 41 ? 6.391 47.406 -10.148 1 82.38 41 LYS B C 1
ATOM 2893 O O . LYS B 1 41 ? 7.582 47.281 -9.859 1 82.38 41 LYS B O 1
ATOM 2898 N N . VAL B 1 42 ? 5.484 47.719 -9.25 1 84.94 42 VAL B N 1
ATOM 2899 C CA . VAL B 1 42 ? 5.812 47.938 -7.848 1 84.94 42 VAL B CA 1
ATOM 2900 C C . VAL B 1 42 ? 6.352 46.656 -7.227 1 84.94 42 VAL B C 1
ATOM 2902 O O . VAL B 1 42 ? 7.332 46.656 -6.48 1 84.94 42 VAL B O 1
ATOM 2905 N N . ILE B 1 43 ? 5.723 45.531 -7.59 1 80.38 43 ILE B N 1
ATOM 2906 C CA . ILE B 1 43 ? 6.094 44.219 -7.066 1 80.38 43 ILE B CA 1
ATOM 2907 C C . ILE B 1 43 ? 7.488 43.844 -7.559 1 80.38 43 ILE B C 1
ATOM 2909 O O . ILE B 1 43 ? 8.336 43.406 -6.773 1 80.38 43 ILE B O 1
ATOM 2913 N N . ASP B 1 44 ? 7.723 44.062 -8.766 1 79.81 44 ASP B N 1
ATOM 2914 C CA . ASP B 1 44 ? 9.008 43.75 -9.375 1 79.81 44 ASP B CA 1
ATOM 2915 C C . ASP B 1 44 ? 10.109 44.656 -8.828 1 79.81 44 ASP B C 1
ATOM 2917 O O . ASP B 1 44 ? 11.219 44.188 -8.547 1 79.81 44 ASP B O 1
ATOM 2921 N N . GLU B 1 45 ? 9.797 45.906 -8.688 1 80.88 45 GLU B N 1
ATOM 2922 C CA . GLU B 1 45 ? 10.758 46.875 -8.219 1 80.88 45 GLU B CA 1
ATOM 2923 C C . GLU B 1 45 ? 11.148 46.625 -6.77 1 80.88 45 GLU B C 1
ATOM 2925 O O . GLU B 1 45 ? 12.258 46.969 -6.352 1 80.88 45 GLU B O 1
ATOM 2930 N N . ASN B 1 46 ? 10.195 46.031 -6.047 1 80.44 46 ASN B N 1
ATOM 2931 C CA . ASN B 1 46 ? 10.461 45.812 -4.625 1 80.44 46 ASN B CA 1
ATOM 2932 C C . ASN B 1 46 ? 10.711 44.344 -4.293 1 80.44 46 ASN B C 1
ATOM 2934 O O . ASN B 1 46 ? 10.867 44 -3.125 1 80.44 46 ASN B O 1
ATOM 2938 N N . ASN B 1 47 ? 10.703 43.531 -5.324 1 75.25 47 ASN B N 1
ATOM 2939 C CA . ASN B 1 47 ? 10.859 42.094 -5.176 1 75.25 47 ASN B CA 1
ATOM 2940 C C . ASN B 1 47 ? 9.938 41.531 -4.098 1 75.25 47 ASN B C 1
ATOM 2942 O O . ASN B 1 47 ? 10.367 40.781 -3.23 1 75.25 47 ASN B O 1
ATOM 2946 N N . TYR B 1 48 ? 8.805 42.125 -4.156 1 69.06 48 TYR B N 1
ATOM 2947 C CA . TYR B 1 48 ? 7.828 41.719 -3.158 1 69.06 48 TYR B CA 1
ATOM 2948 C C . TYR B 1 48 ? 7.23 40.344 -3.514 1 69.06 48 TYR B C 1
ATOM 2950 O O . TYR B 1 48 ? 6.805 40.125 -4.648 1 69.06 48 TYR B O 1
ATOM 2958 N N . GLU B 1 49 ? 7.309 39.375 -2.604 1 63.62 49 GLU B N 1
ATOM 2959 C CA . GLU B 1 49 ? 6.578 38.125 -2.65 1 63.62 49 GLU B CA 1
ATOM 2960 C C . GLU B 1 49 ? 5.59 38 -1.493 1 63.62 49 GLU B C 1
ATOM 2962 O O . GLU B 1 49 ? 5.961 38.188 -0.333 1 63.62 49 GLU B O 1
ATOM 2967 N N . PRO B 1 50 ? 4.297 38.125 -1.861 1 54.41 50 PRO B N 1
ATOM 2968 C CA . PRO B 1 50 ? 3.355 37.969 -0.751 1 54.41 50 PRO B CA 1
ATOM 2969 C C . PRO B 1 50 ? 3.727 36.812 0.175 1 54.41 50 PRO B C 1
ATOM 2971 O O . PRO B 1 50 ? 4.246 35.781 -0.283 1 54.41 50 PRO B O 1
ATOM 2974 N N . SER B 1 51 ? 3.959 37.125 1.39 1 47.84 51 SER B N 1
ATOM 2975 C CA . SER B 1 51 ? 4.219 36 2.293 1 47.84 51 SER B CA 1
ATOM 2976 C C . SER B 1 51 ? 3.137 34.938 2.172 1 47.84 51 SER B C 1
ATOM 2978 O O . SER B 1 51 ? 1.959 35.25 1.998 1 47.84 51 SER B O 1
ATOM 2980 N N . THR B 1 52 ? 3.416 33.75 1.856 1 43.91 52 THR B N 1
ATOM 2981 C CA . THR B 1 52 ? 2.471 32.625 1.804 1 43.91 52 THR B CA 1
ATOM 2982 C C . THR B 1 52 ? 1.519 32.688 2.996 1 43.91 52 THR B C 1
ATOM 2984 O O . THR B 1 52 ? 0.352 32.281 2.881 1 43.91 52 THR B O 1
ATOM 2987 N N . LEU B 1 53 ? 1.943 33.062 4.164 1 40.41 53 LEU B N 1
ATOM 2988 C CA . LEU B 1 53 ? 1.151 33.125 5.387 1 40.41 53 LEU B CA 1
ATOM 2989 C C . LEU B 1 53 ? 0.061 34.188 5.289 1 40.41 53 LEU B C 1
ATOM 2991 O O . LEU B 1 53 ? -1.071 33.969 5.723 1 40.41 53 LEU B O 1
ATOM 2995 N N . ALA B 1 54 ? 0.307 35.406 4.945 1 41.75 54 ALA B N 1
ATOM 2996 C CA . ALA B 1 54 ? -0.657 36.5 4.828 1 41.75 54 ALA B CA 1
ATOM 2997 C C . ALA B 1 54 ? -1.652 36.25 3.703 1 41.75 54 ALA B C 1
ATOM 2999 O O . ALA B 1 54 ? -2.814 36.656 3.785 1 41.75 54 ALA B O 1
ATOM 3000 N N . GLN B 1 55 ? -1.17 35.688 2.693 1 40.91 55 GLN B N 1
ATOM 3001 C CA . GLN B 1 55 ? -2.135 35.25 1.688 1 40.91 55 GLN B CA 1
ATOM 3002 C C . GLN B 1 55 ? -3.035 34.125 2.23 1 40.91 55 GLN B C 1
ATOM 3004 O O . GLN B 1 55 ? -4.168 33.969 1.775 1 40.91 55 GLN B O 1
ATOM 3009 N N . SER B 1 56 ? -2.514 33.25 3.166 1 40.09 56 SER B N 1
ATOM 3010 C CA . SER B 1 56 ? -3.287 32.219 3.846 1 40.09 56 SER B CA 1
ATOM 3011 C C . SER B 1 56 ? -4.328 32.844 4.777 1 40.09 56 SER B C 1
ATOM 3013 O O . SER B 1 56 ? -5.367 32.219 5.043 1 40.09 56 SER B O 1
ATOM 3015 N N . LEU B 1 57 ? -3.988 33.906 5.445 1 38.59 57 LEU B N 1
ATOM 3016 C CA . LEU B 1 57 ? -4.93 34.469 6.414 1 38.59 57 LEU B CA 1
ATOM 3017 C C . LEU B 1 57 ? -6.297 34.688 5.777 1 38.59 57 LEU B C 1
ATOM 3019 O O . LEU B 1 57 ? -7.328 34.469 6.414 1 38.59 57 LEU B O 1
ATOM 3023 N N . LYS B 1 58 ? -6.395 35.656 4.82 1 40.88 58 LYS B N 1
ATOM 3024 C CA . LYS B 1 58 ? -7.734 36 4.355 1 40.88 58 LYS B CA 1
ATOM 3025 C C . LYS B 1 58 ? -8.234 35 3.32 1 40.88 58 LYS B C 1
ATOM 3027 O O . LYS B 1 58 ? -9.305 35.188 2.736 1 40.88 58 LYS B O 1
ATOM 3032 N N . ALA B 1 59 ? -7.359 34.156 2.732 1 47.41 59 ALA B N 1
ATOM 3033 C CA . ALA B 1 59 ? -7.926 33.344 1.658 1 47.41 59 ALA B CA 1
ATOM 3034 C C . ALA B 1 59 ? -8.969 32.375 2.197 1 47.41 59 ALA B C 1
ATOM 3036 O O . ALA B 1 59 ? -8.734 31.703 3.205 1 47.41 59 ALA B O 1
ATOM 3037 N N . LYS B 1 60 ? -10.133 32.5 1.858 1 61.59 60 LYS B N 1
ATOM 3038 C CA . LYS B 1 60 ? -11.305 31.703 2.193 1 61.59 60 LYS B CA 1
ATOM 3039 C C . LYS B 1 60 ? -10.969 30.219 2.221 1 61.59 60 LYS B C 1
ATOM 3041 O O . LYS B 1 60 ? -11.508 29.469 3.043 1 61.59 60 LYS B O 1
ATOM 3046 N N . TYR B 1 61 ? -9.836 29.75 1.442 1 76.81 61 TYR B N 1
ATOM 3047 C CA . TYR B 1 61 ? -9.508 28.328 1.347 1 76.81 61 TYR B CA 1
ATOM 3048 C C . TYR B 1 61 ? -8.016 28.094 1.508 1 76.81 61 TYR B C 1
ATOM 3050 O O . TYR B 1 61 ? -7.199 28.844 0.947 1 76.81 61 TYR B O 1
ATOM 3058 N N . THR B 1 62 ? -7.52 27.172 2.305 1 87.94 62 THR B N 1
ATOM 3059 C CA . THR B 1 62 ? -6.137 26.781 2.555 1 87.94 62 THR B CA 1
ATOM 3060 C C . THR B 1 62 ? -5.617 25.891 1.431 1 87.94 62 THR B C 1
ATOM 3062 O O . THR B 1 62 ? -4.41 25.672 1.307 1 87.94 62 THR B O 1
ATOM 3065 N N . LYS B 1 63 ? -6.492 25.312 0.617 1 95.06 63 LYS B N 1
ATOM 3066 C CA . LYS B 1 63 ? -6.199 24.344 -0.439 1 95.06 63 LYS B CA 1
ATOM 3067 C C . LYS B 1 63 ? -5.543 23.094 0.129 1 95.06 63 LYS B C 1
ATOM 3069 O O . LYS B 1 63 ? -4.617 22.547 -0.473 1 95.06 63 LYS B O 1
ATOM 3074 N N . VAL B 1 64 ? -5.906 22.734 1.331 1 96.5 64 VAL B N 1
ATOM 3075 C CA . VAL B 1 64 ? -5.465 21.5 1.969 1 96.5 64 VAL B CA 1
ATOM 3076 C C . VAL B 1 64 ? -6.664 20.594 2.232 1 96.5 64 VAL B C 1
ATOM 3078 O O . VAL B 1 64 ? -7.699 21.047 2.727 1 96.5 64 VAL B O 1
ATOM 3081 N N . ILE B 1 65 ? -6.578 19.375 1.866 1 98.5 65 ILE B N 1
ATOM 3082 C CA . ILE B 1 65 ? -7.598 18.359 2.143 1 98.5 65 ILE B CA 1
ATOM 3083 C C . ILE B 1 65 ? -7.02 17.281 3.051 1 98.5 65 ILE B C 1
ATOM 3085 O O . ILE B 1 65 ? -5.934 16.75 2.789 1 98.5 65 ILE B O 1
ATOM 3089 N N . GLY B 1 66 ? -7.695 17 4.191 1 98.69 66 GLY B N 1
ATOM 3090 C CA . GLY B 1 66 ? -7.34 15.875 5.047 1 98.69 66 GLY B CA 1
ATOM 3091 C C . GLY B 1 66 ? -7.93 14.555 4.574 1 98.69 66 GLY B C 1
ATOM 3092 O O . GLY B 1 66 ? -9.078 14.508 4.125 1 98.69 66 GLY B O 1
ATOM 3093 N N . ILE B 1 67 ? -7.141 13.555 4.59 1 98.81 67 ILE B N 1
ATOM 3094 C CA . ILE B 1 67 ? -7.582 12.203 4.242 1 98.81 67 ILE B CA 1
ATOM 3095 C C . ILE B 1 67 ? -7.285 11.25 5.395 1 98.81 67 ILE B C 1
ATOM 3097 O O . ILE B 1 67 ? -6.137 11.125 5.824 1 98.81 67 ILE B O 1
ATOM 3101 N N . VAL B 1 68 ? -8.297 10.586 5.934 1 98.56 68 VAL B N 1
ATOM 3102 C CA . VAL B 1 68 ? -8.172 9.609 7.012 1 98.56 68 VAL B CA 1
ATOM 3103 C C . VAL B 1 68 ? -8.414 8.203 6.473 1 98.56 68 VAL B C 1
ATOM 3105 O O . VAL B 1 68 ? -9.469 7.926 5.898 1 98.56 68 VAL B O 1
ATOM 3108 N N . VAL B 1 69 ? -7.438 7.32 6.664 1 97.94 69 VAL B N 1
ATOM 3109 C CA . VAL B 1 69 ? -7.547 5.984 6.082 1 97.94 69 VAL B CA 1
ATOM 3110 C C . VAL B 1 69 ? -7.348 4.93 7.168 1 97.94 69 VAL B C 1
ATOM 3112 O O . VAL B 1 69 ? -6.637 5.16 8.148 1 97.94 69 VAL B O 1
ATOM 3115 N N . PRO B 1 70 ? -7.922 3.721 6.988 1 94.81 70 PRO B N 1
ATOM 3116 C CA . PRO B 1 70 ? -7.82 2.676 8.008 1 94.81 70 PRO B CA 1
ATOM 3117 C C . PRO B 1 70 ? -6.461 1.976 8.008 1 94.81 70 PRO B C 1
ATOM 3119 O O . PRO B 1 70 ? -6.051 1.415 9.023 1 94.81 70 PRO B O 1
ATOM 3122 N N . CYS B 1 71 ? -5.844 1.989 6.816 1 94.31 71 CYS B N 1
ATOM 3123 C CA . CYS B 1 71 ? -4.547 1.337 6.691 1 94.31 71 CYS B CA 1
ATOM 3124 C C . CYS B 1 71 ? -3.82 1.806 5.434 1 94.31 71 CYS B C 1
ATOM 3126 O O . CYS B 1 71 ? -4.426 2.412 4.551 1 94.31 71 CYS B O 1
ATOM 3128 N N . LEU B 1 72 ? -2.543 1.561 5.418 1 96.12 72 LEU B N 1
ATOM 3129 C CA . LEU B 1 72 ? -1.729 1.995 4.289 1 96.12 72 LEU B CA 1
ATOM 3130 C C . LEU B 1 72 ? -1.167 0.796 3.531 1 96.12 72 LEU B C 1
ATOM 3132 O O . LEU B 1 72 ? -0.481 0.962 2.52 1 96.12 72 LEU B O 1
ATOM 3136 N N . ASP B 1 73 ? -1.51 -0.442 3.949 1 93.75 73 ASP B N 1
ATOM 3137 C CA . ASP B 1 73 ? -0.916 -1.628 3.34 1 93.75 73 ASP B CA 1
ATOM 3138 C C . ASP B 1 73 ? -1.967 -2.447 2.594 1 93.75 73 ASP B C 1
ATOM 3140 O O . ASP B 1 73 ? -1.778 -3.643 2.357 1 93.75 73 ASP B O 1
ATOM 3144 N N . SER B 1 74 ? -3.076 -1.832 2.289 1 93.56 74 SER B N 1
ATOM 3145 C CA . SER B 1 74 ? -4.113 -2.436 1.461 1 93.56 74 SER B CA 1
ATOM 3146 C C . SER B 1 74 ? -3.961 -2.027 -0.001 1 93.56 74 SER B C 1
ATOM 3148 O O . SER B 1 74 ? -3.818 -0.843 -0.309 1 93.56 74 SER B O 1
ATOM 3150 N N . ILE B 1 75 ? -4.031 -3.018 -0.858 1 93.44 75 ILE B N 1
ATOM 3151 C CA . ILE B 1 75 ? -3.92 -2.758 -2.289 1 93.44 75 ILE B CA 1
ATOM 3152 C C . ILE B 1 75 ? -5.082 -1.88 -2.746 1 93.44 75 ILE B C 1
ATOM 3154 O O . ILE B 1 75 ? -4.887 -0.915 -3.49 1 93.44 75 ILE B O 1
ATOM 3158 N N . THR B 1 76 ? -6.27 -2.178 -2.271 1 93.88 76 THR B N 1
ATOM 3159 C CA . THR B 1 76 ? -7.461 -1.433 -2.668 1 93.88 76 THR B CA 1
ATOM 3160 C C . THR B 1 76 ? -7.395 0.004 -2.158 1 93.88 76 THR B C 1
ATOM 3162 O O . THR B 1 76 ? -7.711 0.943 -2.891 1 93.88 76 THR B O 1
ATOM 3165 N N . THR B 1 77 ? -6.941 0.197 -0.914 1 95.31 77 THR B N 1
ATOM 3166 C CA . THR B 1 77 ? -6.797 1.534 -0.348 1 95.31 77 THR B CA 1
ATOM 3167 C C . THR B 1 77 ? -5.754 2.338 -1.12 1 95.31 77 THR B C 1
ATOM 3169 O O . THR B 1 77 ? -5.973 3.512 -1.428 1 95.31 77 THR B O 1
ATOM 3172 N N . SER B 1 78 ? -4.66 1.694 -1.447 1 96.5 78 SER B N 1
ATOM 3173 C CA . SER B 1 78 ? -3.588 2.381 -2.156 1 96.5 78 SER B CA 1
ATOM 3174 C C . SER B 1 78 ? -4.043 2.844 -3.535 1 96.5 78 SER B C 1
ATOM 3176 O O . SER B 1 78 ? -3.691 3.941 -3.977 1 96.5 78 SER B O 1
ATOM 3178 N N . ARG B 1 79 ? -4.812 2.012 -4.234 1 95.94 79 ARG B N 1
ATOM 3179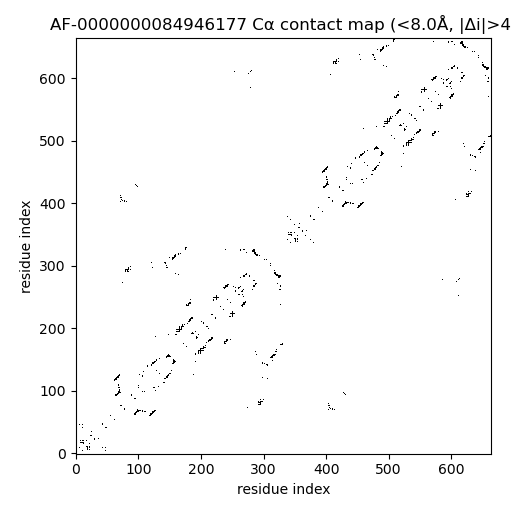 C CA . ARG B 1 79 ? -5.328 2.371 -5.551 1 95.94 79 ARG B CA 1
ATOM 3180 C C . ARG B 1 79 ? -6.227 3.602 -5.473 1 95.94 79 ARG B C 1
ATOM 3182 O O . ARG B 1 79 ? -6.09 4.527 -6.273 1 95.94 79 ARG B O 1
ATOM 3189 N N . VAL B 1 80 ? -7.059 3.619 -4.457 1 97.81 80 VAL B N 1
ATOM 3190 C CA . VAL B 1 80 ? -7.949 4.754 -4.246 1 97.81 80 VAL B CA 1
ATOM 3191 C C . VAL B 1 80 ? -7.133 6 -3.908 1 97.81 80 VAL B C 1
ATOM 3193 O O . VAL B 1 80 ? -7.324 7.059 -4.512 1 97.81 80 VAL B O 1
ATOM 3196 N N . LEU B 1 81 ? -6.188 5.844 -3.014 1 98 81 LEU B N 1
ATOM 3197 C CA . LEU B 1 81 ? -5.41 6.965 -2.502 1 98 81 LEU B CA 1
ATOM 3198 C C . LEU B 1 81 ? -4.559 7.586 -3.605 1 98 81 LEU B C 1
ATOM 3200 O O . LEU B 1 81 ? -4.461 8.812 -3.705 1 98 81 LEU B O 1
ATOM 3204 N N . MET B 1 82 ? -3.963 6.762 -4.402 1 97.56 82 MET B N 1
ATOM 3205 C CA . MET B 1 82 ? -3.059 7.258 -5.438 1 97.56 82 MET B CA 1
ATOM 3206 C C . MET B 1 82 ? -3.811 8.109 -6.453 1 97.56 82 MET B C 1
ATOM 3208 O O . MET B 1 82 ? -3.346 9.188 -6.832 1 97.56 82 MET B O 1
ATOM 3212 N N . THR B 1 83 ? -4.969 7.668 -6.871 1 98.12 83 THR B N 1
ATOM 3213 C CA . THR B 1 83 ? -5.73 8.406 -7.875 1 98.12 83 THR B CA 1
ATOM 3214 C C . THR B 1 83 ? -6.41 9.625 -7.25 1 98.12 83 THR B C 1
ATOM 3216 O O . THR B 1 83 ? -6.477 10.688 -7.867 1 98.12 83 THR B O 1
ATOM 3219 N N . MET B 1 84 ? -6.867 9.492 -5.984 1 98.56 84 MET B N 1
ATOM 3220 C CA . MET B 1 84 ? -7.453 10.609 -5.25 1 98.56 84 MET B CA 1
ATOM 3221 C C . MET B 1 84 ? -6.43 11.719 -5.043 1 98.56 84 MET B C 1
ATOM 3223 O O . MET B 1 84 ? -6.699 12.883 -5.34 1 98.56 84 MET B O 1
ATOM 3227 N N . ASP B 1 85 ? -5.273 11.336 -4.551 1 98.19 85 ASP B N 1
ATOM 3228 C CA . ASP B 1 85 ? -4.191 12.266 -4.262 1 98.19 85 ASP B CA 1
ATOM 3229 C C . ASP B 1 85 ? -3.752 13.008 -5.523 1 98.19 85 ASP B C 1
ATOM 3231 O O . ASP B 1 85 ? -3.617 14.234 -5.516 1 98.19 85 ASP B O 1
ATOM 3235 N N . GLN B 1 86 ? -3.543 12.25 -6.586 1 97.38 86 GLN B N 1
ATOM 3236 C CA . GLN B 1 86 ? -3.115 12.867 -7.836 1 97.38 86 GLN B CA 1
ATOM 3237 C C . GLN B 1 86 ? -4.172 13.836 -8.367 1 97.38 86 GLN B C 1
ATOM 3239 O O . GLN B 1 86 ? -3.846 14.938 -8.805 1 97.38 86 GLN B O 1
ATOM 3244 N N . TYR B 1 87 ? -5.441 13.453 -8.312 1 98.5 87 TYR B N 1
ATOM 3245 C CA . TYR B 1 87 ? -6.527 14.312 -8.773 1 98.5 87 TYR B CA 1
ATOM 3246 C C . TYR B 1 87 ? -6.551 15.625 -8 1 98.5 87 TYR B C 1
ATOM 3248 O O . TYR B 1 87 ? -6.648 16.703 -8.602 1 98.5 87 TYR B O 1
ATOM 3256 N N . LEU B 1 88 ? -6.465 15.547 -6.68 1 98.31 88 LEU B N 1
ATOM 3257 C CA . LEU B 1 88 ? -6.516 16.734 -5.828 1 98.31 88 LEU B CA 1
ATOM 3258 C C . LEU B 1 88 ? -5.309 17.625 -6.078 1 98.31 88 LEU B C 1
ATOM 3260 O O . LEU B 1 88 ? -5.449 18.859 -6.156 1 98.31 88 LEU B O 1
ATOM 3264 N N . LYS B 1 89 ? -4.176 17.031 -6.27 1 96.5 89 LYS B N 1
ATOM 3265 C CA . LYS B 1 89 ? -2.971 17.812 -6.555 1 96.5 89 LYS B CA 1
ATOM 3266 C C . LYS B 1 89 ? -3.078 18.5 -7.902 1 96.5 89 LYS B C 1
ATOM 3268 O O . LYS B 1 89 ? -2.686 19.672 -8.039 1 96.5 89 LYS B O 1
ATOM 3273 N N . ASP B 1 90 ? -3.613 17.797 -8.867 1 97.06 90 ASP B N 1
ATOM 3274 C CA . ASP B 1 90 ? -3.805 18.375 -10.188 1 97.06 90 ASP B CA 1
ATOM 3275 C C . ASP B 1 90 ? -4.746 19.578 -10.133 1 97.06 90 ASP B C 1
ATOM 3277 O O . ASP B 1 90 ? -4.773 20.391 -11.047 1 97.06 90 ASP B O 1
ATOM 3281 N N . HIS B 1 91 ? -5.5 19.672 -9.055 1 97.25 91 HIS B N 1
ATOM 3282 C CA . HIS B 1 91 ? -6.449 20.781 -8.914 1 97.25 91 HIS B CA 1
ATOM 3283 C C . HIS B 1 91 ? -5.988 21.766 -7.852 1 97.25 91 HIS B C 1
ATOM 3285 O O . HIS B 1 91 ? -6.793 22.531 -7.32 1 97.25 91 HIS B O 1
ATOM 3291 N N . GLY B 1 92 ? -4.727 21.641 -7.5 1 94.94 92 GLY B N 1
ATOM 3292 C CA . GLY B 1 92 ? -4.082 22.672 -6.707 1 94.94 92 GLY B CA 1
ATOM 3293 C C . GLY B 1 92 ? -4.164 22.406 -5.215 1 94.94 92 GLY B C 1
ATOM 3294 O O . GLY B 1 92 ? -3.84 23.281 -4.41 1 94.94 92 GLY B O 1
ATOM 3295 N N . TYR B 1 93 ? -4.633 21.234 -4.766 1 96.19 93 TYR B N 1
ATOM 3296 C CA . TYR B 1 93 ? -4.754 20.922 -3.344 1 96.19 93 TYR B CA 1
ATOM 3297 C C . TYR B 1 93 ? -3.547 20.141 -2.848 1 96.19 93 TYR B C 1
ATOM 3299 O O . TYR B 1 93 ? -2.965 19.344 -3.596 1 96.19 93 TYR B O 1
ATOM 3307 N N . THR B 1 94 ? -3.176 20.406 -1.648 1 95.06 94 THR B N 1
ATOM 3308 C CA . THR B 1 94 ? -2.283 19.531 -0.903 1 95.06 94 THR B CA 1
ATOM 3309 C C . THR B 1 94 ? -3.082 18.531 -0.067 1 95.06 94 THR B C 1
ATOM 3311 O O . THR B 1 94 ? -4.102 18.891 0.526 1 95.06 94 THR B O 1
ATOM 3314 N N . THR B 1 95 ? -2.6 17.328 0.006 1 98.12 95 THR B N 1
ATOM 3315 C CA . THR B 1 95 ? -3.291 16.328 0.807 1 98.12 95 THR B CA 1
ATOM 3316 C C . THR B 1 95 ? -2.477 15.969 2.047 1 98.12 95 THR B C 1
ATOM 3318 O O . THR B 1 95 ? -1.252 15.844 1.976 1 98.12 95 THR B O 1
ATOM 3321 N N . LEU B 1 96 ? -3.123 15.906 3.203 1 98.31 96 LEU B N 1
ATOM 3322 C CA . LEU B 1 96 ? -2.576 15.383 4.453 1 98.31 96 LEU B CA 1
ATOM 3323 C C . LEU B 1 96 ? -3.244 14.07 4.832 1 98.31 96 LEU B C 1
ATOM 3325 O O . LEU B 1 96 ? -4.441 14.039 5.125 1 98.31 96 LEU B O 1
ATOM 3329 N N . ILE B 1 97 ? -2.439 13.047 4.898 1 98.62 97 ILE B N 1
ATOM 3330 C CA . ILE B 1 97 ? -2.996 11.719 5.125 1 98.62 97 ILE B CA 1
ATOM 3331 C C . ILE B 1 97 ? -2.686 11.266 6.551 1 98.62 97 ILE B C 1
ATOM 3333 O O . ILE B 1 97 ? -1.556 11.406 7.02 1 98.62 97 ILE B O 1
ATOM 3337 N N . ILE B 1 98 ? -3.715 10.758 7.238 1 98.31 98 ILE B N 1
ATOM 3338 C CA . ILE B 1 9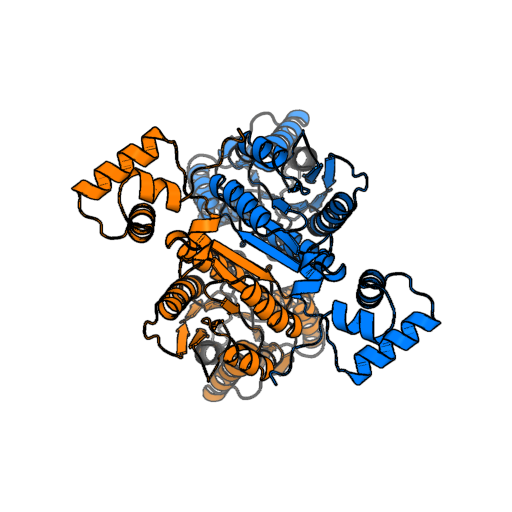8 ? -3.551 10.156 8.555 1 98.31 98 ILE B CA 1
ATOM 3339 C C . ILE B 1 98 ? -4.031 8.703 8.516 1 98.31 98 ILE B C 1
ATOM 3341 O O . ILE B 1 98 ? -5.133 8.422 8.047 1 98.31 98 ILE B O 1
ATOM 3345 N N . ASN B 1 99 ? -3.174 7.82 8.906 1 98.06 99 ASN B N 1
ATOM 3346 C CA . ASN B 1 99 ? -3.508 6.406 9.039 1 98.06 99 ASN B CA 1
ATOM 3347 C C . ASN B 1 99 ? -4.008 6.078 10.445 1 98.06 99 ASN B C 1
ATOM 3349 O O . ASN B 1 99 ? -3.41 6.504 11.438 1 98.06 99 ASN B O 1
ATOM 3353 N N . THR B 1 100 ? -5.121 5.27 10.523 1 96 100 THR B N 1
ATOM 3354 C CA . THR B 1 100 ? -5.719 5.062 11.836 1 96 100 THR B CA 1
ATOM 3355 C C . THR B 1 100 ? -5.477 3.637 12.328 1 96 100 THR B C 1
ATOM 3357 O O . THR B 1 100 ? -5.758 3.314 13.477 1 96 100 THR B O 1
ATOM 3360 N N . ASN B 1 101 ? -4.91 2.787 11.445 1 90.75 101 ASN B N 1
ATOM 3361 C CA . ASN B 1 101 ? -4.691 1.381 11.773 1 90.75 101 ASN B CA 1
ATOM 3362 C C . ASN B 1 101 ? -5.977 0.709 12.25 1 90.75 101 ASN B C 1
ATOM 3364 O O . ASN B 1 101 ? -5.98 0.023 13.273 1 90.75 101 ASN B O 1
ATOM 3368 N N . HIS B 1 102 ? -7.055 0.99 11.633 1 88.44 102 HIS B N 1
ATOM 3369 C CA . HIS B 1 102 ? -8.367 0.391 11.852 1 88.44 102 HIS B CA 1
ATOM 3370 C C . HIS B 1 102 ? -8.898 0.71 13.242 1 88.44 102 HIS B C 1
ATOM 3372 O O . HIS B 1 102 ? -9.703 -0.04 13.797 1 88.44 102 HIS B O 1
ATOM 3378 N N . ASP B 1 103 ? -8.445 1.799 13.812 1 90 103 ASP B N 1
ATOM 3379 C CA . ASP B 1 103 ? -8.891 2.232 15.133 1 90 103 ASP B CA 1
ATOM 3380 C C . ASP B 1 103 ? -9.938 3.338 15.023 1 90 103 ASP B C 1
ATOM 3382 O O . ASP B 1 103 ? -9.617 4.465 14.641 1 90 103 ASP B O 1
ATOM 3386 N N . GLU B 1 104 ? -11.117 3.035 15.438 1 88.62 104 GLU B N 1
ATOM 3387 C CA . GLU B 1 104 ? -12.242 3.961 15.312 1 88.62 104 GLU B CA 1
ATOM 3388 C C . GLU B 1 104 ? -11.984 5.25 16.078 1 88.62 104 GLU B C 1
ATOM 3390 O O . GLU B 1 104 ? -12.32 6.34 15.617 1 88.62 104 GLU B O 1
ATOM 3395 N N . MET B 1 105 ? -11.477 5.098 17.266 1 90.81 105 MET B N 1
ATOM 3396 C CA . MET B 1 105 ? -11.195 6.277 18.078 1 90.81 105 MET B CA 1
ATOM 3397 C C . MET B 1 105 ? -10.172 7.18 17.391 1 90.81 105 MET B C 1
ATOM 3399 O O . MET B 1 105 ? -10.273 8.406 17.453 1 90.81 105 MET B O 1
ATOM 3403 N N . ARG B 1 106 ? -9.266 6.582 16.719 1 93 106 ARG B N 1
ATOM 3404 C CA . ARG B 1 106 ? -8.266 7.363 16 1 93 106 ARG B CA 1
ATOM 3405 C C . ARG B 1 106 ? -8.891 8.062 14.797 1 93 106 ARG B C 1
ATOM 3407 O O . ARG B 1 106 ? -8.453 9.148 14.406 1 93 106 ARG B O 1
ATOM 3414 N N . GLU B 1 107 ? -9.891 7.445 14.203 1 95.19 107 GLU B N 1
ATOM 3415 C CA . GLU B 1 107 ? -10.602 8.117 13.117 1 95.19 107 GLU B CA 1
ATOM 3416 C C . GLU B 1 107 ? -11.18 9.453 13.578 1 95.19 107 GLU B C 1
ATOM 3418 O O . GLU B 1 107 ? -10.977 10.484 12.938 1 95.19 107 GLU B O 1
ATOM 3423 N N . LEU B 1 108 ? -11.836 9.391 14.758 1 94.5 108 LEU B N 1
ATOM 3424 C CA . LEU B 1 108 ? -12.508 10.578 15.289 1 94.5 108 LEU B CA 1
ATOM 3425 C C . LEU B 1 108 ? -11.492 11.648 15.672 1 94.5 108 LEU B C 1
ATOM 3427 O O . LEU B 1 108 ? -11.656 12.82 15.32 1 94.5 108 LEU B O 1
ATOM 3431 N N . THR B 1 109 ? -10.438 11.195 16.312 1 94.56 109 THR B N 1
ATOM 3432 C CA . THR B 1 109 ? -9.406 12.141 16.734 1 94.56 109 THR B CA 1
ATOM 3433 C C . THR B 1 109 ? -8.695 12.734 15.516 1 94.56 109 THR B C 1
ATOM 3435 O O . THR B 1 109 ? -8.312 13.906 15.523 1 94.56 109 THR B O 1
ATOM 3438 N N . SER B 1 110 ? -8.508 11.961 14.492 1 96.56 110 SER B N 1
ATOM 3439 C CA . SER B 1 110 ? -7.867 12.438 13.266 1 96.56 110 SER B CA 1
ATOM 3440 C C . SER B 1 110 ? -8.711 13.492 12.57 1 96.56 110 SER B C 1
ATOM 3442 O O . SER B 1 110 ? -8.188 14.492 12.078 1 96.56 110 SER B O 1
ATOM 3444 N N . ILE B 1 111 ? -10.008 13.273 12.562 1 96.94 111 ILE B N 1
ATOM 3445 C CA . ILE B 1 111 ? -10.922 14.242 11.969 1 96.94 111 ILE B CA 1
ATOM 3446 C C . ILE B 1 111 ? -10.82 15.57 12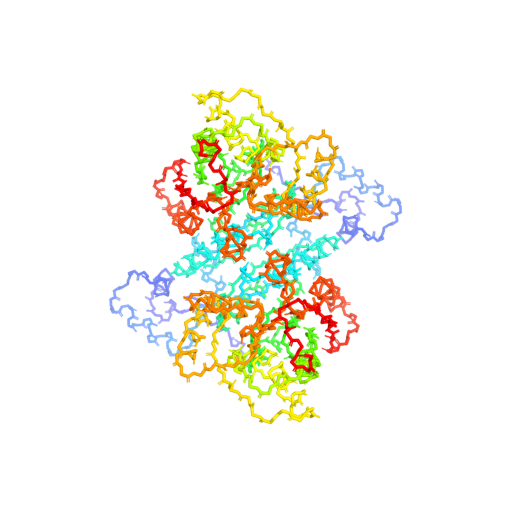.711 1 96.94 111 ILE B C 1
ATOM 3448 O O . ILE B 1 111 ? -10.695 16.625 12.086 1 96.94 111 ILE B O 1
ATOM 3452 N N . GLU B 1 112 ? -10.828 15.5 13.984 1 94.38 112 GLU B N 1
ATOM 3453 C CA . GLU B 1 112 ? -10.75 16.703 14.805 1 94.38 112 GLU B CA 1
ATOM 3454 C C . GLU B 1 112 ? -9.422 17.422 14.594 1 94.38 112 GLU B C 1
ATOM 3456 O O . GLU B 1 112 ? -9.383 18.656 14.5 1 94.38 112 GLU B O 1
ATOM 3461 N N . GLN B 1 113 ? -8.391 16.656 14.555 1 93.31 113 GLN B N 1
ATOM 3462 C CA . GLN B 1 113 ? -7.066 17.234 14.359 1 93.31 113 GLN B CA 1
ATOM 3463 C C . GLN B 1 113 ? -6.973 17.953 13.023 1 93.31 113 GLN B C 1
ATOM 3465 O O . GLN B 1 113 ? -6.461 19.078 12.953 1 93.31 113 GLN B O 1
ATOM 3470 N N . LEU B 1 114 ? -7.441 17.359 11.969 1 95.75 114 LEU B N 1
ATOM 3471 C CA . LEU B 1 114 ? -7.418 17.969 10.648 1 95.75 114 LEU B CA 1
ATOM 3472 C C . LEU B 1 114 ? -8.281 19.234 10.617 1 95.75 114 LEU B C 1
ATOM 3474 O O . LEU B 1 114 ? -7.91 20.234 10 1 95.75 114 LEU B O 1
ATOM 3478 N N . TRP B 1 115 ? -9.398 19.094 11.336 1 94.62 115 TRP B N 1
ATOM 3479 C CA . TRP B 1 115 ? -10.289 20.25 11.438 1 94.62 115 TRP B CA 1
ATOM 3480 C C . TRP B 1 115 ? -9.578 21.422 12.102 1 94.62 115 TRP B C 1
ATOM 3482 O O . TRP B 1 115 ? -9.656 22.562 11.625 1 94.62 115 TRP B O 1
ATOM 3492 N N . ARG B 1 116 ? -8.82 21.172 13.117 1 89.38 116 ARG B N 1
ATOM 3493 C CA . ARG B 1 116 ? -8.086 22.188 13.859 1 89.38 116 ARG B CA 1
ATOM 3494 C C . ARG B 1 116 ? -6.949 22.766 13.016 1 89.38 116 ARG B C 1
ATOM 3496 O O . ARG B 1 116 ? -6.512 23.891 13.242 1 89.38 116 ARG B O 1
ATOM 3503 N N . MET B 1 117 ? -6.551 22.031 12.07 1 89.25 117 MET B N 1
ATOM 3504 C CA . MET B 1 117 ? -5.484 22.484 11.18 1 89.25 117 MET B CA 1
ATOM 3505 C C . MET B 1 117 ? -6.047 23.312 10.039 1 89.25 117 MET B C 1
ATOM 3507 O O . MET B 1 117 ? -5.312 23.703 9.125 1 89.25 117 MET B O 1
ATOM 3511 N N . ASN B 1 118 ? -7.344 23.531 10 1 91.56 118 ASN B N 1
ATOM 3512 C CA . ASN B 1 118 ? -8.055 24.406 9.078 1 91.56 118 ASN B CA 1
ATOM 3513 C C . ASN B 1 118 ? -7.98 23.891 7.645 1 91.56 118 ASN B C 1
ATOM 3515 O O . ASN B 1 118 ? -7.773 24.672 6.711 1 91.56 118 ASN B O 1
ATOM 3519 N N . VAL B 1 119 ? -8.07 22.594 7.477 1 95.56 119 VAL B N 1
ATOM 3520 C CA . VAL B 1 119 ? -8.172 22.047 6.125 1 95.56 119 VAL B CA 1
ATOM 3521 C C . VAL B 1 119 ? -9.508 22.469 5.504 1 95.56 119 VAL B C 1
ATOM 3523 O O . VAL B 1 119 ? -10.453 22.828 6.219 1 95.56 119 VAL B O 1
ATOM 3526 N N . ASP B 1 120 ? -9.562 22.438 4.18 1 97.44 120 ASP B N 1
ATOM 3527 C CA . ASP B 1 120 ? -10.766 22.891 3.484 1 97.44 120 ASP B CA 1
ATOM 3528 C C . ASP B 1 120 ? -11.828 21.797 3.457 1 97.44 120 ASP B C 1
ATOM 3530 O O . ASP B 1 120 ? -13.008 22.062 3.26 1 97.44 120 ASP B O 1
ATOM 3534 N N . GLY B 1 121 ? -11.469 20.594 3.637 1 98.44 121 GLY B N 1
ATOM 3535 C CA . GLY B 1 121 ? -12.336 19.422 3.633 1 98.44 121 GLY B CA 1
ATOM 3536 C C . GLY B 1 121 ? -11.641 18.156 4.109 1 98.44 121 GLY B C 1
ATOM 3537 O O . GLY B 1 121 ? -10.414 18.109 4.18 1 98.44 121 GLY B O 1
ATOM 3538 N N . ILE B 1 122 ? -12.43 17.141 4.523 1 98.75 122 ILE B N 1
ATOM 3539 C CA . ILE B 1 122 ? -11.891 15.875 5.016 1 98.75 122 ILE B CA 1
ATOM 3540 C C . ILE B 1 122 ? -12.562 14.719 4.281 1 98.75 122 ILE B C 1
ATOM 3542 O O . ILE B 1 122 ? -13.773 14.727 4.066 1 98.75 122 ILE B O 1
ATOM 3546 N N . ILE B 1 123 ? -11.789 13.836 3.822 1 98.81 123 ILE B N 1
ATOM 3547 C CA . ILE B 1 123 ? -12.266 12.562 3.281 1 98.81 123 ILE B CA 1
ATOM 3548 C C . ILE B 1 123 ? -11.945 11.438 4.258 1 98.81 123 ILE B C 1
ATOM 3550 O O . ILE B 1 123 ? -10.789 11.258 4.656 1 98.81 123 ILE B O 1
ATOM 3554 N N . LEU B 1 124 ? -12.945 10.695 4.672 1 98.25 124 LEU B N 1
ATOM 3555 C CA . LEU B 1 124 ? -12.781 9.57 5.582 1 98.25 124 LEU B CA 1
ATOM 3556 C C . LEU B 1 124 ? -13.062 8.25 4.867 1 98.25 124 LEU B C 1
ATOM 3558 O O . LEU B 1 124 ? -14.188 8 4.434 1 98.25 124 LEU B O 1
ATOM 3562 N N . MET B 1 125 ? -12.023 7.512 4.652 1 97 125 MET B N 1
ATOM 3563 C CA . MET B 1 125 ? -12.258 6.113 4.316 1 97 125 MET B CA 1
ATOM 3564 C C . MET B 1 125 ? -12.531 5.289 5.57 1 97 125 MET B C 1
ATOM 3566 O O . MET B 1 125 ? -11.602 4.836 6.242 1 97 125 MET B O 1
ATOM 3570 N N . ALA B 1 126 ? -13.758 5.066 5.859 1 89 126 ALA B N 1
ATOM 3571 C CA . ALA B 1 126 ? -14.219 4.59 7.164 1 89 126 ALA B CA 1
ATOM 3572 C C . ALA B 1 126 ? -14.234 3.066 7.219 1 89 126 ALA B C 1
ATOM 3574 O O . ALA B 1 126 ? -14.508 2.404 6.215 1 89 126 ALA B O 1
ATOM 3575 N N . THR B 1 127 ? -13.898 2.539 8.375 1 84.38 127 THR B N 1
ATOM 3576 C CA . THR B 1 127 ? -14.117 1.122 8.648 1 84.38 127 THR B CA 1
ATOM 3577 C C . THR B 1 127 ? -15.578 0.855 9 1 84.38 127 THR B C 1
ATOM 3579 O O . THR B 1 127 ? -16.156 -0.14 8.555 1 84.38 127 THR B O 1
ATOM 3582 N N . ALA B 1 128 ? -16.141 1.749 9.742 1 87.75 128 ALA B N 1
ATOM 3583 C CA . ALA B 1 128 ? -17.547 1.775 10.148 1 87.75 128 ALA B CA 1
ATOM 3584 C C . ALA B 1 128 ? -18.016 3.207 10.375 1 87.75 128 ALA B C 1
ATOM 3586 O O . ALA B 1 128 ? -17.219 4.098 10.664 1 87.75 128 ALA B O 1
ATOM 3587 N N . VAL B 1 129 ? -19.297 3.367 10.133 1 91.81 129 VAL B N 1
ATOM 3588 C CA . VAL B 1 129 ? -19.875 4.656 10.469 1 91.81 129 VAL B CA 1
ATOM 3589 C C . VAL B 1 129 ? -20.766 4.512 11.703 1 91.81 129 VAL B C 1
ATOM 3591 O O . VAL B 1 129 ? -21.859 3.945 11.617 1 91.81 129 VAL B O 1
ATOM 3594 N N . THR B 1 130 ? -20.312 5.027 12.766 1 91.12 130 THR B N 1
ATOM 3595 C CA . THR B 1 130 ? -21.031 4.941 14.039 1 91.12 130 THR B CA 1
ATOM 3596 C C . THR B 1 130 ? -21.688 6.27 14.375 1 91.12 130 THR B C 1
ATOM 3598 O O . THR B 1 130 ? -21.547 7.25 13.641 1 91.12 130 THR B O 1
ATOM 3601 N N . MET B 1 131 ? -22.359 6.281 15.484 1 91.31 131 MET B N 1
ATOM 3602 C CA . MET B 1 131 ? -22.984 7.516 15.961 1 91.31 131 MET B CA 1
ATOM 3603 C C . MET B 1 131 ? -21.938 8.578 16.25 1 91.31 131 MET B C 1
ATOM 3605 O O . MET B 1 131 ? -22.172 9.766 16.047 1 91.31 131 MET B O 1
ATOM 3609 N N . ALA B 1 132 ? -20.828 8.133 16.719 1 91 132 ALA B N 1
ATOM 3610 C CA . ALA B 1 132 ? -19.75 9.07 17 1 91 132 ALA B CA 1
ATOM 3611 C C . ALA B 1 132 ? -19.297 9.773 15.727 1 91 132 ALA B C 1
ATOM 3613 O O . ALA B 1 132 ? -19.016 10.977 15.75 1 91 132 ALA B O 1
ATOM 3614 N N . HIS B 1 133 ? -19.234 9.086 14.641 1 93.12 133 HIS B N 1
ATOM 3615 C CA . HIS B 1 133 ? -18.906 9.688 13.352 1 93.12 133 HIS B CA 1
ATOM 3616 C C . HIS B 1 133 ? -19.953 10.711 12.922 1 93.12 133 HIS B C 1
ATOM 3618 O O . HIS B 1 133 ? -19.609 11.789 12.438 1 93.12 133 HIS B O 1
ATOM 3624 N N . GLN B 1 134 ? -21.172 10.367 13.141 1 91.75 134 GLN B N 1
ATOM 3625 C CA . GLN B 1 134 ? -22.266 11.258 12.797 1 91.75 134 GLN B CA 1
ATOM 3626 C C . GLN B 1 134 ? -22.203 12.547 13.602 1 91.75 134 GLN B C 1
ATOM 3628 O O . GLN B 1 134 ? -22.406 13.641 13.07 1 91.75 134 GLN B O 1
ATOM 3633 N N . ASN B 1 135 ? -21.922 12.367 14.867 1 92.75 135 ASN B N 1
ATOM 3634 C CA . ASN B 1 135 ? -21.844 13.516 15.758 1 92.75 135 ASN B CA 1
ATOM 3635 C C . ASN B 1 135 ? -20.719 14.461 15.352 1 92.75 135 ASN B C 1
ATOM 3637 O O . ASN B 1 135 ? -20.906 15.68 15.328 1 92.75 135 ASN B O 1
ATOM 3641 N N . ILE B 1 136 ? -19.609 13.922 15.031 1 92.75 136 ILE B N 1
ATOM 3642 C CA . ILE B 1 136 ? -18.484 14.773 14.648 1 92.75 136 ILE B CA 1
ATOM 3643 C C . ILE B 1 136 ? -18.766 15.438 13.305 1 92.75 136 ILE B C 1
ATOM 3645 O O . ILE B 1 136 ? -18.422 16.594 13.086 1 92.75 136 ILE B O 1
ATOM 3649 N N . ALA B 1 137 ? -19.359 14.742 12.391 1 93.31 137 ALA B N 1
ATOM 3650 C CA . ALA B 1 137 ? -19.719 15.297 11.086 1 93.31 137 ALA B CA 1
ATOM 3651 C C . ALA B 1 137 ? -20.641 16.5 11.227 1 93.31 137 ALA B C 1
ATOM 3653 O O . ALA B 1 137 ? -20.484 17.484 10.508 1 93.31 137 ALA B O 1
ATOM 3654 N N . ALA B 1 138 ? -21.547 16.438 12.164 1 91.81 138 ALA B N 1
ATOM 3655 C CA . ALA B 1 138 ? -22.531 17.5 12.383 1 91.81 138 ALA B CA 1
ATOM 3656 C C . ALA B 1 138 ? -21.891 18.734 12.977 1 91.81 138 ALA B C 1
ATOM 3658 O O . ALA B 1 138 ? -22.422 19.844 12.82 1 91.81 138 ALA B O 1
ATOM 3659 N N . LYS B 1 139 ? -20.781 18.516 13.617 1 92.31 139 LYS B N 1
ATOM 3660 C CA . LYS B 1 139 ? -20.125 19.609 14.305 1 92.31 139 LYS B CA 1
ATOM 3661 C C . LYS B 1 139 ? -19.188 20.359 13.359 1 92.31 139 LYS B C 1
ATOM 3663 O O . LYS B 1 139 ? -18.844 21.516 13.617 1 92.31 139 LYS B O 1
ATOM 3668 N N . LEU B 1 140 ? -18.781 19.766 12.312 1 94.06 140 LEU B N 1
ATOM 3669 C CA . LEU B 1 140 ? -17.812 20.344 11.406 1 94.06 140 LEU B CA 1
ATOM 3670 C C . LEU B 1 140 ? -18.422 21.469 10.586 1 94.06 140 LEU B C 1
ATOM 3672 O O . LEU B 1 140 ? -19.578 21.375 10.172 1 94.06 140 LEU B O 1
ATOM 3676 N N . ASP B 1 141 ? -17.703 22.5 10.352 1 95.06 141 ASP B N 1
ATOM 3677 C CA . ASP B 1 141 ? -18.125 23.594 9.469 1 95.06 141 ASP B CA 1
ATOM 3678 C C . ASP B 1 141 ? -17.5 23.453 8.086 1 95.06 141 ASP B C 1
ATOM 3680 O O . ASP B 1 141 ? -17.5 24.406 7.297 1 95.06 141 ASP B O 1
ATOM 3684 N N . ILE B 1 142 ? -16.812 22.375 7.836 1 96.25 142 ILE B N 1
ATOM 3685 C CA . ILE B 1 142 ? -16.25 22.016 6.535 1 96.25 142 ILE B CA 1
ATOM 3686 C C . ILE B 1 142 ? -16.828 20.703 6.051 1 96.25 142 ILE B C 1
ATOM 3688 O O . ILE B 1 142 ? -17.359 19.922 6.848 1 96.25 142 ILE B O 1
ATOM 3692 N N . PRO B 1 143 ? -16.703 20.391 4.742 1 97.75 143 PRO B N 1
ATOM 3693 C CA . PRO B 1 143 ? -17.25 19.141 4.227 1 97.75 143 PRO B CA 1
ATOM 3694 C C . PRO B 1 143 ? -16.484 17.906 4.727 1 97.75 143 PRO B C 1
ATOM 3696 O O . PRO B 1 143 ? -15.258 17.953 4.852 1 97.75 143 PRO B O 1
ATOM 3699 N N . LEU B 1 144 ? -17.266 16.859 5.047 1 97.94 144 LEU B N 1
ATOM 3700 C CA . LEU B 1 144 ? -16.766 15.531 5.344 1 97.94 144 LEU B CA 1
ATOM 3701 C C . LEU B 1 144 ? -17.344 14.5 4.379 1 97.94 144 LEU B C 1
ATOM 3703 O O . LEU B 1 144 ? -18.562 14.297 4.34 1 97.94 144 LEU B O 1
ATOM 3707 N N . LEU B 1 145 ? -16.516 13.914 3.592 1 98.5 145 LEU B N 1
ATOM 3708 C CA . LEU B 1 145 ? -16.922 12.906 2.615 1 98.5 145 LEU B CA 1
ATOM 3709 C C . LEU B 1 145 ? -16.594 11.508 3.113 1 98.5 145 LEU B C 1
ATOM 3711 O O . LEU B 1 145 ? -15.469 11.234 3.518 1 98.5 145 LEU B O 1
ATOM 3715 N N . PHE B 1 146 ? -17.594 10.641 3.143 1 98 146 PHE B N 1
ATOM 3716 C CA . PHE B 1 146 ? -17.406 9.242 3.51 1 98 146 PHE B CA 1
ATOM 3717 C C . PHE B 1 146 ? -17.156 8.391 2.271 1 98 146 PHE B C 1
ATOM 3719 O O . PHE B 1 146 ? -17.922 8.445 1.309 1 98 146 PHE B O 1
ATOM 3726 N N . VAL B 1 147 ? -16.109 7.609 2.314 1 97.94 147 VAL B N 1
ATOM 3727 C CA . VAL B 1 147 ? -15.766 6.676 1.243 1 97.94 147 VAL B CA 1
ATOM 3728 C C . VAL B 1 147 ? -15.727 5.254 1.791 1 97.94 147 VAL B C 1
ATOM 3730 O O . VAL B 1 147 ? -15.273 5.027 2.916 1 97.94 147 VAL B O 1
ATOM 3733 N N . ALA B 1 148 ? -16.25 4.219 1.062 1 95.5 148 ALA B N 1
ATOM 3734 C CA . ALA B 1 148 ? -16.203 2.781 1.319 1 95.5 148 ALA B CA 1
ATOM 3735 C C . ALA B 1 148 ? -17.359 2.354 2.217 1 95.5 148 ALA B C 1
ATOM 3737 O O . ALA B 1 148 ? -17.734 1.18 2.24 1 95.5 148 ALA B O 1
ATOM 3738 N N . GLN B 1 149 ? -17.844 3.271 3.084 1 94.94 149 GLN B N 1
ATOM 3739 C CA . GLN B 1 149 ? -19 2.988 3.938 1 94.94 149 GLN B CA 1
ATOM 3740 C C . GLN B 1 149 ? -20.109 4.008 3.713 1 94.94 149 GLN B C 1
ATOM 3742 O O . GLN B 1 149 ? -19.844 5.195 3.52 1 94.94 149 GLN B O 1
ATOM 3747 N N . ARG B 1 150 ? -21.281 3.551 3.867 1 93.44 150 ARG B N 1
ATOM 3748 C CA . ARG B 1 150 ? -22.422 4.434 3.676 1 93.44 150 ARG B CA 1
ATOM 3749 C C . ARG B 1 150 ? -22.625 5.34 4.887 1 93.44 150 ARG B C 1
ATOM 3751 O O . ARG B 1 150 ? -22.5 4.898 6.027 1 93.44 150 ARG B O 1
ATOM 3758 N N . TYR B 1 151 ? -22.844 6.512 4.602 1 91.5 151 TYR B N 1
ATOM 3759 C CA . TYR B 1 151 ? -23.266 7.508 5.574 1 91.5 151 TYR B CA 1
ATOM 3760 C C . TYR B 1 151 ? -24.625 8.102 5.195 1 91.5 151 TYR B C 1
ATOM 3762 O O . TYR B 1 151 ? -24.703 8.977 4.328 1 91.5 151 TYR B O 1
ATOM 3770 N N . GLY B 1 152 ? -25.672 7.758 5.883 1 89.5 152 GLY B N 1
ATOM 3771 C CA . GLY B 1 152 ? -27.031 8.109 5.516 1 89.5 152 GLY B CA 1
ATOM 3772 C C . GLY B 1 152 ? -27.312 9.602 5.617 1 89.5 152 GLY B C 1
ATOM 3773 O O . GLY B 1 152 ? -28.141 10.133 4.875 1 89.5 152 GLY B O 1
ATOM 3774 N N . ALA B 1 153 ? -26.625 10.305 6.449 1 90.69 153 ALA B N 1
ATOM 3775 C CA . ALA B 1 153 ? -26.922 11.711 6.719 1 90.69 153 ALA B CA 1
ATOM 3776 C C . ALA B 1 153 ? -26.016 12.625 5.902 1 90.69 153 ALA B C 1
ATOM 3778 O O . ALA B 1 153 ? -26.062 13.852 6.062 1 90.69 153 ALA B O 1
ATOM 3779 N N . GLY B 1 154 ? -25.234 12.023 4.996 1 93.75 154 GLY B N 1
ATOM 3780 C CA . GLY B 1 154 ? -24.281 12.812 4.23 1 93.75 154 GLY B CA 1
ATOM 3781 C C . GLY B 1 154 ? -23.906 12.18 2.906 1 93.75 154 GLY B C 1
ATOM 3782 O O . GLY B 1 154 ? -24.688 11.43 2.324 1 93.75 154 GLY B O 1
ATOM 3783 N N . VAL B 1 155 ? -22.812 12.609 2.367 1 96.81 155 VAL B N 1
ATOM 3784 C CA . VAL B 1 155 ? -22.359 12.156 1.053 1 96.81 155 VAL B CA 1
ATOM 3785 C C . VAL B 1 155 ? -21.406 10.977 1.206 1 96.81 155 VAL B C 1
ATOM 3787 O O . VAL B 1 155 ? -20.469 11.031 2 1 96.81 155 VAL B O 1
ATOM 3790 N N . SER B 1 156 ? -21.703 9.914 0.51 1 97.88 156 SER B N 1
ATOM 3791 C CA . SER B 1 156 ? -20.844 8.734 0.576 1 97.88 156 SER B CA 1
ATOM 3792 C C . SER B 1 156 ? -20.609 8.141 -0.81 1 97.88 156 SER B C 1
ATOM 3794 O O . SER B 1 156 ? -21.469 8.242 -1.688 1 97.88 156 SER B O 1
ATOM 3796 N N . ILE B 1 157 ? -19.469 7.645 -1.062 1 98.25 157 ILE B N 1
ATOM 3797 C CA . ILE B 1 157 ? -19.078 6.859 -2.229 1 98.25 157 ILE B CA 1
ATOM 3798 C C . ILE B 1 157 ? -18.797 5.418 -1.806 1 98.25 157 ILE B C 1
ATOM 3800 O O . ILE B 1 157 ? -17.906 5.176 -0.975 1 98.25 157 ILE B O 1
ATOM 3804 N N . ILE B 1 158 ? -19.547 4.43 -2.334 1 97.69 158 ILE B N 1
ATOM 3805 C CA . ILE B 1 158 ? -19.391 3.055 -1.873 1 97.69 158 ILE B CA 1
ATOM 3806 C C . ILE B 1 158 ? -19.328 2.109 -3.072 1 97.69 158 ILE B C 1
ATOM 3808 O O . ILE B 1 158 ? -19.797 2.453 -4.16 1 97.69 158 ILE B O 1
ATOM 3812 N N . ASN B 1 159 ? -18.75 0.958 -2.869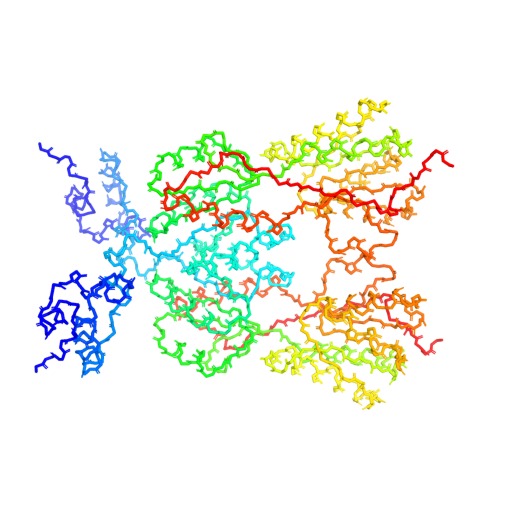 1 97.5 159 ASN B N 1
ATOM 3813 C CA . ASN B 1 159 ? -18.844 -0.126 -3.84 1 97.5 159 ASN B CA 1
ATOM 3814 C C . ASN B 1 159 ? -20.234 -0.768 -3.826 1 97.5 159 ASN B C 1
ATOM 3816 O O . ASN B 1 159 ? -20.906 -0.777 -2.793 1 97.5 159 ASN B O 1
ATOM 3820 N N . ASP B 1 160 ? -20.656 -1.265 -4.918 1 97.88 160 ASP B N 1
ATOM 3821 C CA . ASP B 1 160 ? -21.859 -2.084 -4.953 1 97.88 160 ASP B CA 1
ATOM 3822 C C . ASP B 1 160 ? -21.578 -3.496 -4.445 1 97.88 160 ASP B C 1
ATOM 3824 O O . ASP B 1 160 ? -21.688 -4.465 -5.199 1 97.88 160 ASP B O 1
ATOM 3828 N N . ASP B 1 161 ? -21.328 -3.617 -3.195 1 98.12 161 ASP B N 1
ATOM 3829 C CA . ASP B 1 161 ? -20.875 -4.852 -2.561 1 98.12 161 ASP B CA 1
ATOM 3830 C C . ASP B 1 161 ? -21.953 -5.938 -2.65 1 98.12 161 ASP B C 1
ATOM 3832 O O . ASP B 1 161 ? -21.641 -7.105 -2.889 1 98.12 161 ASP B O 1
ATOM 3836 N N . TYR B 1 162 ? -23.188 -5.523 -2.475 1 98.38 162 TYR B N 1
ATOM 3837 C CA . TYR B 1 162 ? -24.25 -6.52 -2.514 1 98.38 162 TYR B CA 1
ATOM 3838 C C . TYR B 1 162 ? -24.344 -7.16 -3.893 1 98.38 162 TYR B C 1
ATOM 3840 O O . TYR B 1 162 ? -24.344 -8.391 -4.016 1 98.38 162 TYR B O 1
ATOM 3848 N N . SER B 1 163 ? -24.406 -6.328 -4.934 1 98.81 163 SER B N 1
ATOM 3849 C CA . SER B 1 163 ? -24.547 -6.855 -6.289 1 98.81 163 SER B CA 1
ATOM 3850 C C . SER B 1 163 ? -23.328 -7.684 -6.68 1 98.81 163 SER B C 1
ATOM 3852 O O . SER B 1 163 ? -23.453 -8.703 -7.355 1 98.81 163 SER B O 1
ATOM 3854 N N . ALA B 1 164 ? -22.203 -7.223 -6.277 1 98.88 164 ALA B N 1
ATOM 3855 C CA . ALA B 1 164 ? -20.969 -7.98 -6.539 1 98.88 164 ALA B CA 1
ATOM 3856 C C . ALA B 1 164 ? -21.031 -9.352 -5.875 1 98.88 164 ALA B C 1
ATOM 3858 O O . ALA B 1 164 ? -20.719 -10.367 -6.508 1 98.88 164 ALA B O 1
ATOM 3859 N N . GLY B 1 165 ? -21.422 -9.359 -4.598 1 98.94 165 GLY B N 1
ATOM 3860 C CA . GLY B 1 165 ? -21.578 -10.625 -3.9 1 98.94 165 GLY B CA 1
ATOM 3861 C C . GLY B 1 165 ? -22.609 -11.539 -4.555 1 98.94 165 GLY B C 1
ATOM 3862 O O . GLY B 1 165 ? -22.359 -12.742 -4.715 1 98.94 165 GLY B O 1
ATOM 3863 N N . TYR B 1 166 ? -23.688 -10.945 -4.941 1 98.88 166 TYR B N 1
ATOM 3864 C CA . TYR B 1 166 ? -24.75 -11.711 -5.578 1 98.88 166 TYR B CA 1
ATOM 3865 C C . TYR B 1 166 ? -24.25 -12.391 -6.852 1 98.88 166 TYR B C 1
ATOM 3867 O O . TYR B 1 166 ? -24.531 -13.562 -7.086 1 98.88 166 TYR B O 1
ATOM 3875 N N . GLU B 1 167 ? -23.516 -11.68 -7.613 1 98.88 167 GLU B N 1
ATOM 3876 C CA . GLU B 1 167 ? -22.984 -12.219 -8.859 1 98.88 167 GLU B CA 1
ATOM 3877 C C . GLU B 1 167 ? -22.016 -13.375 -8.594 1 98.88 167 GLU B C 1
ATOM 3879 O O . GLU B 1 167 ? -22.016 -14.359 -9.328 1 98.88 167 GLU B O 1
ATOM 3884 N N . VAL B 1 168 ? -21.219 -13.266 -7.547 1 98.94 168 VAL B N 1
ATOM 3885 C CA . VAL B 1 168 ? -20.281 -14.32 -7.172 1 98.94 168 VAL B CA 1
ATOM 3886 C C . VAL B 1 168 ? -21.047 -15.57 -6.746 1 98.94 168 VAL B C 1
ATOM 3888 O O . VAL B 1 168 ? -20.734 -16.688 -7.172 1 98.94 168 VAL B O 1
ATOM 3891 N N . GLY B 1 169 ? -22.078 -15.367 -5.922 1 98.88 169 GLY B N 1
ATOM 3892 C CA . GLY B 1 169 ? -22.906 -16.5 -5.52 1 98.88 169 GLY B CA 1
ATOM 3893 C C . GLY B 1 169 ? -23.562 -17.188 -6.691 1 98.88 169 GLY B C 1
ATOM 3894 O O . GLY B 1 169 ? -23.531 -18.422 -6.789 1 98.88 169 GLY B O 1
ATOM 3895 N N . LYS B 1 170 ? -24.141 -16.391 -7.57 1 98.81 170 LYS B N 1
ATOM 3896 C CA . LYS B 1 170 ? -24.781 -16.906 -8.773 1 98.81 170 LYS B CA 1
ATOM 3897 C C . LYS B 1 170 ? -23.781 -17.703 -9.625 1 98.81 170 LYS B C 1
ATOM 3899 O O . LYS B 1 170 ? -24.109 -18.797 -10.102 1 98.81 170 LYS B O 1
ATOM 3904 N N . TYR B 1 171 ? -22.609 -17.172 -9.797 1 98.88 171 TYR B N 1
ATOM 3905 C CA . TYR B 1 171 ? -21.578 -17.812 -10.586 1 98.88 171 TYR B CA 1
ATOM 3906 C C . TYR B 1 171 ? -21.172 -19.156 -9.977 1 98.88 171 TYR B C 1
ATOM 3908 O O . TYR B 1 171 ? -21.062 -20.156 -10.688 1 98.88 171 TYR B O 1
ATOM 3916 N N . ALA B 1 172 ? -20.984 -19.172 -8.688 1 98.75 172 ALA B N 1
ATOM 3917 C CA . ALA B 1 172 ? -20.609 -20.391 -7.984 1 98.75 172 ALA B CA 1
ATOM 3918 C C . ALA B 1 172 ? -21.641 -21.484 -8.18 1 98.75 172 ALA B C 1
ATOM 3920 O O . ALA B 1 172 ? -21.297 -22.641 -8.477 1 98.75 172 ALA B O 1
ATOM 3921 N N . ALA B 1 173 ? -22.875 -21.125 -8.008 1 98.56 173 ALA B N 1
ATOM 3922 C CA . ALA B 1 173 ? -23.969 -22.078 -8.188 1 98.56 173 ALA B CA 1
ATOM 3923 C C . ALA B 1 173 ? -24.031 -22.578 -9.625 1 98.56 173 ALA B C 1
ATOM 3925 O O . ALA B 1 173 ? -24.219 -23.766 -9.867 1 98.56 173 ALA B O 1
ATOM 3926 N N . TYR B 1 174 ? -23.906 -21.625 -10.516 1 98.44 174 TYR B N 1
ATOM 3927 C CA . TYR B 1 174 ? -23.938 -21.953 -11.945 1 98.44 174 TYR B CA 1
ATOM 3928 C C . TYR B 1 174 ? -22.859 -22.953 -12.305 1 98.44 174 TYR B C 1
ATOM 3930 O O . TYR B 1 174 ? -23.062 -23.828 -13.148 1 98.44 174 TYR B O 1
ATOM 3938 N N . MET B 1 175 ? -21.719 -22.891 -11.656 1 98.56 175 MET B N 1
ATOM 3939 C CA . MET B 1 175 ? -20.594 -23.781 -11.914 1 98.56 175 MET B CA 1
ATOM 3940 C C . MET B 1 175 ? -20.781 -25.125 -11.227 1 98.56 175 MET B C 1
ATOM 3942 O O . MET B 1 175 ? -19.922 -26 -11.328 1 98.56 175 MET B O 1
ATOM 3946 N N . GLY B 1 176 ? -21.875 -25.312 -10.477 1 98.31 176 GLY B N 1
ATOM 3947 C CA . GLY B 1 176 ? -22.266 -26.609 -9.961 1 98.31 176 GLY B CA 1
ATOM 3948 C C . GLY B 1 176 ? -21.844 -26.844 -8.523 1 98.31 176 GLY B C 1
ATOM 3949 O O . GLY B 1 176 ? -22.047 -27.922 -7.977 1 98.31 176 GLY B O 1
ATOM 3950 N N . HIS B 1 177 ? -21.25 -25.859 -7.887 1 98.5 177 HIS B N 1
ATOM 3951 C CA . HIS B 1 177 ? -20.766 -26.031 -6.52 1 98.5 177 HIS B CA 1
ATOM 3952 C C . HIS B 1 177 ? -21.922 -25.984 -5.52 1 98.5 177 HIS B C 1
ATOM 3954 O O . HIS B 1 177 ? -22.781 -25.109 -5.594 1 98.5 177 HIS B O 1
ATOM 3960 N N . ARG B 1 178 ? -21.922 -26.938 -4.578 1 97.69 178 ARG B N 1
ATOM 3961 C CA . ARG B 1 178 ? -22.984 -27.016 -3.576 1 97.69 178 ARG B CA 1
ATOM 3962 C C . ARG B 1 178 ? -22.406 -27.109 -2.17 1 97.69 178 ARG B C 1
ATOM 3964 O O . ARG B 1 178 ? -23.094 -26.828 -1.188 1 97.69 178 ARG B O 1
ATOM 3971 N N . LYS B 1 179 ? -21.172 -27.547 -2.029 1 98 179 LYS B N 1
ATOM 3972 C CA . LYS B 1 179 ? -20.438 -27.547 -0.77 1 98 179 LYS B CA 1
ATOM 3973 C C . LYS B 1 179 ? -19.484 -26.359 -0.692 1 98 179 LYS B C 1
ATOM 3975 O O . LYS B 1 179 ? -18.312 -26.453 -1.066 1 98 179 LYS B O 1
ATOM 3980 N N . ILE B 1 180 ? -20.031 -25.281 -0.17 1 98.56 180 ILE B N 1
ATOM 3981 C CA . ILE B 1 180 ? -19.312 -24 -0.247 1 98.56 180 ILE B CA 1
ATOM 3982 C C . ILE B 1 180 ? -18.984 -23.5 1.16 1 98.56 180 ILE B C 1
ATOM 3984 O O . ILE B 1 180 ? -19.828 -23.594 2.062 1 98.56 180 ILE B O 1
ATOM 3988 N N . CYS B 1 181 ? -17.766 -23.031 1.322 1 98.88 181 CYS B N 1
ATOM 3989 C CA . CYS B 1 181 ? -17.359 -22.312 2.527 1 98.88 181 CYS B CA 1
ATOM 3990 C C . CYS B 1 181 ? -17.031 -20.859 2.213 1 98.88 181 CYS B C 1
ATOM 3992 O O . CYS B 1 181 ? -16.188 -20.578 1.357 1 98.88 181 CYS B O 1
ATOM 3994 N N . TYR B 1 182 ? -17.766 -19.969 2.82 1 98.88 182 TYR B N 1
ATOM 3995 C CA . TYR B 1 182 ? -17.5 -18.531 2.734 1 98.88 182 TYR B CA 1
ATOM 3996 C C . TYR B 1 182 ? -16.734 -18.047 3.963 1 98.88 182 TYR B C 1
ATOM 3998 O O . TYR B 1 182 ? -17.156 -18.281 5.098 1 98.88 182 TYR B O 1
ATOM 4006 N N . ILE B 1 183 ? -15.578 -17.438 3.697 1 98.88 183 ILE B N 1
ATOM 4007 C CA . ILE B 1 183 ? -14.812 -16.844 4.785 1 98.88 183 ILE B CA 1
ATOM 4008 C C . ILE B 1 183 ? -14.852 -15.328 4.676 1 98.88 183 ILE B C 1
ATOM 4010 O O . ILE B 1 183 ? -14.281 -14.75 3.742 1 98.88 183 ILE B O 1
ATOM 4014 N N . GLY B 1 184 ? -15.555 -14.695 5.598 1 98.5 184 GLY B N 1
ATOM 4015 C CA . GLY B 1 184 ? -15.727 -13.25 5.594 1 98.5 184 GLY B CA 1
ATOM 4016 C C . GLY B 1 184 ? -15.211 -12.586 6.855 1 98.5 184 GLY B C 1
ATOM 4017 O O . GLY B 1 184 ? -14.359 -13.148 7.559 1 98.5 184 GLY B O 1
ATOM 4018 N N . VAL B 1 185 ? -15.57 -11.32 7.012 1 97.31 185 VAL B N 1
ATOM 4019 C CA . VAL B 1 185 ? -15.148 -10.539 8.172 1 97.31 185 VAL B CA 1
ATOM 4020 C C . VAL B 1 185 ? -16.359 -10.18 9.023 1 97.31 185 VAL B C 1
ATOM 4022 O O . VAL B 1 185 ? -17.5 -10.484 8.656 1 97.31 185 VAL B O 1
ATOM 4025 N N . SER B 1 186 ? -16.078 -9.539 10.156 1 95.44 186 SER B N 1
ATOM 4026 C CA . SER B 1 186 ? -17.141 -9.18 11.094 1 95.44 186 SER B CA 1
ATOM 4027 C C . SER B 1 186 ? -18.078 -8.141 10.492 1 95.44 186 SER B C 1
ATOM 4029 O O . SER B 1 186 ? -17.688 -7.375 9.609 1 95.44 186 SER B O 1
ATOM 4031 N N . GLY B 1 187 ? -19.312 -8.055 11.016 1 95 187 GLY B N 1
ATOM 4032 C CA . GLY B 1 187 ? -20.328 -7.109 10.578 1 95 187 GLY B CA 1
ATOM 4033 C C . GLY B 1 187 ? -20.031 -5.68 10.984 1 95 187 GLY B C 1
ATOM 4034 O O . GLY B 1 187 ? -20.734 -4.754 10.586 1 95 187 GLY B O 1
ATOM 4035 N N . LYS B 1 188 ? -18.938 -5.516 11.719 1 90.94 188 LYS B N 1
ATOM 4036 C CA . LYS B 1 188 ? -18.516 -4.148 12.008 1 90.94 188 LYS B CA 1
ATOM 4037 C C . LYS B 1 188 ? -18.219 -3.381 10.727 1 90.94 188 LYS B C 1
ATOM 4039 O O . LYS B 1 188 ? -18.484 -2.182 10.641 1 90.94 188 LYS B O 1
ATOM 4044 N N . ASP B 1 189 ? -17.578 -4.094 9.859 1 92.88 189 ASP B N 1
ATOM 4045 C CA . ASP B 1 189 ? -17.469 -3.588 8.492 1 92.88 189 ASP B CA 1
ATOM 4046 C C . ASP B 1 189 ? -18.719 -3.92 7.68 1 92.88 189 ASP B C 1
ATOM 4048 O O . ASP B 1 189 ? -18.828 -5.008 7.105 1 92.88 189 ASP B O 1
ATOM 4052 N N . GLU B 1 190 ? -19.578 -3.068 7.578 1 94.94 190 GLU B N 1
ATOM 4053 C CA . GLU B 1 190 ? -20.891 -3.352 7 1 94.94 190 GLU B CA 1
ATOM 4054 C C . GLU B 1 190 ? -20.781 -3.676 5.512 1 94.94 190 GLU B C 1
ATOM 4056 O O . GLU B 1 190 ? -21.484 -4.559 5.012 1 94.94 190 GLU B O 1
ATOM 4061 N N . ALA B 1 191 ? -19.969 -2.986 4.789 1 96 191 ALA B N 1
ATOM 4062 C CA . ALA B 1 191 ? -19.828 -3.191 3.35 1 96 191 ALA B CA 1
ATOM 4063 C C . ALA B 1 191 ? -19.406 -4.625 3.037 1 96 191 ALA B C 1
ATOM 4065 O O . ALA B 1 191 ? -20.047 -5.305 2.227 1 96 191 ALA B O 1
ATOM 4066 N N . VAL B 1 192 ? -18.422 -5.117 3.764 1 96.88 192 VAL B N 1
ATOM 4067 C CA . VAL B 1 192 ? -17.844 -6.422 3.451 1 96.88 192 VAL B CA 1
ATOM 4068 C C . VAL B 1 192 ? -18.516 -7.496 4.305 1 96.88 192 VAL B C 1
ATOM 4070 O O . VAL B 1 192 ? -18.875 -8.562 3.805 1 96.88 192 VAL B O 1
ATOM 4073 N N . GLY B 1 193 ? -18.719 -7.164 5.555 1 97.44 193 GLY B N 1
ATOM 4074 C CA . GLY B 1 193 ? -19.188 -8.164 6.5 1 97.44 193 GLY B CA 1
ATOM 4075 C C . GLY B 1 193 ? -20.688 -8.391 6.445 1 97.44 193 GLY B C 1
ATOM 4076 O O . GLY B 1 193 ? -21.188 -9.398 6.949 1 97.44 193 GLY B O 1
ATOM 4077 N N . ILE B 1 194 ? -21.406 -7.477 5.84 1 97.81 194 ILE B N 1
ATOM 4078 C CA . ILE B 1 194 ? -22.859 -7.625 5.777 1 97.81 194 ILE B CA 1
ATOM 4079 C C . ILE B 1 194 ? -23.312 -7.637 4.32 1 97.81 194 ILE B C 1
ATOM 4081 O O . ILE B 1 194 ? -23.703 -8.68 3.791 1 97.81 194 ILE B O 1
ATOM 4085 N N . TYR B 1 195 ? -23.125 -6.578 3.586 1 98.12 195 TYR B N 1
ATOM 4086 C CA . TYR B 1 195 ? -23.719 -6.438 2.26 1 98.12 195 TYR B CA 1
ATOM 4087 C C . TYR B 1 195 ? -23.078 -7.41 1.274 1 98.12 195 TYR B C 1
ATOM 4089 O O . TYR B 1 195 ? -23.781 -8.086 0.519 1 98.12 195 TYR B O 1
ATOM 4097 N N . ARG B 1 196 ? -21.781 -7.492 1.212 1 98.56 196 ARG B N 1
ATOM 4098 C CA . ARG B 1 196 ? -21.094 -8.43 0.323 1 98.56 196 ARG B CA 1
ATOM 4099 C C . ARG B 1 196 ? -21.453 -9.867 0.672 1 98.56 196 ARG B C 1
ATOM 4101 O O . ARG B 1 196 ? -21.781 -10.664 -0.212 1 98.56 196 ARG B O 1
ATOM 4108 N N . LYS B 1 197 ? -21.344 -10.141 1.976 1 98.81 197 LYS B N 1
ATOM 4109 C CA . LYS B 1 197 ? -21.688 -11.477 2.457 1 98.81 197 LYS B CA 1
ATOM 4110 C C . LYS B 1 197 ? -23.125 -11.844 2.086 1 98.81 197 LYS B C 1
ATOM 4112 O O . LYS B 1 197 ? -23.375 -12.93 1.545 1 98.81 197 LYS B O 1
ATOM 4117 N N . ASP B 1 198 ? -24.047 -10.938 2.402 1 98.75 198 ASP B N 1
ATOM 4118 C CA . ASP B 1 198 ? -25.453 -11.188 2.088 1 98.75 198 ASP B CA 1
ATOM 4119 C C . ASP B 1 198 ? -25.656 -11.391 0.588 1 98.75 198 ASP B C 1
ATOM 4121 O O . ASP B 1 198 ? -26.438 -12.242 0.173 1 98.75 198 ASP B O 1
ATOM 4125 N N . GLY B 1 199 ? -24.938 -10.617 -0.188 1 98.88 199 GLY B N 1
ATOM 4126 C CA . GLY B 1 199 ? -24.984 -10.812 -1.629 1 98.88 199 GLY B CA 1
ATOM 4127 C C . GLY B 1 199 ? -24.594 -12.219 -2.057 1 98.88 199 GLY B C 1
ATOM 4128 O O . GLY B 1 199 ? -25.312 -12.859 -2.824 1 98.88 199 GLY B O 1
ATOM 4129 N N . VAL B 1 200 ? -23.5 -12.695 -1.528 1 98.88 200 VAL B N 1
ATOM 4130 C CA . VAL B 1 200 ? -23.031 -14.031 -1.877 1 98.88 200 VAL B CA 1
ATOM 4131 C C . VAL B 1 200 ? -24.047 -15.078 -1.464 1 98.88 200 VAL B C 1
ATOM 4133 O O . VAL B 1 200 ? -24.422 -15.938 -2.264 1 98.88 200 VAL B O 1
ATOM 4136 N N . ILE B 1 201 ? -24.531 -15 -0.231 1 98.69 201 ILE B N 1
ATOM 4137 C CA . ILE B 1 201 ? -25.438 -15.984 0.331 1 98.69 201 ILE B CA 1
ATOM 4138 C C . ILE B 1 201 ? -26.734 -15.992 -0.469 1 98.69 201 ILE B C 1
ATOM 4140 O O . ILE B 1 201 ? -27.25 -17.062 -0.829 1 98.69 201 ILE B O 1
ATOM 4144 N N . ASN B 1 202 ? -27.266 -14.805 -0.756 1 98.75 202 ASN B N 1
ATOM 4145 C CA . ASN B 1 202 ? -28.516 -14.711 -1.505 1 98.75 202 ASN B CA 1
ATOM 4146 C C . ASN B 1 202 ? -28.344 -15.18 -2.947 1 98.75 202 ASN B C 1
ATOM 4148 O O . ASN B 1 202 ? -29.234 -15.805 -3.518 1 98.75 202 ASN B O 1
ATOM 4152 N N . GLY B 1 203 ? -27.188 -14.812 -3.592 1 98.75 203 GLY B N 1
ATOM 4153 C CA . GLY B 1 203 ? -26.906 -15.32 -4.922 1 98.75 203 GLY B CA 1
ATOM 4154 C C . GLY B 1 203 ? -26.875 -16.844 -4.988 1 98.75 203 GLY B C 1
ATOM 4155 O O . GLY B 1 203 ? -27.375 -17.438 -5.941 1 98.75 203 GLY B O 1
ATOM 4156 N N . LEU B 1 204 ? -26.312 -17.453 -3.93 1 98.75 204 LEU B N 1
ATOM 4157 C CA . LEU B 1 204 ? -26.297 -18.922 -3.828 1 98.75 204 LEU B CA 1
ATOM 4158 C C . LEU B 1 204 ? -27.703 -19.469 -3.611 1 98.75 204 LEU B C 1
ATOM 4160 O O . LEU B 1 204 ? -28.141 -20.344 -4.348 1 98.75 204 LEU B O 1
ATOM 4164 N N . ARG B 1 205 ? -28.359 -18.922 -2.631 1 98.31 205 ARG B N 1
ATOM 4165 C CA . ARG B 1 205 ? -29.688 -19.391 -2.248 1 98.31 205 ARG B CA 1
ATOM 4166 C C . ARG B 1 205 ? -30.656 -19.312 -3.422 1 98.31 205 ARG B C 1
ATOM 4168 O O . ARG B 1 205 ? -31.359 -20.266 -3.721 1 98.31 205 ARG B O 1
ATOM 4175 N N . ASP B 1 206 ? -30.672 -18.234 -4.09 1 98.38 206 ASP B N 1
ATOM 4176 C CA . ASP B 1 206 ? -31.609 -18 -5.191 1 98.38 206 ASP B CA 1
ATOM 4177 C C . ASP B 1 206 ? -31.297 -18.891 -6.383 1 98.38 206 ASP B C 1
ATOM 4179 O O . ASP B 1 206 ? -32.094 -19.016 -7.305 1 98.38 206 ASP B O 1
ATOM 4183 N N . ASN B 1 207 ? -30.203 -19.547 -6.352 1 98.12 207 ASN B N 1
ATOM 4184 C CA . ASN B 1 207 ? -29.812 -20.438 -7.438 1 98.12 207 ASN B CA 1
ATOM 4185 C C . ASN B 1 207 ? -29.609 -21.859 -6.949 1 98.12 207 ASN B C 1
ATOM 4187 O O . ASN B 1 207 ? -28.797 -22.609 -7.496 1 98.12 207 ASN B O 1
ATOM 4191 N N . GLY B 1 208 ? -30.219 -22.203 -5.832 1 97.38 208 GLY B N 1
ATOM 4192 C CA . GLY B 1 208 ? -30.422 -23.594 -5.453 1 97.38 208 GLY B CA 1
ATOM 4193 C C . GLY B 1 208 ? -29.406 -24.078 -4.43 1 97.38 208 GLY B C 1
ATOM 4194 O O . GLY B 1 208 ? -29.344 -25.281 -4.145 1 97.38 208 GLY B O 1
ATOM 4195 N N . VAL B 1 209 ? -28.594 -23.234 -3.926 1 97.5 209 VAL B N 1
ATOM 4196 C CA . VAL B 1 209 ? -27.625 -23.625 -2.908 1 97.5 209 VAL B CA 1
ATOM 4197 C C . VAL B 1 209 ? -28.031 -23.047 -1.558 1 97.5 209 VAL B C 1
ATOM 4199 O O . VAL B 1 209 ? -27.938 -21.828 -1.351 1 97.5 209 VAL B O 1
ATOM 4202 N N . SER B 1 210 ? -28.406 -23.859 -0.639 1 91.25 210 SER B N 1
ATOM 4203 C CA . SER B 1 210 ? -29 -23.328 0.581 1 91.25 210 SER B CA 1
ATOM 4204 C C . SER B 1 210 ? -28.078 -23.5 1.774 1 91.25 210 SER B C 1
ATOM 4206 O O . SER B 1 210 ? -28.266 -22.859 2.818 1 91.25 210 SER B O 1
ATOM 4208 N N . SER B 1 211 ? -27.094 -24.328 1.682 1 92.06 211 SER B N 1
ATOM 4209 C CA . SER B 1 211 ? -26.203 -24.547 2.818 1 92.06 211 SER B CA 1
ATOM 4210 C C . SER B 1 211 ? -24.797 -24.062 2.51 1 92.06 211 SER B C 1
ATOM 4212 O O . SER B 1 211 ? -24.172 -24.531 1.558 1 92.06 211 SER B O 1
ATOM 4214 N N . VAL B 1 212 ? -24.406 -23.109 3.197 1 97.75 212 VAL B N 1
ATOM 4215 C CA . VAL B 1 212 ? -23.078 -22.531 3.086 1 97.75 212 VAL B CA 1
ATOM 4216 C C . VAL B 1 212 ? -22.422 -22.453 4.469 1 97.75 212 VAL B C 1
ATOM 4218 O O . VAL B 1 212 ? -23.062 -22.016 5.43 1 97.75 212 VAL B O 1
ATOM 4221 N N . ASP B 1 213 ? -21.234 -23.031 4.598 1 98.56 213 ASP B N 1
ATOM 4222 C CA . ASP B 1 213 ? -20.484 -22.828 5.832 1 98.56 213 ASP B CA 1
ATOM 4223 C C . ASP B 1 213 ? -19.938 -21.406 5.914 1 98.56 213 ASP B C 1
ATOM 4225 O O . ASP B 1 213 ? -19.297 -20.922 4.969 1 98.56 213 ASP B O 1
ATOM 4229 N N . LEU B 1 214 ? -20.266 -20.734 6.996 1 98.5 214 LEU B N 1
ATOM 4230 C CA . LEU B 1 214 ? -19.844 -19.359 7.188 1 98.5 214 LEU B CA 1
ATOM 4231 C C . LEU B 1 214 ? -18.766 -19.266 8.266 1 98.5 214 LEU B C 1
ATOM 4233 O O . LEU B 1 214 ? -19 -19.672 9.406 1 98.5 214 LEU B O 1
ATOM 4237 N N . LEU B 1 215 ? -17.594 -18.766 7.879 1 98.75 215 LEU B N 1
ATOM 4238 C CA . LEU B 1 215 ? -16.5 -18.531 8.82 1 98.75 215 LEU B CA 1
ATOM 4239 C C . LEU B 1 215 ? -16.109 -17.062 8.844 1 98.75 215 LEU B C 1
ATOM 4241 O O . LEU B 1 215 ? -16.391 -16.328 7.895 1 98.75 215 LEU B O 1
ATOM 4245 N N . GLU B 1 216 ? -15.516 -16.656 9.961 1 98.31 216 GLU B N 1
ATOM 4246 C CA . GLU B 1 216 ? -15.117 -15.266 10.133 1 98.31 216 GLU B CA 1
ATOM 4247 C C . GLU B 1 216 ? -13.625 -15.141 10.438 1 98.31 216 GLU B C 1
ATOM 4249 O O . GLU B 1 216 ? -13.078 -15.945 11.195 1 98.31 216 GLU B O 1
ATOM 4254 N N . THR B 1 217 ? -13.039 -14.242 9.789 1 97.88 217 THR B N 1
ATOM 4255 C CA . THR B 1 217 ? -11.648 -13.852 10.016 1 97.88 217 THR B CA 1
ATOM 4256 C C . THR B 1 217 ? -11.508 -12.328 10.008 1 97.88 217 THR B C 1
ATOM 4258 O O . THR B 1 217 ? -12.5 -11.609 10.133 1 97.88 217 THR B O 1
ATOM 4261 N N . ASP B 1 218 ? -10.289 -11.805 10.07 1 93.88 218 ASP B N 1
ATOM 4262 C CA . ASP B 1 218 ? -10.039 -10.406 9.727 1 93.88 218 ASP B CA 1
ATOM 4263 C C . ASP B 1 218 ? -9.547 -10.273 8.289 1 93.88 218 ASP B C 1
ATOM 4265 O O . ASP B 1 218 ? -9.758 -11.172 7.465 1 93.88 218 ASP B O 1
ATOM 4269 N N . PHE B 1 219 ? -8.961 -9.227 7.98 1 92.75 219 PHE B N 1
ATOM 4270 C CA . PHE B 1 219 ? -8.602 -8.969 6.59 1 92.75 219 PHE B CA 1
ATOM 4271 C C . PHE B 1 219 ? -7.238 -9.562 6.262 1 92.75 219 PHE B C 1
ATOM 4273 O O . PHE B 1 219 ? -6.766 -9.461 5.129 1 92.75 219 PHE B O 1
ATOM 4280 N N . SER B 1 220 ? -6.645 -10.242 7.238 1 92.31 220 SER B N 1
ATOM 4281 C CA . SER B 1 220 ? -5.27 -10.688 7.039 1 92.31 220 SER B CA 1
ATOM 4282 C C . SER B 1 220 ? -5.227 -12.055 6.367 1 92.31 220 SER B C 1
ATOM 4284 O O . SER B 1 220 ? -6.066 -12.914 6.641 1 92.31 220 SER B O 1
ATOM 4286 N N . LEU B 1 221 ? -4.258 -12.234 5.578 1 94.5 221 LEU B N 1
ATOM 4287 C CA . LEU B 1 221 ? -3.994 -13.508 4.914 1 94.5 221 LEU B CA 1
ATOM 4288 C C . LEU B 1 221 ? -3.658 -14.594 5.934 1 94.5 221 LEU B C 1
ATOM 4290 O O . LEU B 1 221 ? -4.168 -15.711 5.848 1 94.5 221 LEU B O 1
ATOM 4294 N N . GLU B 1 222 ? -2.863 -14.266 6.922 1 94.38 222 GLU B N 1
ATOM 4295 C CA . GLU B 1 222 ? -2.359 -15.227 7.902 1 94.38 222 GLU B CA 1
ATOM 4296 C C . GLU B 1 222 ? -3.498 -15.828 8.727 1 94.38 222 GLU B C 1
ATOM 4298 O O . GLU B 1 222 ? -3.557 -17.047 8.914 1 94.38 222 GLU B O 1
ATOM 4303 N N . LYS B 1 223 ? -4.371 -14.977 9.172 1 97.31 223 LYS B N 1
ATOM 4304 C CA . LYS B 1 223 ? -5.484 -15.484 9.961 1 97.31 223 LYS B CA 1
ATOM 4305 C C . LYS B 1 223 ? -6.438 -16.312 9.102 1 97.31 223 LYS B C 1
ATOM 4307 O O . LYS B 1 223 ? -6.957 -17.344 9.555 1 97.31 223 LYS B O 1
ATOM 4312 N N . ALA B 1 224 ? -6.629 -15.898 7.898 1 98.25 224 ALA B N 1
ATOM 4313 C CA . ALA B 1 224 ? -7.465 -16.656 6.977 1 98.25 224 ALA B CA 1
ATOM 4314 C C . ALA B 1 224 ? -6.875 -18.047 6.715 1 98.25 224 ALA B C 1
ATOM 4316 O O . ALA B 1 224 ? -7.605 -19.031 6.645 1 98.25 224 ALA B O 1
ATOM 4317 N N . HIS B 1 225 ? -5.598 -18.078 6.633 1 97.81 225 HIS B N 1
ATOM 4318 C CA . HIS B 1 225 ? -4.883 -19.344 6.438 1 97.81 225 HIS B CA 1
ATOM 4319 C C . HIS B 1 225 ? -5.164 -20.312 7.578 1 97.81 225 HIS B C 1
ATOM 4321 O O . HIS B 1 225 ? -5.527 -21.469 7.34 1 97.81 225 HIS B O 1
ATOM 4327 N N . LEU B 1 226 ? -5.035 -19.812 8.766 1 98.44 226 LEU B N 1
ATOM 4328 C CA . LEU B 1 226 ? -5.211 -20.672 9.945 1 98.44 226 LEU B CA 1
ATOM 4329 C C . LEU B 1 226 ? -6.652 -21.156 10.055 1 98.44 226 LEU B C 1
ATOM 4331 O O . LEU B 1 226 ? -6.895 -22.328 10.359 1 98.44 226 LEU B O 1
ATOM 4335 N N . ILE B 1 227 ? -7.574 -20.312 9.734 1 98.69 227 ILE B N 1
ATOM 4336 C CA . ILE B 1 227 ? -8.992 -20.656 9.812 1 98.69 227 ILE B CA 1
ATOM 4337 C C . ILE B 1 227 ? -9.336 -21.688 8.742 1 98.69 227 ILE B C 1
ATOM 4339 O O . ILE B 1 227 ? -10.039 -22.656 9.016 1 98.69 227 ILE B O 1
ATOM 4343 N N . ALA B 1 228 ? -8.82 -21.5 7.574 1 98.69 228 ALA B N 1
ATOM 4344 C CA . ALA B 1 228 ? -9.055 -22.438 6.477 1 98.69 228 ALA B CA 1
ATOM 4345 C C . ALA B 1 228 ? -8.445 -23.797 6.781 1 98.69 228 ALA B C 1
ATOM 4347 O O . ALA B 1 228 ? -9.055 -24.828 6.512 1 98.69 228 ALA B O 1
ATOM 4348 N N . LEU B 1 229 ? -7.242 -23.781 7.34 1 98.44 229 LEU B N 1
ATOM 4349 C CA . LEU B 1 229 ? -6.566 -25.016 7.699 1 98.44 229 LEU B CA 1
ATOM 4350 C C . LEU B 1 229 ? -7.391 -25.812 8.703 1 98.44 229 LEU B C 1
ATOM 4352 O O . LEU B 1 229 ? -7.559 -27.031 8.555 1 98.44 229 LEU B O 1
ATOM 4356 N N . ASP B 1 230 ? -7.844 -25.125 9.719 1 98.5 230 ASP B N 1
ATOM 4357 C CA . ASP B 1 230 ? -8.648 -25.781 10.75 1 98.5 230 ASP B CA 1
ATOM 4358 C C . ASP B 1 230 ? -9.945 -26.328 10.164 1 98.5 230 ASP B C 1
ATOM 4360 O O . ASP B 1 230 ? -10.367 -27.438 10.516 1 98.5 230 ASP B O 1
ATOM 4364 N N . TYR B 1 231 ? -10.547 -25.641 9.266 1 98.69 231 TYR B N 1
ATOM 4365 C CA . TYR B 1 231 ? -11.781 -26.062 8.617 1 98.69 231 TYR B CA 1
ATOM 4366 C C . TYR B 1 231 ? -11.555 -27.297 7.77 1 98.69 231 TYR B C 1
ATOM 4368 O O . TYR B 1 231 ? -12.367 -28.234 7.785 1 98.69 231 TYR B O 1
ATOM 4376 N N . LEU B 1 232 ? -10.453 -27.359 7.062 1 98.38 232 LEU B N 1
ATOM 4377 C CA . LEU B 1 232 ? -10.164 -28.422 6.109 1 98.38 232 LEU B CA 1
ATOM 4378 C C . LEU B 1 232 ? -9.828 -29.719 6.836 1 98.38 232 LEU B C 1
ATOM 4380 O O . LEU B 1 232 ? -9.844 -30.797 6.23 1 98.38 232 LEU B O 1
ATOM 4384 N N . LYS B 1 233 ? -9.539 -29.625 8.141 1 96.75 233 LYS B N 1
ATOM 4385 C CA . LYS B 1 233 ? -9.328 -30.828 8.945 1 96.75 233 LYS B CA 1
ATOM 4386 C C . LYS B 1 233 ? -10.633 -31.578 9.141 1 96.75 233 LYS B C 1
ATOM 4388 O O . LYS B 1 233 ? -10.625 -32.781 9.367 1 96.75 233 LYS B O 1
ATOM 4393 N N . LYS B 1 234 ? -11.695 -30.906 9.055 1 97.06 234 LYS B N 1
ATOM 4394 C CA . LYS B 1 234 ? -12.984 -31.484 9.398 1 97.06 234 LYS B CA 1
ATOM 4395 C C . LYS B 1 234 ? -13.852 -31.672 8.156 1 97.06 234 LYS B C 1
ATOM 4397 O O . LYS B 1 234 ? -14.672 -32.594 8.094 1 97.06 234 LYS B O 1
ATOM 4402 N N . LYS B 1 235 ? -13.75 -30.75 7.277 1 97.31 235 LYS B N 1
ATOM 4403 C CA . LYS B 1 235 ? -14.625 -30.703 6.105 1 97.31 235 LYS B CA 1
ATOM 4404 C C . LYS B 1 235 ? -13.852 -30.281 4.859 1 97.31 235 LYS B C 1
ATOM 4406 O O . LYS B 1 235 ? -12.859 -29.547 4.957 1 97.31 235 LYS B O 1
ATOM 4411 N N . GLN B 1 236 ? -14.258 -30.781 3.721 1 97.56 236 GLN B N 1
ATOM 4412 C CA . GLN B 1 236 ? -13.664 -30.344 2.459 1 97.56 236 GLN B CA 1
ATOM 4413 C C . GLN B 1 236 ? -14.727 -29.797 1.511 1 97.56 236 GLN B C 1
ATOM 4415 O O . GLN B 1 236 ? -15.469 -30.562 0.892 1 97.56 236 GLN B O 1
ATOM 4420 N N . PRO B 1 237 ? -14.773 -28.547 1.392 1 98.38 237 PRO B N 1
ATOM 4421 C CA . PRO B 1 237 ? -15.672 -27.969 0.39 1 98.38 237 PRO B CA 1
ATOM 4422 C C . PRO B 1 237 ? -15.164 -28.141 -1.037 1 98.38 237 PRO B C 1
ATOM 4424 O O . PRO B 1 237 ? -14 -28.516 -1.239 1 98.38 237 PRO B O 1
ATOM 4427 N N . THR B 1 238 ? -16.016 -27.953 -1.944 1 98.38 238 THR B N 1
ATOM 4428 C CA . THR B 1 238 ? -15.555 -27.938 -3.33 1 98.38 238 THR B CA 1
ATOM 4429 C C . THR B 1 238 ? -15.148 -26.531 -3.746 1 98.38 238 THR B C 1
ATOM 4431 O O . THR B 1 238 ? -14.492 -26.344 -4.777 1 98.38 238 THR B O 1
ATOM 4434 N N . LEU B 1 239 ? -15.562 -25.484 -2.912 1 98.81 239 LEU B N 1
ATOM 4435 C CA . LEU B 1 239 ? -15.266 -24.109 -3.242 1 98.81 239 LEU B CA 1
ATOM 4436 C C . LEU B 1 239 ? -15.125 -23.266 -1.979 1 98.81 239 LEU B C 1
ATOM 4438 O O . LEU B 1 239 ? -15.992 -23.297 -1.104 1 98.81 239 LEU B O 1
ATOM 4442 N N . PHE B 1 240 ? -14 -22.531 -1.88 1 98.94 240 PHE B N 1
ATOM 4443 C CA . PHE B 1 240 ? -13.867 -21.422 -0.949 1 98.94 240 PHE B CA 1
ATOM 4444 C C . PHE B 1 240 ? -14.211 -20.109 -1.631 1 98.94 240 PHE B C 1
ATOM 4446 O O . PHE B 1 240 ? -13.805 -19.859 -2.77 1 98.94 240 PHE B O 1
ATOM 4453 N N . ILE B 1 241 ? -14.977 -19.297 -0.963 1 98.94 241 ILE B N 1
ATOM 4454 C CA . ILE B 1 241 ? -15.133 -17.906 -1.321 1 98.94 241 ILE B CA 1
ATOM 4455 C C . ILE B 1 241 ? -14.57 -17.016 -0.209 1 98.94 241 ILE B C 1
ATOM 4457 O O . ILE B 1 241 ? -15.086 -17.016 0.91 1 98.94 241 ILE B O 1
ATOM 4461 N N . GLY B 1 242 ? -13.492 -16.328 -0.497 1 98.81 242 GLY B N 1
ATOM 4462 C CA . GLY B 1 242 ? -12.953 -15.352 0.432 1 98.81 242 GLY B CA 1
ATOM 4463 C C . GLY B 1 242 ? -13.508 -13.953 0.215 1 98.81 242 GLY B C 1
ATOM 4464 O O . GLY B 1 242 ? -13.562 -13.469 -0.918 1 98.81 242 GLY B O 1
ATOM 4465 N N . ALA B 1 243 ? -13.812 -13.281 1.215 1 98.62 243 ALA B N 1
ATOM 4466 C CA . ALA B 1 243 ? -14.422 -11.953 1.118 1 98.62 243 ALA B CA 1
ATOM 4467 C C . ALA B 1 243 ? -13.445 -10.945 0.514 1 98.62 243 ALA B C 1
ATOM 4469 O O . ALA B 1 243 ? -13.844 -9.852 0.112 1 98.62 243 ALA B O 1
ATOM 4470 N N . THR B 1 244 ? -12.172 -11.211 0.541 1 97.56 244 THR B N 1
ATOM 4471 C CA . THR B 1 244 ? -11.133 -10.461 -0.159 1 97.56 244 THR B CA 1
ATOM 4472 C C . THR B 1 244 ? -10.141 -11.414 -0.827 1 97.56 244 THR B C 1
ATOM 4474 O O . THR B 1 244 ? -10.102 -12.602 -0.51 1 97.56 244 THR B O 1
ATOM 4477 N N . ASP B 1 245 ? -9.383 -10.867 -1.735 1 96.69 245 ASP B N 1
ATOM 4478 C CA . ASP B 1 245 ? -8.336 -11.68 -2.342 1 96.69 245 ASP B CA 1
ATOM 4479 C C . ASP B 1 245 ? -7.324 -12.148 -1.293 1 96.69 245 ASP B C 1
ATOM 4481 O O . ASP B 1 245 ? -6.793 -13.258 -1.385 1 96.69 245 ASP B O 1
ATOM 4485 N N . ASN B 1 246 ? -7.082 -11.367 -0.276 1 95.44 246 ASN B N 1
ATOM 4486 C CA . ASN B 1 246 ? -6.191 -11.789 0.802 1 95.44 246 ASN B CA 1
ATOM 4487 C C . ASN B 1 246 ? -6.727 -13.023 1.52 1 95.44 246 ASN B C 1
ATOM 4489 O O . ASN B 1 246 ? -5.973 -13.961 1.8 1 95.44 246 ASN B O 1
ATOM 4493 N N . ILE B 1 247 ? -7.949 -12.969 1.81 1 97.44 247 ILE B N 1
ATOM 4494 C CA . ILE B 1 247 ? -8.578 -14.102 2.479 1 97.44 247 ILE B CA 1
ATOM 4495 C C . ILE B 1 247 ? -8.547 -15.32 1.562 1 97.44 247 ILE B C 1
ATOM 4497 O O . ILE B 1 247 ? -8.203 -16.422 1.999 1 97.44 247 ILE B O 1
ATOM 4501 N N . ALA B 1 248 ? -8.867 -15.109 0.29 1 97.88 248 ALA B N 1
ATOM 4502 C CA . ALA B 1 248 ? -8.797 -16.188 -0.684 1 97.88 248 ALA B CA 1
ATOM 4503 C C . ALA B 1 248 ? -7.391 -16.781 -0.765 1 97.88 248 ALA B C 1
ATOM 4505 O O . ALA B 1 248 ? -7.215 -18 -0.806 1 97.88 248 ALA B O 1
ATOM 4506 N N . LEU B 1 249 ? -6.414 -15.898 -0.735 1 95.75 249 LEU B N 1
ATOM 4507 C CA . LEU B 1 249 ? -5.031 -16.359 -0.804 1 95.75 249 LEU B CA 1
ATOM 4508 C C . LEU B 1 249 ? -4.645 -17.109 0.463 1 95.75 249 LEU B C 1
ATOM 4510 O O . LEU B 1 249 ? -3.844 -18.047 0.413 1 95.75 249 LEU B O 1
ATOM 4514 N N . GLY B 1 250 ? -5.199 -16.688 1.627 1 96.75 250 GLY B N 1
ATOM 4515 C CA . GLY B 1 250 ? -5.031 -17.484 2.832 1 96.75 250 GLY B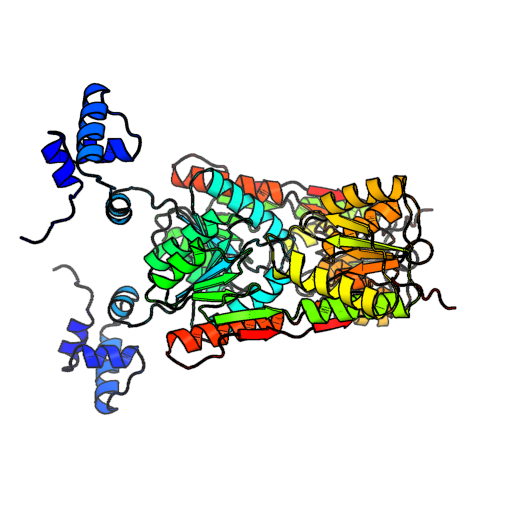 CA 1
ATOM 4516 C C . GLY B 1 250 ? -5.578 -18.891 2.697 1 96.75 250 GLY B C 1
ATOM 4517 O O . GLY B 1 250 ? -4.945 -19.844 3.145 1 96.75 250 GLY B O 1
ATOM 4518 N N . CYS B 1 251 ? -6.699 -19.031 2.037 1 98.12 251 CYS B N 1
ATOM 4519 C CA . CYS B 1 251 ? -7.273 -20.328 1.757 1 98.12 251 CYS B CA 1
ATOM 4520 C C . CYS B 1 251 ? -6.371 -21.141 0.833 1 98.12 251 CYS B C 1
ATOM 4522 O O . CYS B 1 251 ? -6.176 -22.344 1.042 1 98.12 251 CYS B O 1
ATOM 4524 N N . LEU B 1 252 ? -5.855 -20.484 -0.173 1 96.56 252 LEU B N 1
ATOM 4525 C CA . LEU B 1 252 ? -4.961 -21.156 -1.107 1 96.56 252 LEU B CA 1
ATOM 4526 C C . LEU B 1 252 ? -3.732 -21.703 -0.386 1 96.56 252 LEU B C 1
ATOM 4528 O O . LEU B 1 252 ? -3.285 -22.828 -0.671 1 96.56 252 LEU B O 1
ATOM 4532 N N . LYS B 1 253 ? -3.203 -20.891 0.498 1 94.56 253 LYS B N 1
ATOM 4533 C CA . LYS B 1 253 ? -2.061 -21.344 1.289 1 94.56 253 LYS B CA 1
ATOM 4534 C C . LYS B 1 253 ? -2.391 -22.625 2.055 1 94.56 253 LYS B C 1
ATOM 4536 O O . LYS B 1 253 ? -1.578 -23.547 2.102 1 94.56 253 LYS B O 1
ATOM 4541 N N . ALA B 1 254 ? -3.537 -22.688 2.66 1 97.44 254 ALA B N 1
ATOM 4542 C CA . ALA B 1 254 ? -3.98 -23.875 3.385 1 97.44 254 ALA B CA 1
ATOM 4543 C C . ALA B 1 254 ? -4.129 -25.062 2.443 1 97.44 254 ALA B C 1
ATOM 4545 O O . ALA B 1 254 ? -3.691 -26.172 2.764 1 97.44 254 ALA B O 1
ATOM 4546 N N . ILE B 1 255 ? -4.715 -24.844 1.271 1 97 255 ILE B N 1
ATOM 4547 C CA . ILE B 1 255 ? -4.902 -25.875 0.257 1 97 255 ILE B CA 1
ATOM 4548 C C . ILE B 1 255 ? -3.549 -26.469 -0.132 1 97 255 ILE B C 1
ATOM 4550 O O . ILE B 1 255 ? -3.381 -27.688 -0.149 1 97 255 ILE B O 1
ATOM 4554 N N . ASN B 1 256 ? -2.627 -25.562 -0.401 1 93.25 256 ASN B N 1
ATOM 4555 C CA . ASN B 1 256 ? -1.29 -26 -0.795 1 93.25 256 ASN B CA 1
ATOM 4556 C C . ASN B 1 256 ? -0.6 -26.781 0.321 1 93.25 256 ASN B C 1
ATOM 4558 O O . ASN B 1 256 ? 0.064 -27.781 0.063 1 93.25 256 ASN B O 1
ATOM 4562 N N . GLU B 1 257 ? -0.752 -26.281 1.521 1 94 257 GLU B N 1
ATOM 4563 C CA . GLU B 1 257 ? -0.122 -26.906 2.676 1 94 257 GLU B CA 1
ATOM 4564 C C . GLU B 1 257 ? -0.618 -28.344 2.857 1 94 257 GLU B C 1
ATOM 4566 O O . GLU B 1 257 ? 0.137 -29.219 3.291 1 94 257 GLU B O 1
ATOM 4571 N N . LEU B 1 258 ? -1.808 -28.594 2.498 1 97.06 258 LEU B N 1
ATOM 4572 C CA . LEU B 1 258 ? -2.41 -29.922 2.646 1 97.06 258 LEU B CA 1
ATOM 4573 C C . LEU B 1 258 ? -2.242 -30.734 1.373 1 97.06 258 LEU B C 1
ATOM 4575 O O . LEU B 1 258 ? -2.811 -31.828 1.251 1 97.06 258 LEU B O 1
ATOM 4579 N N . LYS B 1 259 ? -1.543 -30.203 0.437 1 95.69 259 LYS B N 1
ATOM 4580 C CA . LYS B 1 259 ? -1.218 -30.859 -0.829 1 95.69 259 LYS B CA 1
ATOM 4581 C C . LYS B 1 259 ? -2.479 -31.141 -1.639 1 95.69 259 LYS B C 1
ATOM 4583 O O . LYS B 1 259 ? -2.561 -32.156 -2.332 1 95.69 259 LYS B O 1
ATOM 4588 N N . LEU B 1 260 ? -3.469 -30.328 -1.407 1 96.94 260 LEU B N 1
ATOM 4589 C CA . LEU B 1 260 ? -4.652 -30.344 -2.258 1 96.94 260 LEU B CA 1
ATOM 4590 C C . LEU B 1 260 ? -4.445 -29.469 -3.49 1 96.94 260 LEU B C 1
ATOM 4592 O O . LEU B 1 260 ? -3.537 -28.625 -3.52 1 96.94 260 LEU B O 1
ATOM 4596 N N . LYS B 1 261 ? -5.293 -29.688 -4.492 1 96.06 261 LYS B N 1
ATOM 4597 C CA . LYS B 1 261 ? -5.113 -28.984 -5.754 1 96.06 261 LYS B CA 1
ATOM 4598 C C . LYS B 1 261 ? -6.246 -28 -5.996 1 96.06 261 LYS B C 1
ATOM 4600 O O . LYS B 1 261 ? -7.422 -28.328 -5.812 1 96.06 261 LYS B O 1
ATOM 4605 N N . MET B 1 262 ? -5.988 -26.828 -6.363 1 96.38 262 MET B N 1
ATOM 4606 C CA . MET B 1 262 ? -6.926 -25.844 -6.898 1 96.38 262 MET B CA 1
ATOM 4607 C C . MET B 1 262 ? -6.832 -25.781 -8.422 1 96.38 262 MET B C 1
ATOM 4609 O O . MET B 1 262 ? -5.754 -25.562 -8.969 1 96.38 262 MET B O 1
ATOM 4613 N N . PRO B 1 263 ? -7.848 -26.047 -9.109 1 97.19 263 PRO B N 1
ATOM 4614 C CA . PRO B 1 263 ? -9.227 -26.125 -8.617 1 97.19 263 PRO B CA 1
ATOM 4615 C C . PRO B 1 263 ? -9.711 -27.562 -8.461 1 97.19 263 PRO B C 1
ATOM 4617 O O . PRO B 1 263 ? -10.852 -27.797 -8.055 1 97.19 263 PRO B O 1
ATOM 4620 N N . ASP B 1 264 ? -8.883 -28.531 -8.773 1 97.88 264 ASP B N 1
ATOM 4621 C CA . ASP B 1 264 ? -9.359 -29.891 -8.945 1 97.88 264 ASP B CA 1
ATOM 4622 C C . ASP B 1 264 ? -9.984 -30.422 -7.664 1 97.88 264 ASP B C 1
ATOM 4624 O O . ASP B 1 264 ? -11 -31.125 -7.707 1 97.88 264 ASP B O 1
ATOM 4628 N N . ASP B 1 265 ? -9.359 -30.141 -6.562 1 98.19 265 ASP B N 1
ATOM 4629 C CA . ASP B 1 265 ? -9.906 -30.594 -5.285 1 98.19 265 ASP B CA 1
ATOM 4630 C C . ASP B 1 265 ? -10.805 -29.516 -4.672 1 98.19 265 ASP B C 1
ATOM 4632 O O . ASP B 1 265 ? -11.867 -29.828 -4.129 1 98.19 265 ASP B O 1
ATOM 4636 N N . ILE B 1 266 ? -10.344 -28.25 -4.707 1 98.62 266 ILE B N 1
ATOM 4637 C CA . ILE B 1 266 ? -11.078 -27.141 -4.113 1 98.62 266 ILE B CA 1
ATOM 4638 C C . ILE B 1 266 ? -10.945 -25.906 -4.992 1 98.62 266 ILE B C 1
ATOM 4640 O O . ILE B 1 266 ? -9.836 -25.422 -5.227 1 98.62 266 ILE B O 1
ATOM 4644 N N . SER B 1 267 ? -12.055 -25.359 -5.488 1 98.81 267 SER B N 1
ATOM 4645 C CA . SER B 1 267 ? -12.109 -24.109 -6.227 1 98.81 267 SER B CA 1
ATOM 4646 C C . SER B 1 267 ? -12 -22.906 -5.293 1 98.81 267 SER B C 1
ATOM 4648 O O . SER B 1 267 ? -12.195 -23.031 -4.082 1 98.81 267 SER B O 1
ATOM 4650 N N . LEU B 1 268 ? -11.672 -21.766 -5.914 1 98.69 268 LEU B N 1
ATOM 4651 C CA . LEU B 1 268 ? -11.406 -20.578 -5.102 1 98.69 268 LEU B CA 1
ATOM 4652 C C . LEU B 1 268 ? -11.891 -19.312 -5.801 1 98.69 268 LEU B C 1
ATOM 4654 O O . LEU B 1 268 ? -11.641 -19.125 -6.992 1 98.69 268 LEU B O 1
ATOM 4658 N N . ILE B 1 269 ? -12.641 -18.469 -5.086 1 98.81 269 ILE B N 1
ATOM 4659 C CA . ILE B 1 269 ? -13.047 -17.156 -5.559 1 98.81 269 ILE B CA 1
ATOM 4660 C C . ILE B 1 269 ? -12.695 -16.094 -4.516 1 98.81 269 ILE B C 1
ATOM 4662 O O . ILE B 1 269 ? -12.812 -16.344 -3.312 1 98.81 269 ILE B O 1
ATOM 4666 N N . GLY B 1 270 ? -12.25 -14.938 -4.957 1 98.44 270 GLY B N 1
ATOM 4667 C CA . GLY B 1 270 ? -11.984 -13.828 -4.055 1 98.44 270 GLY B CA 1
ATOM 4668 C C . GLY B 1 270 ? -12.656 -12.539 -4.48 1 98.44 270 GLY B C 1
ATOM 4669 O O . GLY B 1 270 ? -13.57 -12.555 -5.309 1 98.44 270 GLY B O 1
ATOM 4670 N N . PHE B 1 271 ? -12.336 -11.406 -3.854 1 98.38 271 PHE B N 1
ATOM 4671 C CA . PHE B 1 271 ? -12.727 -10.031 -4.133 1 98.38 271 PHE B CA 1
ATOM 4672 C C . PHE B 1 271 ? -11.523 -9.102 -4.031 1 98.38 271 PHE B C 1
ATOM 4674 O O . PHE B 1 271 ? -10.852 -9.055 -3.002 1 98.38 271 PHE B O 1
ATOM 4681 N N . GLY B 1 272 ? -11.289 -8.336 -5.062 1 95.94 272 GLY B N 1
ATOM 4682 C CA . GLY B 1 272 ? -10.227 -7.352 -4.98 1 95.94 272 GLY B CA 1
ATOM 4683 C C . GLY B 1 272 ? -9.578 -7.059 -6.32 1 95.94 272 GLY B C 1
ATOM 4684 O O . GLY B 1 272 ? -9.227 -5.91 -6.609 1 95.94 272 GLY B O 1
ATOM 4685 N N . GLY B 1 273 ? -9.391 -8.148 -7.07 1 95.06 273 GLY B N 1
ATOM 4686 C CA . GLY B 1 273 ? -8.766 -7.98 -8.375 1 95.06 273 GLY B CA 1
ATOM 4687 C C . GLY B 1 273 ? -7.305 -7.578 -8.281 1 95.06 273 GLY B C 1
ATOM 4688 O O . GLY B 1 273 ? -6.863 -6.676 -9 1 95.06 273 GLY B O 1
ATOM 4689 N N . TYR B 1 274 ? -6.52 -8.195 -7.371 1 91.12 274 TYR B N 1
ATOM 4690 C CA . TYR B 1 274 ? -5.102 -7.91 -7.207 1 91.12 274 TYR B CA 1
ATOM 4691 C C . TYR B 1 274 ? -4.301 -8.414 -8.406 1 91.12 274 TYR B C 1
ATOM 4693 O O . TYR B 1 274 ? -4.676 -9.406 -9.039 1 91.12 274 TYR B O 1
ATOM 4701 N N . GLU B 1 275 ? -3.219 -7.77 -8.664 1 85.38 275 GLU B N 1
ATOM 4702 C CA . GLU B 1 275 ? -2.34 -8.18 -9.758 1 85.38 275 GLU B CA 1
ATOM 4703 C C . GLU B 1 275 ? -1.801 -9.594 -9.523 1 85.38 275 GLU B C 1
ATOM 4705 O O . GLU B 1 275 ? -1.565 -10.336 -10.484 1 85.38 275 GLU B O 1
ATOM 4710 N N . THR B 1 276 ? -1.662 -9.945 -8.266 1 85.31 276 THR B N 1
ATOM 4711 C CA . THR B 1 276 ? -1.178 -11.273 -7.887 1 85.31 276 THR B CA 1
ATOM 4712 C C . THR B 1 276 ? -2.006 -12.359 -8.555 1 85.31 276 THR B C 1
ATOM 4714 O O . THR B 1 276 ? -1.496 -13.445 -8.844 1 85.31 276 THR B O 1
ATOM 4717 N N . SER B 1 277 ? -3.264 -12.086 -8.797 1 85.81 277 SER B N 1
ATOM 4718 C CA . SER B 1 277 ? -4.191 -13.07 -9.344 1 85.81 277 SER B CA 1
ATOM 4719 C C . SER B 1 277 ? -3.715 -13.578 -10.703 1 85.81 277 SER B C 1
ATOM 4721 O O . SER B 1 277 ? -4 -14.719 -11.078 1 85.81 277 SER B O 1
ATOM 4723 N N . GLN B 1 278 ? -2.91 -12.781 -11.336 1 83.19 278 GLN B N 1
ATOM 4724 C CA . GLN B 1 278 ? -2.471 -13.156 -12.68 1 83.19 278 GLN B CA 1
ATOM 4725 C C . GLN B 1 278 ? -1.27 -14.094 -12.617 1 83.19 278 GLN B C 1
ATOM 4727 O O . GLN B 1 278 ? -0.942 -14.758 -13.609 1 83.19 278 GLN B O 1
ATOM 4732 N N . PHE B 1 279 ? -0.666 -14.188 -11.477 1 86.56 279 PHE B N 1
ATOM 4733 C CA . PHE B 1 279 ? 0.562 -14.961 -11.375 1 86.56 279 PHE B CA 1
ATOM 4734 C C . PHE B 1 279 ? 0.308 -16.281 -10.656 1 86.56 279 PHE B C 1
ATOM 4736 O O . PHE B 1 279 ? 1.181 -17.156 -10.617 1 86.56 279 PHE B O 1
ATOM 4743 N N . ILE B 1 280 ? -0.894 -16.312 -10.141 1 85.75 280 ILE B N 1
ATOM 4744 C CA . ILE B 1 280 ? -1.309 -17.578 -9.539 1 85.75 280 ILE B CA 1
ATOM 4745 C C . ILE B 1 280 ? -1.699 -18.562 -10.633 1 85.75 280 ILE B C 1
ATOM 4747 O O . ILE B 1 280 ? -2.316 -18.188 -11.625 1 85.75 280 ILE B O 1
ATOM 4751 N N . ASN B 1 281 ? -1.186 -19.781 -10.531 1 81.56 281 ASN B N 1
ATOM 4752 C CA . ASN B 1 281 ? -1.553 -20.844 -11.469 1 81.56 281 ASN B CA 1
ATOM 4753 C C . ASN B 1 281 ? -2.289 -21.969 -10.766 1 81.56 281 ASN B C 1
ATOM 4755 O O . ASN B 1 281 ? -1.707 -22.688 -9.945 1 81.56 281 ASN B O 1
ATOM 4759 N N . PRO B 1 282 ? -3.559 -22.172 -11.141 1 88.94 282 PRO B N 1
ATOM 4760 C CA . PRO B 1 282 ? -4.426 -21.484 -12.094 1 88.94 282 PRO B CA 1
ATOM 4761 C C . PRO B 1 282 ? -4.84 -20.094 -11.617 1 88.94 282 PRO B C 1
ATOM 4763 O O . PRO B 1 282 ? -4.863 -19.828 -10.414 1 88.94 282 PRO B O 1
ATOM 4766 N N . SER B 1 283 ? -5.207 -19.172 -12.555 1 92 283 SER B N 1
ATOM 4767 C CA . SER B 1 283 ? -5.539 -17.781 -12.258 1 92 283 SER B CA 1
ATOM 4768 C C . SER B 1 283 ? -6.762 -17.688 -11.352 1 92 283 SER B C 1
ATOM 4770 O O . SER B 1 283 ? -7.719 -18.438 -11.508 1 92 283 SER B O 1
ATOM 4772 N N . LEU B 1 284 ? -6.77 -16.719 -10.5 1 95.94 284 LEU B N 1
ATOM 4773 C CA . LEU B 1 284 ? -7.805 -16.578 -9.484 1 95.94 284 LEU B CA 1
ATOM 4774 C C . LEU B 1 284 ? -9.047 -15.906 -10.062 1 95.94 284 LEU B C 1
ATOM 4776 O O . LEU B 1 284 ? -8.945 -14.883 -10.75 1 95.94 284 LEU B O 1
ATOM 4780 N N . SER B 1 285 ? -10.242 -16.516 -9.859 1 98.06 285 SER B N 1
ATOM 4781 C CA . SER B 1 285 ? -11.5 -15.797 -10.055 1 98.06 285 SER B CA 1
ATOM 4782 C C . SER B 1 285 ? -11.742 -14.781 -8.945 1 98.06 285 SER B C 1
ATOM 4784 O O . SER B 1 285 ? -11.578 -15.086 -7.766 1 98.06 285 SER B O 1
ATOM 4786 N N . THR B 1 286 ? -12.016 -13.562 -9.297 1 98.31 286 THR B N 1
ATOM 4787 C CA . THR B 1 286 ? -12.125 -12.5 -8.305 1 98.31 286 THR B CA 1
ATOM 4788 C C . THR B 1 286 ? -12.977 -11.352 -8.828 1 98.31 286 THR B C 1
ATOM 4790 O O . THR B 1 286 ? -13.266 -11.281 -10.031 1 98.31 286 THR B O 1
ATOM 4793 N N . VAL B 1 287 ? -13.477 -10.539 -7.949 1 98.56 287 VAL B N 1
ATOM 4794 C CA . VAL B 1 287 ? -14.188 -9.312 -8.312 1 98.56 287 VAL B CA 1
ATOM 4795 C C . VAL B 1 287 ? -13.242 -8.117 -8.219 1 98.56 287 VAL B C 1
ATOM 4797 O O . VAL B 1 287 ? -12.547 -7.945 -7.223 1 98.56 287 VAL B O 1
ATOM 4800 N N . ARG B 1 288 ? -13.172 -7.359 -9.195 1 97.75 288 ARG B N 1
ATOM 4801 C CA . ARG B 1 288 ? -12.414 -6.109 -9.164 1 97.75 288 ARG B CA 1
ATOM 4802 C C . ARG B 1 288 ? -13.352 -4.906 -9.109 1 97.75 288 ARG B C 1
ATOM 4804 O O . ARG B 1 288 ? -14.172 -4.711 -10.008 1 97.75 288 ARG B O 1
ATOM 4811 N N . PHE B 1 289 ? -13.289 -4.176 -8.055 1 97.75 289 PHE B N 1
ATOM 4812 C CA . PHE B 1 289 ? -14.008 -2.906 -7.988 1 97.75 289 PHE B CA 1
ATOM 4813 C C . PHE B 1 289 ? -13.234 -1.812 -8.719 1 97.75 289 PHE B C 1
ATOM 4815 O O . PHE B 1 289 ? -12.016 -1.899 -8.875 1 97.75 289 PHE B O 1
ATOM 4822 N N . ASN B 1 290 ? -13.914 -0.82 -9.219 1 97.81 290 ASN B N 1
ATOM 4823 C CA . ASN B 1 290 ? -13.266 0.294 -9.898 1 97.81 290 ASN B CA 1
ATOM 4824 C C . ASN B 1 290 ? -12.672 1.29 -8.906 1 97.81 290 ASN B C 1
ATOM 4826 O O . ASN B 1 290 ? -13.125 2.432 -8.82 1 97.81 290 ASN B O 1
ATOM 4830 N N . ASN B 1 291 ? -11.602 0.895 -8.242 1 97.38 291 ASN B N 1
ATOM 4831 C CA . ASN B 1 291 ? -10.984 1.67 -7.172 1 97.38 291 ASN B CA 1
ATOM 4832 C C . ASN B 1 291 ? -10.422 2.992 -7.691 1 97.38 291 ASN B C 1
ATOM 4834 O O . ASN B 1 291 ? -10.477 4.008 -6.996 1 97.38 291 ASN B O 1
ATOM 4838 N N . GLU B 1 292 ? -9.828 2.992 -8.922 1 97.25 292 GLU B N 1
ATOM 4839 C CA . GLU B 1 292 ? -9.312 4.215 -9.523 1 97.25 292 GLU B CA 1
ATOM 4840 C C . GLU B 1 292 ? -10.422 5.242 -9.734 1 97.25 292 GLU B C 1
ATOM 4842 O O . GLU B 1 292 ? -10.234 6.43 -9.461 1 97.25 292 GLU B O 1
ATOM 4847 N N . GLU B 1 293 ? -11.57 4.754 -10.148 1 98.19 293 GLU B N 1
ATOM 4848 C CA . GLU B 1 293 ? -12.734 5.625 -10.273 1 98.19 293 GLU B CA 1
ATOM 4849 C C . GLU B 1 293 ? -13.148 6.199 -8.922 1 98.19 293 GLU B C 1
ATOM 4851 O O . GLU B 1 293 ? -13.523 7.367 -8.828 1 98.19 293 GLU B O 1
ATOM 4856 N N . THR B 1 294 ? -13.102 5.359 -7.934 1 98.38 294 THR B N 1
ATOM 4857 C CA . THR B 1 294 ? -13.445 5.805 -6.586 1 98.38 294 THR B CA 1
ATOM 4858 C C . THR B 1 294 ? -12.586 7 -6.18 1 98.38 294 THR B C 1
ATOM 4860 O O . THR B 1 294 ? -13.109 7.984 -5.645 1 98.38 294 THR B O 1
ATOM 4863 N N . GLY B 1 295 ? -11.258 6.93 -6.414 1 98.69 295 GLY B N 1
ATOM 4864 C CA . GLY B 1 295 ? -10.359 8.016 -6.051 1 98.69 295 GLY B CA 1
ATOM 4865 C C . GLY B 1 295 ? -10.664 9.312 -6.773 1 98.69 295 GLY B C 1
ATOM 4866 O O . GLY B 1 295 ? -10.742 10.375 -6.148 1 98.69 295 GLY B O 1
ATOM 4867 N N . ILE B 1 296 ? -10.883 9.227 -8.078 1 98.62 296 ILE B N 1
ATOM 4868 C CA . ILE B 1 296 ? -11.188 10.398 -8.891 1 98.62 296 ILE B CA 1
ATOM 4869 C C . ILE B 1 296 ? -12.5 11.023 -8.445 1 98.62 296 ILE B C 1
ATOM 4871 O O . ILE B 1 296 ? -12.586 12.234 -8.227 1 98.62 296 ILE B O 1
ATOM 4875 N N . LYS B 1 297 ? -13.5 10.164 -8.227 1 98.69 297 LYS B N 1
ATOM 4876 C CA . LYS B 1 297 ? -14.812 10.625 -7.801 1 98.69 297 LYS B CA 1
ATOM 4877 C C . LYS B 1 297 ? -14.75 11.289 -6.426 1 98.69 297 LYS B C 1
ATOM 4879 O O . LYS B 1 297 ? -15.422 12.289 -6.18 1 98.69 297 LYS B O 1
ATOM 4884 N N . ALA B 1 298 ? -13.992 10.719 -5.523 1 98.81 298 ALA B N 1
ATOM 4885 C CA . ALA B 1 298 ? -13.836 11.297 -4.191 1 98.81 298 ALA B CA 1
ATOM 4886 C C . ALA B 1 298 ? -13.203 12.688 -4.262 1 98.81 298 ALA B C 1
ATOM 4888 O O . ALA B 1 298 ? -13.664 13.617 -3.598 1 98.81 298 ALA B O 1
ATOM 4889 N N . GLY B 1 299 ? -12.117 12.828 -5.078 1 98.81 299 GLY B N 1
ATOM 4890 C CA . GLY B 1 299 ? -11.508 14.133 -5.285 1 98.81 299 GLY B CA 1
ATOM 4891 C C . GLY B 1 299 ? -12.469 15.156 -5.852 1 98.81 299 GLY B C 1
ATOM 4892 O O . GLY B 1 299 ? -12.578 16.266 -5.336 1 98.81 299 GLY B O 1
ATOM 4893 N N . GLN B 1 300 ? -13.203 14.734 -6.891 1 98.75 300 GLN B N 1
ATOM 4894 C CA . GLN B 1 300 ? -14.188 15.602 -7.516 1 98.75 300 GLN B CA 1
ATOM 4895 C C . GLN B 1 300 ? -15.266 16.031 -6.52 1 98.75 300 GLN B C 1
ATOM 4897 O O . GLN B 1 300 ? -15.602 17.203 -6.426 1 98.75 300 GLN B O 1
ATOM 4902 N N . THR B 1 301 ? -15.758 15.102 -5.793 1 98.81 301 THR B N 1
ATOM 4903 C CA . THR B 1 301 ? -16.891 15.32 -4.891 1 98.81 301 THR B CA 1
ATOM 4904 C C . THR B 1 301 ? -16.484 16.266 -3.754 1 98.81 301 THR B C 1
ATOM 4906 O O . THR B 1 301 ? -17.234 17.172 -3.41 1 98.81 301 THR B O 1
ATOM 4909 N N . ILE B 1 302 ? -15.281 16.062 -3.154 1 98.75 302 ILE B N 1
ATOM 4910 C CA . ILE B 1 302 ? -14.883 16.891 -2.023 1 98.75 302 ILE B CA 1
ATOM 4911 C C . ILE B 1 302 ? -14.688 18.344 -2.484 1 98.75 302 ILE B C 1
ATOM 4913 O O . ILE B 1 302 ? -15.023 19.281 -1.759 1 98.75 302 ILE B O 1
ATOM 4917 N N . ILE B 1 303 ? -14.148 18.547 -3.678 1 98.5 303 ILE B N 1
ATOM 4918 C CA . ILE B 1 303 ? -13.977 19.891 -4.223 1 98.5 303 ILE B CA 1
ATOM 4919 C C . ILE B 1 303 ? -15.344 20.531 -4.465 1 98.5 303 ILE B C 1
ATOM 4921 O O . ILE B 1 303 ? -15.562 21.703 -4.109 1 98.5 303 ILE B O 1
ATOM 4925 N N . ASP B 1 304 ? -16.266 19.75 -5.055 1 98.56 304 ASP B N 1
ATOM 4926 C CA . ASP B 1 304 ? -17.625 20.234 -5.277 1 98.56 304 ASP B CA 1
ATOM 4927 C C . ASP B 1 304 ? -18.281 20.656 -3.967 1 98.56 304 ASP B C 1
ATOM 4929 O O . ASP B 1 304 ? -18.922 21.703 -3.898 1 98.56 304 ASP B O 1
ATOM 4933 N N . LEU B 1 305 ? -18.094 19.875 -2.936 1 97.94 305 LEU B N 1
ATOM 4934 C CA . LEU B 1 305 ? -18.672 20.188 -1.63 1 97.94 305 LEU B CA 1
ATOM 4935 C C . LEU B 1 305 ? -18.078 21.469 -1.067 1 97.94 305 LEU B C 1
ATOM 4937 O O . LEU B 1 305 ? -18.797 22.312 -0.521 1 97.94 305 LEU B O 1
ATOM 4941 N N . ILE B 1 306 ? -16.766 21.609 -1.206 1 97.06 306 ILE B N 1
ATOM 4942 C CA . ILE B 1 306 ? -16.062 22.797 -0.723 1 97.06 306 ILE B CA 1
ATOM 4943 C C . ILE B 1 306 ? -16.594 24.031 -1.45 1 97.06 306 ILE B C 1
ATOM 4945 O O . ILE B 1 306 ? -16.766 25.094 -0.842 1 97.06 306 ILE B O 1
ATOM 4949 N N . GLU B 1 307 ? -16.891 23.875 -2.711 1 95.75 307 GLU B N 1
ATOM 4950 C CA . GLU B 1 307 ? -17.328 24.984 -3.547 1 95.75 307 GLU B CA 1
ATOM 4951 C C . GLU B 1 307 ? -18.828 25.219 -3.422 1 95.75 307 GLU B C 1
ATOM 4953 O O . GLU B 1 307 ? -19.375 26.141 -4.035 1 95.75 307 GLU B O 1
ATOM 4958 N N . GLY B 1 308 ? -19.531 24.391 -2.77 1 95.31 308 GLY B N 1
ATOM 4959 C CA . GLY B 1 308 ? -20.953 24.562 -2.521 1 95.31 308 GLY B CA 1
ATOM 4960 C C . GLY B 1 308 ? -21.828 24 -3.629 1 95.31 308 GLY B C 1
ATOM 4961 O O . GLY B 1 308 ? -23 24.391 -3.756 1 95.31 308 GLY B O 1
ATOM 4962 N N . ASN B 1 309 ? -21.234 23.141 -4.441 1 97 309 ASN B N 1
ATOM 4963 C CA . ASN B 1 309 ? -22 22.516 -5.512 1 97 309 ASN B CA 1
ATOM 4964 C C . ASN B 1 309 ? -22.812 21.328 -5 1 97 309 ASN B C 1
ATOM 4966 O O . ASN B 1 309 ? -22.453 20.719 -3.98 1 97 309 ASN B O 1
ATOM 4970 N N . VAL B 1 310 ? -23.875 21 -5.711 1 95.88 310 VAL B N 1
ATOM 4971 C CA . VAL B 1 310 ? -24.734 19.891 -5.348 1 95.88 310 VAL B CA 1
ATOM 4972 C C . VAL B 1 310 ? -24.109 18.578 -5.812 1 95.88 310 VAL B C 1
ATOM 4974 O O . VAL B 1 310 ? -23.625 18.484 -6.941 1 95.88 310 VAL B O 1
ATOM 4977 N N . VAL B 1 311 ? -24.078 17.625 -4.941 1 97.19 311 VAL B N 1
ATOM 4978 C CA . VAL B 1 311 ? -23.578 16.281 -5.242 1 97.19 311 VAL B CA 1
ATOM 4979 C C . VAL B 1 311 ? -24.594 15.234 -4.766 1 97.19 311 VAL B C 1
ATOM 4981 O O . VAL B 1 311 ? -25.375 15.492 -3.855 1 97.19 311 VAL B O 1
ATOM 4984 N N . ASP B 1 312 ? -24.609 14.094 -5.453 1 96.88 312 ASP B N 1
ATOM 4985 C CA . ASP B 1 312 ? -25.453 13 -4.973 1 96.88 312 ASP B CA 1
ATOM 4986 C C . ASP B 1 312 ? -25 12.531 -3.592 1 96.88 312 ASP B C 1
ATOM 4988 O O . ASP B 1 312 ? -23.797 12.391 -3.34 1 96.88 312 ASP B O 1
ATOM 4992 N N . ASN B 1 313 ? -25.969 12.242 -2.746 1 96.69 313 ASN B N 1
ATOM 4993 C CA . ASN B 1 313 ? -25.641 11.773 -1.401 1 96.69 313 ASN B CA 1
ATOM 4994 C C . ASN B 1 313 ? -24.984 10.398 -1.426 1 96.69 313 ASN B C 1
ATOM 4996 O O . ASN B 1 313 ? -24.094 10.125 -0.614 1 96.69 313 ASN B O 1
ATOM 5000 N N . LEU B 1 314 ? -25.484 9.617 -2.359 1 97.5 314 LEU B N 1
ATOM 5001 C CA . LEU B 1 314 ? -24.922 8.281 -2.514 1 97.5 314 LEU B CA 1
ATOM 5002 C C . LEU B 1 314 ? -24.406 8.062 -3.932 1 97.5 314 LEU B C 1
ATOM 5004 O O . LEU B 1 314 ? -25.141 8.234 -4.902 1 97.5 314 LEU B O 1
ATOM 5008 N N . GLN B 1 315 ? -23.188 7.777 -4.051 1 98 315 GLN B N 1
ATOM 5009 C CA . GLN B 1 315 ? -22.547 7.453 -5.32 1 98 315 GLN B CA 1
ATOM 5010 C C . GLN B 1 315 ? -22.016 6.023 -5.316 1 98 315 GLN B C 1
ATOM 5012 O O . GLN B 1 315 ? -21.203 5.656 -4.465 1 98 315 GLN B O 1
ATOM 5017 N N . LEU B 1 316 ? -22.438 5.266 -6.254 1 97.56 316 LEU B N 1
ATOM 5018 C CA . LEU B 1 316 ? -22.109 3.842 -6.309 1 97.56 316 LEU B CA 1
ATOM 5019 C C . LEU B 1 316 ? -21 3.576 -7.316 1 97.56 316 LEU B C 1
ATOM 5021 O O . LEU B 1 316 ? -20.984 4.16 -8.398 1 97.56 316 LEU B O 1
ATOM 5025 N N . ILE B 1 317 ? -20.062 2.766 -6.953 1 98 317 ILE B N 1
ATOM 5026 C CA . ILE B 1 317 ? -18.953 2.354 -7.797 1 98 317 ILE B CA 1
ATOM 5027 C C . ILE B 1 317 ? -19.188 0.935 -8.312 1 98 317 ILE B C 1
ATOM 5029 O O . ILE B 1 317 ? -19.531 0.039 -7.539 1 98 317 ILE B O 1
ATOM 5033 N N . GLY B 1 318 ? -18.953 0.723 -9.562 1 97.5 318 GLY B N 1
ATOM 5034 C CA . GLY B 1 318 ? -19.203 -0.565 -10.195 1 97.5 318 GLY B CA 1
ATOM 5035 C C . GLY B 1 318 ? -18.062 -1.551 -9.992 1 97.5 318 GLY B C 1
ATOM 5036 O O . GLY B 1 318 ? -17.109 -1.262 -9.273 1 97.5 318 GLY B O 1
ATOM 5037 N N . TYR B 1 319 ? -18.266 -2.736 -10.562 1 98.19 319 TYR B N 1
ATOM 5038 C CA . TYR B 1 319 ? -17.328 -3.84 -10.414 1 98.19 319 TYR B CA 1
ATOM 5039 C C . TYR B 1 319 ? -17.328 -4.727 -11.656 1 98.19 319 TYR B C 1
ATOM 5041 O O . TYR B 1 319 ? -18.188 -4.598 -12.523 1 98.19 319 TYR B O 1
ATOM 5049 N N . THR B 1 320 ? -16.312 -5.508 -11.766 1 98.31 320 THR B N 1
ATOM 5050 C CA . THR B 1 320 ? -16.219 -6.547 -12.789 1 98.31 320 THR B CA 1
ATOM 5051 C C . THR B 1 320 ? -15.852 -7.891 -12.164 1 98.31 320 THR B C 1
ATOM 5053 O O . THR B 1 320 ? -14.914 -7.969 -11.367 1 98.31 320 THR B O 1
ATOM 5056 N N . LEU B 1 321 ? -16.641 -8.922 -12.461 1 98.5 321 LEU B N 1
ATOM 5057 C CA . LEU B 1 321 ? -16.266 -10.281 -12.094 1 98.5 321 LEU B CA 1
ATOM 5058 C C . LEU B 1 321 ? -15.281 -10.867 -13.109 1 98.5 321 LEU B C 1
ATOM 5060 O O . LEU B 1 321 ? -15.633 -11.055 -14.273 1 98.5 321 LEU B O 1
ATOM 5064 N N . ILE B 1 322 ? -14.078 -11.109 -12.711 1 97.56 322 ILE B N 1
ATOM 5065 C CA . ILE B 1 322 ? -13.055 -11.742 -13.531 1 97.56 322 ILE B CA 1
ATOM 5066 C C . ILE B 1 322 ? -13.078 -13.25 -13.32 1 97.56 322 ILE B C 1
ATOM 5068 O O . ILE B 1 322 ? -12.766 -13.742 -12.227 1 97.56 322 ILE B O 1
ATOM 5072 N N . LYS B 1 323 ? -13.445 -13.938 -14.273 1 97.5 323 LYS B N 1
ATOM 5073 C CA . LYS B 1 323 ? -13.547 -15.391 -14.203 1 97.5 323 LYS B CA 1
ATOM 5074 C C . LYS B 1 323 ? -12.219 -16.047 -14.562 1 97.5 323 LYS B C 1
ATOM 5076 O O . LYS B 1 323 ? -11.906 -16.219 -15.742 1 97.5 323 LYS B O 1
ATOM 5081 N N . GLY B 1 324 ? -11.5 -16.406 -13.492 1 95.5 324 GLY B N 1
ATOM 5082 C CA . GLY B 1 324 ? -10.242 -17.109 -13.695 1 95.5 324 GLY B CA 1
ATOM 5083 C C . GLY B 1 324 ? -10.406 -18.609 -13.781 1 95.5 324 GLY B C 1
ATOM 5084 O O . GLY B 1 324 ? -11.516 -19.109 -13.961 1 95.5 324 GLY B O 1
ATOM 5085 N N . GLN B 1 325 ? -9.305 -19.344 -13.656 1 95.56 325 GLN B N 1
ATOM 5086 C CA . GLN B 1 325 ? -9.289 -20.797 -13.805 1 95.56 325 GLN B CA 1
ATOM 5087 C C . GLN B 1 325 ? -9.336 -21.484 -12.453 1 95.56 325 GLN B C 1
ATOM 5089 O O . GLN B 1 325 ? -9.234 -22.719 -12.375 1 95.56 325 GLN B O 1
ATOM 5094 N N . SER B 1 326 ? -9.539 -20.672 -11.445 1 97.5 326 SER B N 1
ATOM 5095 C CA . SER B 1 326 ? -9.531 -21.219 -10.086 1 97.5 326 SER B CA 1
ATOM 5096 C C . SER B 1 326 ? -10.875 -21.844 -9.734 1 97.5 326 SER B C 1
ATOM 5098 O O . SER B 1 326 ? -11.055 -22.344 -8.625 1 97.5 326 SER B O 1
ATOM 5100 N N . VAL B 1 327 ? -11.867 -21.812 -10.641 1 98.5 327 VAL B N 1
ATOM 5101 C CA . VAL B 1 327 ? -13.18 -22.391 -10.383 1 98.5 3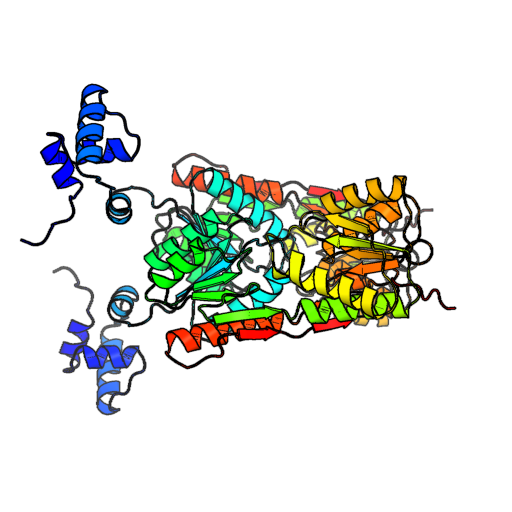27 VAL B CA 1
ATOM 5102 C C . VAL B 1 327 ? -13.453 -23.531 -11.367 1 98.5 327 VAL B C 1
ATOM 5104 O O . VAL B 1 327 ? -13.539 -23.297 -12.578 1 98.5 327 VAL B O 1
ATOM 5107 N N . LYS B 1 328 ? -13.547 -24.672 -10.828 1 98.31 328 LYS B N 1
ATOM 5108 C CA . LYS B 1 328 ? -13.844 -25.844 -11.648 1 98.31 328 LYS B CA 1
ATOM 5109 C C . LYS B 1 328 ? -15.328 -25.938 -11.977 1 98.31 328 LYS B C 1
ATOM 5111 O O . LYS B 1 328 ? -16.172 -25.672 -11.125 1 98.31 328 LYS B O 1
ATOM 5116 N N . ASP B 1 329 ? -15.633 -26.203 -13.219 1 98.25 329 ASP B N 1
ATOM 5117 C CA . ASP B 1 329 ? -17 -26.516 -13.602 1 98.25 329 ASP B CA 1
ATOM 5118 C C . ASP B 1 329 ? -17.375 -27.953 -13.227 1 98.25 329 ASP B C 1
ATOM 5120 O O . ASP B 1 329 ? -16.906 -28.891 -13.867 1 98.25 329 ASP B O 1
ATOM 5124 N N . LEU B 1 330 ? -18.219 -28.094 -12.273 1 97.5 330 LEU B N 1
ATOM 5125 C CA . LEU B 1 330 ? -18.531 -29.422 -11.75 1 97.5 330 LEU B CA 1
ATOM 5126 C C . LEU B 1 330 ? -19.656 -30.078 -12.547 1 97.5 330 LEU B C 1
ATOM 5128 O O . LEU B 1 330 ? -20 -31.234 -12.305 1 97.5 330 LEU B O 1
ATOM 5132 N N . ASN B 1 331 ? -20.156 -29.344 -13.484 1 95.81 331 ASN B N 1
ATOM 5133 C CA . ASN B 1 331 ? -21.188 -29.906 -14.352 1 95.81 331 ASN B CA 1
ATOM 5134 C C . ASN B 1 331 ? -20.562 -30.734 -15.477 1 95.81 331 ASN B C 1
ATOM 5136 O O . ASN B 1 331 ? -21.281 -31.484 -16.156 1 95.81 331 ASN B O 1
ATOM 5140 N N . LYS B 1 332 ? -19.312 -30.609 -15.82 1 88.38 332 LYS B N 1
ATOM 5141 C CA . LYS B 1 332 ? -18.609 -31.328 -16.875 1 88.38 332 LYS B CA 1
ATOM 5142 C C . LYS B 1 332 ? -17.891 -32.562 -16.344 1 88.38 332 LYS B C 1
ATOM 5144 O O . LYS B 1 332 ? -17.484 -32.594 -15.172 1 88.38 332 LYS B O 1
#

Sequence (664 aa):
MKDKKLTMSDIAKMAGVGKSTVSRYFNGGYIKEETRLKLKKVIDENNYEPSTLAQSLKAKYTKVIGIVVPCLDSITTSRVLMTMDQYLKDHGYTTLIINTNHDEMRELTSIEQLWRMNVDGIILMATAVTMAHQNIAAKLDIPLLFVAQRYGAGVSIINDDYSAGYEVGKYAAYMGHRKICYIGVSGKDEAVGIYRKDGVINGLRDNGVSSVDLLETDFSLEKAHLIALDYLKKKQPTLFIGATDNIALGCLKAINELKLKMPDDISLIGFGGYETSQFINPSLSTVRFNNEETGIKAGQTIIDLIEGNVVDNLQLIGYTLIKGQSVKDLNKMKDKKLTMSDIAKMAGVGKSTVSRYFNGGYIKEETRLKLKKVIDENNYEPSTLAQSLKAKYTKVIGIVVPCLDSITTSRVLMTMDQYLKDHGYTTLIINTNHDEMRELTSIEQLWRMNVDGIILMATAVTMAHQNIAAKLDIPLLFVAQRYGAGVSIINDDYSAGYEVGKYAAYMGHRKICYIGVSGKDEAVGIYRKDGVINGLRDNGVSSVDLLETDFSLEKAHLIALDYLKKKQPTLFIGATDNIALGCLKAINELKLKMPDDISLIGFGGYETSQFINPSLSTVRFNNEETGIKAGQTIIDLIEGNVVDNLQLIGYTLIKGQSVKDLNK

Foldseek 3Di:
DPPPQQALCNLCVQLVHDSVQSLCLVVVHDDPPVSNVSSVVSCVVRVHDHDLVVNCVPDPAPLEEEEEEQDDPDPLVVLLCVLLQVLSVVVPHHYDYDHQVLDPVSQLVSVVVVLVVVHQEYEYAHQADDVSNVVSCVVGPHYYEYECDADPVFAYEHAQLLQLLLVQLLVQVQLPFQFEEEEFEDCRRVSLRPRNVNSNQVSNVVSPHNDYHYHYDDQALQRLLVVLLVVVVPDFGLEYEYSAVSSQVSNVNSCVVVVHDFNVRHFYEHEDPDPVQVVDVQRHWYKHWPSSVSSNVSNVVSVCRSVVHDDDRYHYTYIDTDDTRRRHRPVD/DPPPQQALCNLCVQLVHDSVQSLCLVVVHDDPPVSNVSSVVSCVVRVHDHDLVVNCVPDPAPLEEEEEEQDDPDPLVVLLCVLLQVLSVVVPHHYDYDHQVLDPVSQLVSVVVVLVVVHQEYEYAHQADDVSNVVSCVVGPHYYEYECDADPVFAYEHAQLLQLLLVQLLVQVQLPFQFEEEEFEDCRRVSLRPRNVNSNQVSNVVSPHNDYHYHYDDQALQRLLVVLLVVVVPDFGLEYEYSAVSSQVSNVNSCVVVVHDFNVRHFYEHEDPDPVQVVDVQRHWYKHWPSSVSSNVSNVVSVCRSVVHDDDRYHYTYIDTDDTRRRHRPVD

Nearest PDB structures (foldseek):
  1efa-assembly1_B  TM=8.477E-01  e=4.759E-24  Escherichia coli
  2pe5-assembly2_C-2  TM=8.351E-01  e=3.176E-23  Escherichia coli
  4rzt-assembly1_A  TM=9.214E-01  e=1.675E-19  Escherichia coli DH1
  1jye-assembly1_A-2  TM=9.340E-01  e=1.328E-18  Escherichia coli
  1tlf-assembly1_A  TM=9.233E-01  e=1.671E-18  Escherichia coli

Solvent-accessible surface area (backbone atoms only — not comparable to full-atom values): 33867 Å² total; per-residue (Å²): 131,82,85,71,77,80,42,65,60,50,51,9,59,76,55,72,44,53,53,66,55,48,50,23,62,76,70,67,43,90,65,58,68,72,56,48,53,47,41,48,50,53,32,62,76,62,67,59,67,82,53,71,64,66,57,48,67,72,39,94,60,68,45,28,34,31,34,39,32,37,54,60,76,41,70,65,53,20,43,20,46,53,35,18,52,51,47,31,41,76,70,67,31,46,60,40,34,34,73,33,71,71,33,68,70,46,48,56,53,48,52,52,51,38,54,74,66,53,38,44,29,37,38,35,42,44,66,57,76,51,70,69,54,52,54,52,57,70,68,48,93,50,45,65,38,32,30,58,30,77,41,92,92,44,38,14,39,26,65,49,32,33,62,54,17,20,51,51,16,35,50,44,30,71,30,52,55,60,46,37,35,39,40,33,37,56,59,68,31,42,48,58,27,37,37,19,45,50,13,25,52,50,19,17,40,80,55,76,31,82,61,63,49,79,45,76,39,64,79,42,34,68,57,23,18,54,53,40,41,61,46,54,74,79,46,79,45,48,28,42,37,15,66,27,41,44,26,28,49,9,36,48,50,29,37,51,73,69,72,48,44,62,24,85,56,33,12,41,32,27,26,55,59,57,75,61,34,74,56,27,81,48,26,48,18,23,30,26,59,49,36,52,56,49,9,41,51,51,35,53,48,52,51,33,47,61,72,68,48,91,71,69,45,71,40,78,36,61,71,44,80,45,84,36,55,11,54,54,58,64,79,110,130,81,85,71,77,82,43,65,60,50,49,8,58,76,54,71,45,51,53,68,55,49,51,23,63,79,68,69,42,91,66,57,68,73,55,47,54,47,42,49,50,51,32,62,75,62,67,60,66,81,52,71,64,66,56,47,68,73,40,93,61,65,45,27,34,29,35,40,31,38,54,60,75,39,70,65,51,20,42,19,46,54,36,19,51,51,47,32,42,76,70,65,30,46,62,41,34,33,73,33,70,72,34,68,70,45,49,55,52,49,52,52,52,39,54,74,68,52,39,43,30,36,38,34,42,45,67,57,75,51,69,68,54,51,54,52,56,70,67,47,94,50,47,66,38,30,30,58,30,76,39,92,93,44,37,15,37,27,65,48,34,34,62,53,17,22,51,51,16,36,50,43,31,73,29,52,55,60,46,38,34,38,39,33,39,56,60,69,31,43,47,59,28,36,37,19,45,50,14,25,53,50,19,18,40,78,55,77,32,83,61,64,49,80,45,76,39,63,81,42,32,68,56,23,18,54,52,40,41,61,47,54,74,78,44,81,45,48,28,42,37,15,66,27,41,43,27,28,50,8,36,47,51,28,37,52,74,70,70,48,44,62,23,84,57,32,13,40,32,26,27,54,57,56,74,60,36,74,54,27,82,48,28,48,17,23,30,26,57,49,36,51,56,50,9,41,50,49,34,52,49,52,51,34,47,60,72,68,47,91,71,70,43,71,40,78,35,62,69,46,79,44,84,37,54,12,55,55,57,64,80,111

InterPro domains:
  IPR000843 LacI-type HTH domain [PF00356] (7-51)
  IPR000843 LacI-type HTH domain [PS50932] (6-59)
  IPR000843 LacI-type HTH domain [SM00354] (5-74)
  IPR000843 LacI-type HTH domain [cd01392] (10-59)
  IPR001387 Cro/C1-type, helix-turn-helix domain [PS50943] (2-28)
  IPR010982 Lambda repressor-like, DNA-binding domain superfamily [G3DSA:1.10.260.40] (1-60)
  IPR010982 Lambda repressor-like, DNA-binding domain superfamily [SSF47413] (4-62)
  IPR028082 Periplasmic binding protein-like I [SSF53822] (62-313)
  IPR046335 Transcriptional regulator LacI/GalR-like, sensor domain [PF13377] (176-327)

Secondary structure (DSSP, 8-state):
----PPPHHHHHHHHTS-HHHHHHHHTT----HHHHHHHHHHHHHHT----HHHHHHH-S---EEEEEES-SS-HHHHHHHHHHHHHHHHTT-EEEEEE-TT-HHHHHHHHHHHHHTT-SEEEEE-S---HHHHHHHHH-SS-EEEESS--TTS-EEEE-HHHHHHHHHHHHHHTT--SEEEEE--TTSIIIIIIIHHHHHHHHHTTT---EEEEE--S-HHHHHHHHHHHHTT---SEEEESSHHHHHHHHHHHHHTT--TTTT-EEE-SS--GGGGTBSSPPBEEEE-HHHHHHHHHHHHHHHHTT----SEEEE-EEEE--SSS--TT-/----PPPHHHHHHHHTS-HHHHHHHHTT----HHHHHHHHHHHHHHT----HHHHHHH-S---EEEEEES-SS-HHHHHHHHHHHHHHHHTT-EEEEEE-TT-HHHHHHHHHHHHHTT-SEEEEE-S---HHHHHHHHH-SS-EEEESS--TTS-EEEE-HHHHHHHHHHHHHHTT--SEEEEE--TTSIIIIIIIHHHHHHHHHTTT---EEEEE--S-HHHHHHHHHHHHTT---SEEEESSHHHHHHHHHHHHHTT--TTTT-EEEEES--GGGGTBSSPPEEEEE-HHHHHHHHHHHHHHHHTT----SEEEE-EEEE--SSS--TT-